Protein AF-A0A8T1VV84-F1 (afdb_monomer)

Sequence (577 aa):
MDGGSPCGLIYALVPAQPLPAVDLSKSFRGRLLPARVHTYIRRKYYKHYRAVLVCAAVSYCLNVSVPLVEARVGQIVAVLAALFWMPLGLGSVTTLRYDIVRLVARTFDFWFFSAITTIITVTMSTYFGDLRSVRMLIDWIGYHHVVFVDAHVLGLRSLTYILIATIFSVSVVLVWIVLGQVDGGSTFTILKFDNQHRHFELSGLDVIGNGLVSLGFLVAKIVFRRRKNLRVKRRRSSAIVECAIYRCRLKLEPVFGPSVLLAWPSEDSRYHSKETSIRDADEIQNLMFVKFPNTFEATNTLLSWRIANGACFSAWLLTVVYTVGTAGLILSHVPLVLGSEYFLAQEELTLMVPFIALLCTAAFTGLFAVFYQRQLLRLLFTSFDFAFYSFQVTCTDIGVCVLYNWDASRCLMVLSWWLWAQWAFTLDALTPTTRDMLKFRVRFAAPVLCLLLADHLGIIYRIFFTEDEELQDSRIFEGTVWNQHLVVRVIPFYVSRSLTLSLWCSRLISRLASASRDDISILRGSVCYDNIFSRGRRRSSHISQIVDVKALATALSRRNRVSPATSFHQEKTISTQ

Foldseek 3Di:
DDPDDPPFWWKFKDFPDFFDKAQQVAFPCPVVDDPVVVVVLVVVCVVCVVVLLVLQVQLLVLLLCLQVDALVVSLVSLVSSLVSNVSVLVVLSRQFHPRLLVLLCPDPLLVVQLVLLVLLLVLVLLQSVDSNSSNSVSVSSVSNSLSSLLRHLDDLPSSLVVLVSVLVSLVSVLVCLLLVVGHNGDWDFPDWFDDPVDTDTQISSLSNNLSSVVNSLSSVQLSVQSVVVVVVVVVPPVFKRWDSRDFGWIFIDTDDDPCPVPPPPPCCVVVVVVPVPPPDPRSIWGWAFPTDPDIFRQCQFLANPPPVPDDFDDPVVLVVLVVLCVLLLVLLCCDLVVDDVVCVVPVVCLQVSLVSSLVSLCSNLVVVNRSFRPVQQVVLVPRSLLVVLLVLLVQLLVLQCVQLVNDPSSNSSSVSLSSLSNSLSRCLRHALVRCVSSVHALLVSLVSLVVSLVSLVSVVCCVRPNPRVSGDQDFPD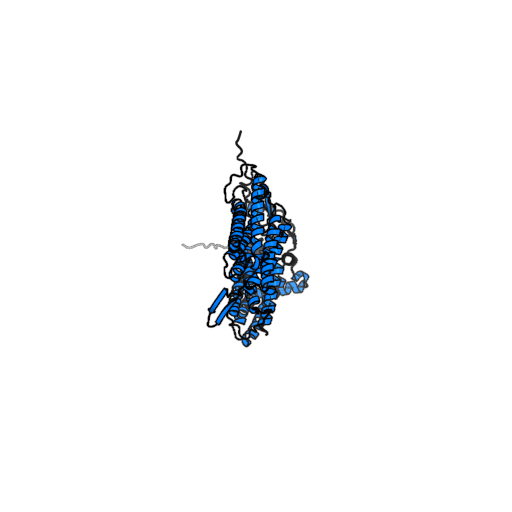FDQDPNGTRTDTSNSSNVSSSVVSNSSSVQLSVQSNPDDSRIRRRDTTIIMDTNPVVVVVVVVVVVVVVVVVVVVVVVVVVVVVPDDDDDDPDDDDDDDD

Secondary structure (DSSP, 8-state):
---------EEEEEESSPPPEEESS-BHHHHHS-HHHHHHHHHHHHHTHHHHHHHHHHHHHHHHHTTTS-HHHHHHHHHHHHHHHHHHHHHHHHTBBHHHHHHHHTSHHHHHHHHHHHHHHHHHHHHH-STTHHHHHHHHHHHHHHHGGGTB-S-HHHHHHHHHHHHHHHHHHHHHHHTT--TTPPP-EEEEEEETTEEEEEEHHHHHHHHHHHHHHHHHHHHHHHHHHHHHHTTS-TTEEEEEEEEEEEEEEEE-SGGGGT-S--GGGGTGGGTGGGS---SEEEPEE---S--EETT-BSS-----TT-PPPHHHHHHHHHHHHHHHHHHHHHHHTHHHHHHT-HHHHHHHHHHHHHHHHHHHHHHHHT-BHHHHHHHHTSHHHHHHHHHHHHHHHHHHHHTTT-HHHHHHHHHHHHHHHHHHHGGGS-HHHHHHTT--GGGHHHHHHHHHHHHHHHHHHHHH---TT----EEEEEEETTEEEEEEHHHHHHHHHHHHHHHHHHHHHHHHH--SSEEEEEEEEEEEE-HHHHHHHHHHHHHHHHHHHHHHHHHHHHHTS---------------

pLDDT: mean 87.37, std 13.43, range [39.81, 98.56]

Mean predicted aligned error: 7.62 Å

Nearest PDB structures (foldseek):
  4ja3-assembly2_B  TM=1.651E-01  e=2.935E+00  Escherichia coli K-12
  5ywb-assembly1_B  TM=2.458E-01  e=8.541E+00  Mesocricetus auratus

Radius of gyration: 31.83 Å; Cα contacts (8 Å, |Δi|>4): 700; chains: 1; bounding box: 84×59×147 Å

Structure (mmCIF, N/CA/C/O backbone):
data_AF-A0A8T1VV84-F1
#
_entry.id   AF-A0A8T1VV84-F1
#
loop_
_atom_site.group_PDB
_atom_site.id
_atom_site.type_symbol
_atom_site.label_atom_id
_atom_site.label_alt_id
_atom_site.label_comp_id
_atom_site.label_asym_id
_atom_site.label_entity_id
_atom_site.label_seq_id
_atom_site.pdbx_PDB_ins_code
_atom_site.Cartn_x
_atom_site.Cartn_y
_atom_site.Cartn_z
_atom_site.occupancy
_atom_site.B_iso_or_equiv
_atom_site.auth_seq_id
_atom_site.auth_comp_id
_atom_site.auth_asym_id
_atom_site.auth_atom_id
_atom_site.pdbx_PDB_model_num
ATOM 1 N N . MET A 1 1 ? 51.500 22.969 -1.537 1.00 39.81 1 MET A N 1
ATOM 2 C CA . MET A 1 1 ? 50.726 22.190 -0.549 1.00 39.81 1 MET A CA 1
ATOM 3 C C . MET A 1 1 ? 49.283 22.611 -0.712 1.00 39.81 1 MET A C 1
ATOM 5 O O . MET A 1 1 ? 48.853 23.575 -0.093 1.00 39.81 1 MET A O 1
ATOM 9 N N . ASP A 1 2 ? 48.586 21.959 -1.637 1.00 41.75 2 ASP A N 1
ATOM 10 C CA . ASP A 1 2 ? 47.198 22.285 -1.942 1.00 41.75 2 ASP A CA 1
ATOM 11 C C . ASP A 1 2 ? 46.313 21.742 -0.827 1.00 41.75 2 ASP A C 1
ATOM 13 O O . ASP A 1 2 ? 46.293 20.539 -0.557 1.00 41.75 2 ASP A O 1
ATOM 17 N N . GLY A 1 3 ? 45.614 22.653 -0.151 1.00 46.44 3 GLY A N 1
ATOM 18 C CA . GLY A 1 3 ? 44.586 22.336 0.827 1.00 46.44 3 GLY A CA 1
ATOM 19 C C . GLY A 1 3 ? 43.445 21.593 0.145 1.00 46.44 3 GLY A C 1
ATOM 20 O O . GLY A 1 3 ? 42.476 22.202 -0.305 1.00 46.44 3 GLY A O 1
ATOM 21 N N . GLY A 1 4 ? 43.579 20.270 0.046 1.00 51.34 4 GLY A N 1
ATOM 22 C CA . GLY A 1 4 ? 42.524 19.379 -0.406 1.00 51.34 4 GLY A CA 1
ATOM 23 C C . GLY A 1 4 ? 41.324 19.556 0.510 1.00 51.34 4 GLY A C 1
ATOM 24 O O . GLY A 1 4 ? 41.334 19.092 1.649 1.00 51.34 4 GLY A O 1
ATOM 25 N N . SER A 1 5 ? 40.304 20.264 0.021 1.00 58.78 5 SER A N 1
ATOM 26 C CA . SER A 1 5 ? 39.015 20.339 0.701 1.00 58.78 5 SER A CA 1
ATOM 27 C C . SER A 1 5 ? 38.585 18.908 1.031 1.00 58.78 5 SER A C 1
ATOM 29 O O . SER A 1 5 ? 38.621 18.064 0.128 1.00 58.78 5 SER A O 1
ATOM 31 N N . PRO A 1 6 ? 38.245 18.596 2.297 1.00 59.84 6 PRO A N 1
ATOM 32 C CA . PRO A 1 6 ? 37.881 17.243 2.684 1.00 59.84 6 PRO A CA 1
ATOM 33 C C . PRO A 1 6 ? 36.734 16.799 1.783 1.00 59.84 6 PRO A C 1
ATOM 35 O O . PRO A 1 6 ? 35.657 17.394 1.804 1.00 59.84 6 PRO A O 1
ATOM 38 N N . CYS A 1 7 ? 36.997 15.805 0.931 1.00 66.56 7 CYS A N 1
ATOM 39 C CA . CYS A 1 7 ? 35.987 15.263 0.037 1.00 66.56 7 CYS A CA 1
ATOM 40 C C . CYS A 1 7 ? 34.850 14.729 0.908 1.00 66.56 7 CYS A C 1
ATOM 42 O O . CYS A 1 7 ? 35.031 13.749 1.631 1.00 66.56 7 CYS A O 1
ATOM 44 N N . GLY A 1 8 ? 33.699 15.406 0.870 1.00 77.06 8 GLY A N 1
ATOM 45 C CA . GLY A 1 8 ? 32.505 14.964 1.578 1.00 77.06 8 GLY A CA 1
ATOM 46 C C . GLY A 1 8 ? 32.176 13.526 1.184 1.00 77.06 8 GLY A C 1
ATOM 47 O O . GLY A 1 8 ? 32.306 13.150 0.019 1.00 77.06 8 GLY A O 1
ATOM 48 N N . LEU A 1 9 ? 31.782 12.699 2.154 1.00 88.62 9 LEU A N 1
ATOM 49 C CA . LEU A 1 9 ? 31.375 11.327 1.872 1.00 88.62 9 LEU A CA 1
ATOM 50 C C . LEU A 1 9 ? 30.049 11.347 1.101 1.00 88.62 9 LEU A C 1
ATOM 52 O O . LEU A 1 9 ? 29.037 11.870 1.580 1.00 88.62 9 LEU A O 1
ATOM 56 N N . ILE A 1 10 ? 30.066 10.781 -0.101 1.00 90.94 10 ILE A N 1
ATOM 57 C CA . ILE A 1 10 ? 28.921 10.751 -1.006 1.00 90.94 10 ILE A CA 1
ATOM 58 C C . ILE A 1 10 ? 28.375 9.328 -1.068 1.00 90.94 10 ILE A C 1
ATOM 60 O O . ILE A 1 10 ? 29.118 8.372 -1.265 1.00 90.94 10 ILE A O 1
ATOM 64 N N . TYR A 1 11 ? 27.061 9.191 -0.937 1.00 93.44 11 TYR A N 1
ATOM 65 C CA . TYR A 1 11 ? 26.347 7.925 -1.024 1.00 93.44 11 TYR A CA 1
ATOM 66 C C . TYR A 1 11 ? 25.549 7.812 -2.321 1.00 93.44 11 TYR A C 1
ATOM 68 O O . TYR A 1 11 ? 24.988 8.790 -2.823 1.00 93.44 11 TYR A O 1
ATOM 76 N N . ALA A 1 12 ? 25.431 6.592 -2.838 1.00 93.75 12 ALA A N 1
ATOM 77 C CA . ALA A 1 12 ? 24.522 6.251 -3.923 1.00 93.75 12 ALA A CA 1
ATOM 78 C C . ALA A 1 12 ? 23.576 5.118 -3.513 1.00 93.75 12 ALA A C 1
ATOM 80 O O . ALA A 1 12 ? 23.929 4.212 -2.762 1.00 93.75 12 ALA A O 1
ATOM 81 N N . LEU A 1 13 ? 22.352 5.170 -4.039 1.00 94.50 13 LEU A N 1
ATOM 82 C CA . LEU A 1 13 ? 21.379 4.092 -3.895 1.00 94.50 13 LEU A CA 1
ATOM 83 C C . LEU A 1 13 ? 21.674 2.998 -4.915 1.00 94.50 13 LEU A C 1
ATOM 85 O O . LEU A 1 13 ? 21.583 3.248 -6.120 1.00 94.50 13 LEU A O 1
ATOM 89 N N . VAL A 1 14 ? 21.950 1.789 -4.435 1.00 94.50 14 VAL A N 1
ATOM 90 C CA . VAL A 1 14 ? 22.219 0.620 -5.281 1.00 94.50 14 VAL A CA 1
ATOM 91 C C . VAL A 1 14 ? 21.307 -0.550 -4.896 1.00 94.50 14 VAL A C 1
ATOM 93 O O . VAL A 1 14 ? 20.805 -0.594 -3.768 1.00 94.50 14 VAL A O 1
ATOM 96 N N . PRO A 1 15 ? 21.056 -1.518 -5.795 1.00 95.62 15 PRO A N 1
ATOM 97 C CA . PRO A 1 15 ? 20.345 -2.740 -5.438 1.00 95.62 15 PRO A CA 1
ATOM 98 C C . PRO A 1 15 ? 21.077 -3.513 -4.333 1.00 95.62 15 PRO A C 1
ATOM 100 O O . PRO A 1 15 ? 22.274 -3.766 -4.432 1.00 95.62 15 PRO A O 1
ATOM 103 N N . ALA A 1 16 ? 20.354 -3.926 -3.291 1.00 94.25 16 ALA A N 1
ATOM 104 C CA . ALA A 1 16 ? 20.943 -4.710 -2.200 1.00 94.25 16 ALA A CA 1
ATOM 105 C C . ALA A 1 16 ? 21.248 -6.164 -2.606 1.00 94.25 16 ALA A C 1
ATOM 107 O O . ALA A 1 16 ? 22.084 -6.822 -1.997 1.00 94.25 16 ALA A O 1
ATOM 108 N N . GLN A 1 17 ? 20.554 -6.671 -3.626 1.00 94.06 17 GLN A N 1
ATOM 109 C CA . GLN A 1 17 ? 20.702 -8.025 -4.156 1.00 94.06 17 GLN A CA 1
ATOM 110 C C . GLN A 1 17 ? 20.812 -7.966 -5.683 1.00 94.06 17 GLN A C 1
ATOM 112 O O . GLN A 1 17 ? 20.236 -7.048 -6.286 1.00 94.06 17 GLN A O 1
ATOM 117 N N . PRO A 1 18 ? 21.505 -8.934 -6.313 1.00 93.38 18 PRO A N 1
ATOM 118 C CA . PRO A 1 18 ? 21.547 -9.029 -7.764 1.00 93.38 18 PRO A CA 1
ATOM 119 C C . PRO A 1 18 ? 20.126 -9.149 -8.318 1.00 93.38 18 PRO A C 1
ATOM 121 O O . PRO A 1 18 ? 19.264 -9.835 -7.761 1.00 93.38 18 PRO A O 1
ATOM 124 N N . LEU A 1 19 ? 19.866 -8.429 -9.406 1.00 94.69 19 LEU A N 1
ATOM 125 C CA . LEU A 1 19 ? 18.557 -8.438 -10.040 1.00 94.69 19 LEU A CA 1
ATOM 126 C C . LEU A 1 19 ? 18.351 -9.760 -10.794 1.00 94.69 19 LEU A C 1
ATOM 128 O O . LEU A 1 19 ? 19.292 -10.258 -11.409 1.00 94.69 19 LEU A O 1
ATOM 132 N N . PRO A 1 20 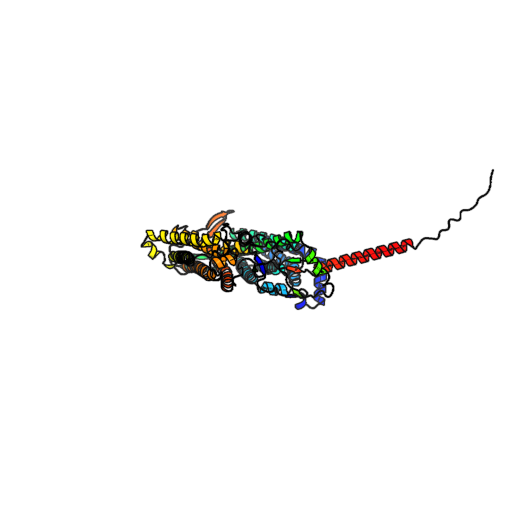? 17.140 -10.343 -10.760 1.00 95.00 20 PRO A N 1
ATOM 133 C CA . PRO A 1 20 ? 16.895 -11.625 -11.402 1.00 95.00 20 PRO A CA 1
ATOM 134 C C . PRO A 1 20 ? 16.945 -11.505 -12.930 1.00 95.00 20 PRO A C 1
ATOM 136 O O . PRO A 1 20 ? 16.494 -10.509 -13.506 1.00 95.00 20 PRO A O 1
ATOM 139 N N . ALA A 1 21 ? 17.438 -12.563 -13.573 1.00 93.88 21 ALA A N 1
ATOM 140 C CA . ALA A 1 21 ? 17.270 -12.790 -15.000 1.00 93.88 21 ALA A CA 1
ATOM 141 C C . ALA A 1 21 ? 15.823 -13.210 -15.290 1.00 93.88 21 ALA A C 1
ATOM 143 O O . ALA A 1 21 ? 15.223 -13.979 -14.534 1.00 93.88 21 ALA A O 1
ATOM 144 N N . VAL A 1 22 ? 15.254 -12.691 -16.372 1.00 93.12 22 VAL A N 1
ATOM 145 C CA . VAL A 1 22 ? 13.876 -12.955 -16.788 1.00 93.12 22 VAL A CA 1
ATOM 146 C C . VAL A 1 22 ? 13.887 -13.340 -18.256 1.00 93.12 22 VAL A C 1
ATOM 148 O O . VAL A 1 22 ? 14.384 -12.592 -19.098 1.00 93.12 22 VAL A O 1
ATOM 151 N N . ASP A 1 23 ? 13.287 -14.482 -18.569 1.00 91.88 23 ASP A N 1
ATOM 152 C CA . ASP A 1 23 ? 13.053 -14.892 -19.942 1.00 91.88 23 ASP A CA 1
ATOM 153 C C . ASP A 1 23 ? 11.753 -14.259 -20.459 1.00 91.88 23 ASP A C 1
ATOM 155 O O . ASP A 1 23 ? 10.646 -14.506 -19.962 1.00 91.88 23 ASP A O 1
ATOM 159 N N . LEU A 1 24 ? 11.895 -13.381 -21.451 1.00 88.94 24 LEU A N 1
ATOM 160 C CA . LEU A 1 24 ? 10.785 -12.609 -22.000 1.00 88.94 24 LEU A CA 1
ATOM 161 C C . LEU A 1 24 ? 10.081 -13.313 -23.166 1.00 88.94 24 LEU A C 1
ATOM 163 O O . LEU A 1 24 ? 9.017 -12.832 -23.581 1.00 88.94 24 LEU A O 1
ATOM 167 N N . SER A 1 25 ? 10.628 -14.417 -23.691 1.00 85.50 25 SER A N 1
ATOM 168 C CA . SER A 1 25 ? 9.980 -15.206 -24.750 1.00 85.50 25 SER A CA 1
ATOM 169 C C . SER A 1 25 ? 8.884 -16.112 -24.193 1.00 85.50 25 SER A C 1
ATOM 171 O O . SER A 1 25 ? 7.864 -16.357 -24.852 1.00 85.50 25 SER A O 1
ATOM 173 N N . LYS A 1 26 ? 9.020 -16.518 -22.925 1.00 88.00 26 LYS A N 1
ATOM 174 C CA . LYS A 1 26 ? 8.029 -17.312 -22.190 1.00 88.00 26 LYS A CA 1
ATOM 175 C C . LYS A 1 26 ? 6.775 -16.497 -21.869 1.00 88.00 26 LYS A C 1
ATOM 177 O O . LYS A 1 26 ? 6.624 -15.880 -20.811 1.00 88.00 26 LYS A O 1
ATOM 182 N N . SER A 1 27 ? 5.810 -16.536 -22.781 1.00 87.31 27 SER A N 1
ATOM 183 C CA . SER A 1 27 ? 4.437 -16.102 -22.499 1.00 87.31 27 SER A CA 1
ATOM 184 C C . SER A 1 27 ? 3.661 -17.190 -21.750 1.00 87.31 27 SER A C 1
ATOM 186 O O . SER A 1 27 ? 3.865 -18.381 -21.986 1.00 87.31 27 SER A O 1
ATOM 188 N N . PHE A 1 28 ? 2.728 -16.785 -20.882 1.00 84.69 28 PHE A N 1
ATOM 189 C CA . PHE A 1 28 ? 1.811 -17.703 -20.188 1.00 84.69 28 PHE A CA 1
ATOM 190 C C . PHE A 1 28 ? 1.087 -18.616 -21.191 1.00 84.69 28 PHE A C 1
ATOM 192 O O . PHE A 1 28 ? 0.974 -19.827 -21.016 1.00 84.69 28 PHE A O 1
ATOM 199 N N . ARG A 1 29 ? 0.712 -18.033 -22.333 1.00 82.94 29 ARG A N 1
ATOM 200 C CA . ARG A 1 29 ? 0.109 -18.737 -23.459 1.00 82.94 29 ARG A CA 1
ATOM 201 C C . ARG A 1 29 ? 1.027 -19.740 -24.147 1.00 82.94 29 ARG A C 1
ATOM 203 O O . ARG A 1 29 ? 0.541 -20.796 -24.522 1.00 82.94 29 ARG A O 1
ATOM 210 N N . GLY A 1 30 ? 2.306 -19.424 -24.337 1.00 83.38 30 GLY A N 1
ATOM 211 C CA . GLY A 1 30 ? 3.259 -20.335 -24.978 1.00 83.38 30 GLY A CA 1
ATOM 212 C C . GLY A 1 30 ? 3.473 -21.628 -24.189 1.00 83.38 30 GLY A C 1
ATOM 213 O O . GLY A 1 30 ? 3.815 -22.643 -24.781 1.00 83.38 30 GLY A O 1
ATOM 214 N N . ARG A 1 31 ? 3.227 -21.600 -22.871 1.00 86.94 31 ARG A N 1
ATOM 215 C CA . ARG A 1 31 ? 3.234 -22.800 -22.025 1.00 86.94 31 ARG A CA 1
ATOM 216 C C . ARG A 1 31 ? 1.906 -23.548 -21.994 1.00 86.94 31 ARG A C 1
ATOM 218 O O . ARG A 1 31 ? 1.922 -24.766 -21.903 1.00 86.94 31 ARG A O 1
ATOM 225 N N . LEU A 1 32 ? 0.779 -22.836 -22.031 1.00 88.44 32 LEU A N 1
ATOM 226 C CA . LEU A 1 32 ? -0.547 -23.449 -21.878 1.00 88.44 32 LEU A CA 1
ATOM 227 C C . LEU A 1 32 ? -1.178 -23.922 -23.187 1.00 88.44 32 LEU A C 1
ATOM 229 O O . LEU A 1 32 ? -1.984 -24.844 -23.166 1.00 88.44 32 LEU A O 1
ATOM 233 N N . LEU A 1 33 ? -0.878 -23.270 -24.314 1.00 88.81 33 LEU A N 1
ATOM 234 C CA . LEU A 1 33 ? -1.554 -23.517 -25.587 1.00 88.81 33 LEU A CA 1
ATOM 235 C C . LEU A 1 33 ? -0.567 -23.950 -26.682 1.00 88.81 33 LEU A C 1
ATOM 237 O O . LEU A 1 33 ? 0.502 -23.350 -26.813 1.00 88.81 33 LEU A O 1
ATOM 241 N N . PRO A 1 34 ? -0.957 -24.897 -27.558 1.00 90.88 34 PRO A N 1
ATOM 242 C CA . PRO A 1 34 ? -0.166 -25.267 -28.729 1.00 90.88 34 PRO A CA 1
ATOM 243 C C . PRO A 1 34 ? 0.145 -24.073 -29.649 1.00 90.88 34 PRO A C 1
ATOM 245 O O . PRO A 1 34 ? -0.687 -23.181 -29.851 1.00 90.88 34 PRO A O 1
ATOM 248 N N . ALA A 1 35 ? 1.314 -24.087 -30.302 1.00 86.31 35 ALA A N 1
ATOM 249 C CA . ALA A 1 35 ? 1.810 -22.979 -31.133 1.00 86.31 35 ALA A CA 1
ATOM 250 C C . ALA A 1 35 ? 0.857 -22.556 -32.278 1.00 86.31 35 ALA A C 1
ATOM 252 O O . ALA A 1 35 ? 0.762 -21.372 -32.625 1.00 86.31 35 ALA A O 1
ATOM 253 N N . ARG A 1 36 ? 0.099 -23.503 -32.848 1.00 89.38 36 ARG A N 1
ATOM 254 C CA . ARG A 1 36 ? -0.901 -23.232 -33.901 1.00 89.38 36 ARG A CA 1
ATOM 255 C C . ARG A 1 36 ? -2.088 -22.427 -33.366 1.00 89.38 36 ARG A C 1
ATOM 257 O O . ARG A 1 36 ? -2.446 -21.392 -33.925 1.00 89.38 36 ARG A O 1
ATOM 264 N N . VAL A 1 37 ? -2.637 -22.838 -32.222 1.00 87.50 37 VAL A N 1
ATOM 265 C CA . VAL A 1 37 ? -3.690 -22.086 -31.522 1.00 87.50 37 VAL A CA 1
ATOM 266 C C . VAL A 1 37 ? -3.147 -20.721 -31.098 1.00 87.50 37 VAL A C 1
ATOM 268 O O . VAL A 1 37 ? -3.848 -19.711 -31.195 1.00 87.50 37 VAL A O 1
ATOM 271 N N . HIS A 1 38 ? -1.869 -20.653 -30.697 1.00 81.12 38 HIS A N 1
ATOM 272 C CA . HIS A 1 38 ? -1.189 -19.409 -30.340 1.00 81.12 38 HIS A CA 1
ATOM 273 C C . HIS A 1 38 ? -1.177 -18.362 -31.478 1.00 81.12 38 HIS A C 1
ATOM 275 O O . HIS A 1 38 ? -1.586 -17.204 -31.320 1.00 81.12 38 HIS A O 1
ATOM 281 N N . THR A 1 39 ? -0.743 -18.754 -32.664 1.00 84.19 39 THR A N 1
ATOM 282 C CA . THR A 1 39 ? -0.687 -17.825 -33.799 1.00 84.19 39 THR A CA 1
ATOM 283 C C . THR A 1 39 ? -2.086 -17.402 -34.254 1.00 84.19 39 THR A C 1
ATOM 285 O O . THR A 1 39 ? -2.310 -16.215 -34.517 1.00 84.19 39 THR A O 1
ATOM 288 N N . TYR A 1 40 ? -3.056 -18.321 -34.222 1.00 89.12 40 TYR A N 1
ATOM 289 C CA . TYR A 1 40 ? -4.439 -18.052 -34.612 1.00 89.12 40 TYR A CA 1
ATOM 290 C C . TYR A 1 40 ? -5.133 -16.993 -33.736 1.00 89.12 40 TYR A C 1
ATOM 292 O O . TYR A 1 40 ? -5.516 -15.938 -34.257 1.00 89.12 40 TYR A O 1
ATOM 300 N N . ILE A 1 41 ? -5.248 -17.196 -32.409 1.00 86.25 41 ILE A N 1
ATOM 301 C CA . ILE A 1 41 ? -5.962 -16.213 -31.556 1.00 86.25 41 ILE A CA 1
ATOM 302 C C . ILE A 1 41 ? -5.202 -14.885 -31.540 1.00 86.25 41 ILE A C 1
ATOM 304 O O . ILE A 1 41 ? -5.823 -13.832 -31.514 1.00 86.25 41 ILE A O 1
ATOM 308 N N . ARG A 1 42 ? -3.861 -14.894 -31.648 1.00 83.94 42 ARG A N 1
ATOM 309 C CA . ARG A 1 42 ? -3.078 -13.653 -31.734 1.00 83.94 42 ARG A CA 1
ATOM 310 C C . ARG A 1 42 ? -3.484 -12.850 -32.971 1.00 83.94 42 ARG A C 1
ATOM 312 O O . ARG A 1 42 ? -3.796 -11.668 -32.853 1.00 83.94 42 ARG A O 1
ATOM 319 N N . ARG A 1 43 ? -3.526 -13.484 -34.147 1.00 87.94 43 ARG A N 1
ATOM 320 C CA . ARG A 1 43 ? -3.911 -12.820 -35.402 1.00 87.94 43 ARG A CA 1
ATOM 321 C C . ARG A 1 43 ? -5.342 -12.285 -35.338 1.00 87.94 43 ARG A C 1
ATOM 323 O O . ARG A 1 43 ? -5.579 -11.145 -35.733 1.00 87.94 43 ARG A O 1
ATOM 330 N N . LYS A 1 44 ? -6.280 -13.070 -34.800 1.00 89.12 44 LYS A N 1
ATOM 331 C CA . LYS A 1 44 ? -7.684 -12.658 -34.642 1.00 89.12 44 LYS A CA 1
ATOM 332 C C . LYS A 1 44 ? -7.847 -11.515 -33.638 1.00 89.12 44 LYS A C 1
ATOM 334 O O . LYS A 1 44 ? -8.526 -10.545 -33.969 1.00 89.12 44 LYS A O 1
ATOM 339 N N . TYR A 1 45 ? -7.176 -11.583 -32.489 1.00 87.12 45 TYR A N 1
ATOM 340 C CA . TYR A 1 45 ? -7.196 -10.544 -31.460 1.00 87.12 45 TYR A CA 1
ATOM 341 C C . TYR A 1 45 ? -6.646 -9.216 -31.988 1.00 87.12 45 TYR A C 1
ATOM 343 O O . TYR A 1 45 ? -7.284 -8.186 -31.823 1.00 87.12 45 TYR A O 1
ATOM 351 N N . TYR A 1 46 ? -5.513 -9.223 -32.703 1.00 85.44 46 TYR A N 1
ATOM 352 C CA . TYR A 1 46 ? -4.985 -7.993 -33.308 1.00 85.44 46 TYR A CA 1
ATOM 353 C C . TYR A 1 46 ? -5.884 -7.440 -34.415 1.00 85.44 46 TYR A C 1
ATOM 355 O O . TYR A 1 46 ? -6.044 -6.223 -34.493 1.00 85.44 46 TYR A O 1
ATOM 363 N N . LYS A 1 47 ? -6.490 -8.308 -35.239 1.00 92.44 47 LYS A N 1
ATOM 364 C CA . LYS A 1 47 ? -7.428 -7.882 -36.289 1.00 92.44 47 LYS A CA 1
ATOM 365 C C . LYS A 1 47 ? -8.647 -7.160 -35.701 1.00 92.44 47 LYS A C 1
ATOM 367 O O . LYS A 1 47 ? -9.079 -6.163 -36.263 1.00 92.44 47 LYS A O 1
ATOM 372 N N . HIS A 1 48 ? -9.154 -7.619 -34.556 1.00 93.00 48 HIS A N 1
ATOM 373 C CA . HIS A 1 48 ? -10.359 -7.074 -33.919 1.00 93.00 48 HIS A CA 1
ATOM 374 C C . HIS A 1 48 ? -10.055 -6.269 -32.648 1.00 93.00 48 HIS A C 1
ATOM 376 O O . HIS A 1 48 ? -10.949 -6.025 -31.846 1.00 93.00 48 HIS A O 1
ATOM 382 N N . TYR A 1 49 ? -8.810 -5.821 -32.455 1.00 89.12 49 TYR A N 1
ATOM 383 C CA . TYR A 1 49 ? -8.377 -5.195 -31.201 1.00 89.12 49 TYR A CA 1
ATOM 384 C C . TYR A 1 49 ? -9.214 -3.965 -30.828 1.00 89.12 49 TYR A C 1
ATOM 386 O O . TYR A 1 49 ? -9.542 -3.774 -29.662 1.00 89.12 49 TYR A O 1
ATOM 394 N N . ARG A 1 50 ? -9.593 -3.140 -31.817 1.00 90.94 50 ARG A N 1
ATOM 395 C CA . ARG A 1 50 ? -10.457 -1.971 -31.587 1.00 90.94 50 ARG A CA 1
ATOM 396 C C . ARG A 1 50 ? -11.848 -2.378 -31.105 1.00 90.94 50 ARG A C 1
ATOM 398 O O . ARG A 1 50 ? -12.321 -1.807 -30.135 1.00 90.94 50 ARG A O 1
ATOM 405 N N . ALA A 1 51 ? -12.460 -3.381 -31.735 1.00 94.31 51 ALA A N 1
ATOM 406 C CA . ALA A 1 51 ? -13.767 -3.891 -31.325 1.00 94.31 51 ALA A CA 1
ATOM 407 C C . ALA A 1 51 ? -13.713 -4.496 -29.915 1.00 94.31 51 ALA A C 1
ATOM 409 O O . ALA A 1 51 ? -14.568 -4.189 -29.095 1.00 94.31 51 ALA A O 1
ATOM 410 N N . VAL A 1 52 ? -12.664 -5.266 -29.598 1.00 92.38 52 VAL A N 1
ATOM 411 C CA . VAL A 1 52 ? -12.443 -5.813 -28.248 1.00 92.38 52 VAL A CA 1
ATOM 412 C C . VAL A 1 52 ? -12.283 -4.697 -27.212 1.00 92.38 52 VAL A C 1
ATOM 414 O O . VAL A 1 52 ? -12.844 -4.787 -26.125 1.00 92.38 52 VAL A O 1
ATOM 417 N N . LEU A 1 53 ? -11.556 -3.625 -27.543 1.00 90.50 53 LEU A N 1
ATOM 418 C CA . LEU A 1 53 ? -11.398 -2.475 -26.651 1.00 90.50 53 LEU A CA 1
ATOM 419 C C . LEU A 1 53 ? -12.722 -1.728 -26.433 1.00 90.50 53 LEU A C 1
ATOM 421 O O . LEU A 1 53 ? -12.995 -1.318 -25.310 1.00 90.50 53 LEU A O 1
ATOM 425 N N . VAL A 1 54 ? -13.540 -1.569 -27.479 1.00 93.38 54 VAL A N 1
ATOM 426 C CA . VAL A 1 54 ? -14.882 -0.974 -27.368 1.00 93.38 54 VAL A CA 1
ATOM 427 C C . VAL A 1 54 ? -15.790 -1.856 -26.511 1.00 93.38 54 VAL A C 1
ATOM 429 O O . VAL A 1 54 ? -16.408 -1.339 -25.590 1.00 93.38 54 VAL A O 1
ATOM 432 N N . CYS A 1 55 ? -15.807 -3.175 -26.733 1.00 94.81 55 CYS A N 1
ATOM 433 C CA . CYS A 1 55 ? -16.563 -4.118 -25.899 1.00 94.81 55 CYS A CA 1
ATOM 434 C C . CYS A 1 55 ? -16.147 -4.009 -24.429 1.00 94.81 55 CYS A C 1
ATOM 436 O O . CYS A 1 55 ? -16.995 -3.917 -23.552 1.00 94.81 55 CYS A O 1
ATOM 438 N N . ALA A 1 56 ? -14.845 -3.933 -24.154 1.00 92.06 56 ALA A N 1
ATOM 439 C CA . ALA A 1 56 ? -14.358 -3.748 -22.796 1.00 92.06 56 ALA A CA 1
ATOM 440 C C . ALA A 1 56 ? -14.772 -2.402 -22.190 1.00 92.06 56 ALA A C 1
ATOM 442 O O . ALA A 1 56 ? -15.145 -2.356 -21.025 1.00 92.06 56 ALA A O 1
ATOM 443 N N . ALA A 1 57 ? -14.720 -1.310 -22.957 1.00 92.38 57 ALA A N 1
ATOM 444 C CA . ALA A 1 57 ? -15.179 -0.006 -22.485 1.00 92.38 57 ALA A CA 1
ATOM 445 C C . ALA A 1 57 ? -16.679 -0.029 -22.148 1.00 92.38 57 ALA A C 1
ATOM 447 O O . ALA A 1 57 ? -17.062 0.429 -21.076 1.00 92.38 57 ALA A O 1
ATOM 448 N N . VAL A 1 58 ? -17.499 -0.634 -23.016 1.00 95.44 58 VAL A N 1
ATOM 449 C CA . VAL A 1 58 ? -18.933 -0.851 -22.773 1.00 95.44 58 VAL A CA 1
ATOM 450 C C . VAL A 1 58 ? -19.141 -1.701 -21.520 1.00 95.44 58 VAL A C 1
ATOM 452 O O . VAL A 1 58 ? -19.903 -1.306 -20.649 1.00 95.44 58 VAL A O 1
ATOM 455 N N . SER A 1 59 ? -18.414 -2.810 -21.376 1.00 95.19 59 SER A N 1
ATOM 456 C CA . SER A 1 59 ? -18.446 -3.653 -20.177 1.00 95.19 59 SER A CA 1
ATOM 457 C C . SER A 1 59 ? -18.132 -2.868 -18.899 1.00 95.19 59 SER A C 1
ATOM 459 O O . SER A 1 59 ? -18.872 -2.975 -17.927 1.00 95.19 59 SER A O 1
ATOM 461 N N . TYR A 1 60 ? -17.098 -2.020 -18.903 1.00 92.94 60 TYR A N 1
ATOM 462 C CA . TYR A 1 60 ? -16.777 -1.167 -17.756 1.00 92.94 60 TYR A CA 1
ATOM 463 C C . TYR A 1 60 ? -17.912 -0.194 -17.416 1.00 92.94 60 TYR A C 1
ATOM 465 O O . TYR A 1 60 ? -18.236 -0.038 -16.241 1.00 92.94 60 TYR A O 1
ATOM 473 N N . CYS A 1 61 ? -18.527 0.443 -18.418 1.00 94.88 61 CYS A N 1
ATOM 474 C CA . CYS A 1 61 ? -19.686 1.311 -18.202 1.00 94.88 61 CYS A CA 1
ATOM 475 C C . CYS A 1 61 ? -20.860 0.531 -17.600 1.00 94.88 61 CYS A C 1
ATOM 477 O O . CYS A 1 61 ? -21.420 0.964 -16.598 1.00 94.88 61 CYS A O 1
ATOM 479 N N . LEU A 1 62 ? -21.174 -0.643 -18.154 1.00 96.00 62 LEU A N 1
ATOM 480 C CA . LEU A 1 62 ? -22.229 -1.513 -17.639 1.00 96.00 62 LEU A CA 1
ATOM 481 C C . LEU A 1 62 ? -21.938 -1.953 -16.198 1.00 96.00 62 LEU A C 1
ATOM 483 O O . LEU A 1 62 ? -22.830 -1.867 -15.362 1.00 96.00 62 LEU A O 1
ATOM 487 N N . ASN A 1 63 ? -20.695 -2.333 -15.876 1.00 94.00 63 ASN A N 1
ATOM 488 C CA . ASN A 1 63 ? -20.289 -2.670 -14.509 1.00 94.00 63 ASN A CA 1
ATOM 489 C C . ASN A 1 63 ? -20.552 -1.506 -13.552 1.00 94.00 63 ASN A C 1
ATOM 491 O O . ASN A 1 63 ? -21.139 -1.720 -12.499 1.00 94.00 63 ASN A O 1
ATOM 495 N N . VAL A 1 64 ? -20.186 -0.270 -13.908 1.00 94.50 64 VAL A N 1
ATOM 496 C CA . VAL A 1 64 ? -20.491 0.905 -13.070 1.00 94.50 64 VAL A CA 1
ATOM 497 C C . VAL A 1 64 ? -21.996 1.069 -12.858 1.00 94.50 64 VAL A C 1
ATOM 499 O O . VAL A 1 64 ? -22.390 1.451 -11.763 1.00 94.50 64 VAL A O 1
ATOM 502 N N . SER A 1 65 ? -22.821 0.751 -13.858 1.00 96.00 65 SER A N 1
ATOM 503 C CA . SER A 1 65 ? -24.282 0.867 -13.791 1.00 96.00 65 SER A CA 1
ATOM 504 C C . SER A 1 65 ? -24.976 -0.231 -12.979 1.00 96.00 65 SER A C 1
ATOM 506 O O . SER A 1 65 ? -26.033 0.044 -12.429 1.00 96.00 65 SER A O 1
ATOM 508 N N . VAL A 1 66 ? -24.405 -1.438 -12.844 1.00 95.75 66 VAL A N 1
ATOM 509 C CA . VAL A 1 66 ? -25.033 -2.575 -12.125 1.00 95.75 66 VAL A CA 1
ATOM 510 C C . VAL A 1 66 ? -25.593 -2.242 -10.728 1.00 95.75 66 VAL A C 1
ATOM 512 O O . VAL A 1 66 ? -26.697 -2.692 -10.440 1.00 95.75 66 VAL A O 1
ATOM 515 N N . PRO A 1 67 ? -24.896 -1.506 -9.837 1.00 93.88 67 PRO A N 1
ATOM 516 C CA . PRO A 1 67 ? -25.418 -1.190 -8.513 1.00 93.88 67 PRO A CA 1
ATOM 517 C C . PRO A 1 67 ? -26.353 0.028 -8.516 1.00 93.88 67 PRO A C 1
ATOM 519 O O . PRO A 1 67 ? -26.989 0.279 -7.503 1.00 93.88 67 PRO A O 1
ATOM 522 N N . LEU A 1 68 ? -26.410 0.786 -9.620 1.00 95.31 68 LEU A N 1
ATOM 523 C CA . LEU A 1 68 ? -27.183 2.026 -9.757 1.00 95.31 68 LEU A CA 1
ATOM 524 C C . LEU A 1 68 ? -28.609 1.785 -10.270 1.00 95.31 68 LEU A C 1
ATOM 526 O O . LEU A 1 68 ? -29.412 2.712 -10.296 1.00 95.31 68 LEU A O 1
ATOM 530 N N . VAL A 1 69 ? -28.898 0.575 -10.749 1.00 96.44 69 VAL A N 1
ATOM 531 C CA . VAL A 1 69 ? -30.186 0.189 -11.339 1.00 96.44 69 VAL A CA 1
ATOM 532 C C . VAL A 1 69 ? -30.912 -0.816 -10.447 1.00 96.44 69 VAL A C 1
ATOM 534 O O . VAL A 1 69 ? -30.294 -1.462 -9.601 1.00 96.44 69 VAL A O 1
ATOM 537 N N . GLU A 1 70 ? -32.217 -0.976 -10.677 1.00 96.75 70 GLU A N 1
ATOM 538 C CA . GLU A 1 70 ? -33.060 -1.981 -10.015 1.00 96.75 70 GLU A CA 1
ATOM 539 C C . GLU A 1 70 ? -32.459 -3.391 -10.139 1.00 96.75 70 GLU A C 1
ATOM 541 O O . GLU A 1 70 ? -31.880 -3.739 -11.176 1.00 96.75 70 GLU A O 1
ATOM 546 N N . ALA A 1 71 ? -32.629 -4.227 -9.111 1.00 95.88 71 ALA A N 1
ATOM 547 C CA . ALA A 1 71 ? -31.995 -5.541 -9.013 1.00 95.88 71 ALA A CA 1
ATOM 548 C C . ALA A 1 71 ? -32.231 -6.414 -10.260 1.00 95.88 71 ALA A C 1
ATOM 550 O O . ALA A 1 71 ? -31.283 -6.981 -10.806 1.00 95.88 71 ALA A O 1
ATOM 551 N N . ARG A 1 72 ? -33.466 -6.457 -10.784 1.00 97.00 72 ARG A N 1
ATOM 552 C CA . ARG A 1 72 ? -33.820 -7.241 -11.986 1.00 97.00 72 ARG A CA 1
ATOM 553 C C . ARG A 1 72 ? -33.031 -6.809 -13.223 1.00 97.00 72 ARG A C 1
ATOM 555 O O . ARG A 1 72 ? -32.484 -7.646 -13.940 1.00 97.00 72 ARG A O 1
ATOM 562 N N . VAL A 1 73 ? -32.945 -5.501 -13.462 1.00 97.75 73 VAL A N 1
ATOM 563 C CA . VAL A 1 73 ? -32.181 -4.940 -14.585 1.00 97.75 73 VAL A CA 1
ATOM 564 C C . VAL A 1 73 ? -30.685 -5.151 -14.350 1.00 97.75 73 VAL A C 1
ATOM 566 O O . VAL A 1 73 ? -29.968 -5.566 -15.261 1.00 97.75 73 VAL A O 1
ATOM 569 N N . GLY A 1 74 ? -30.221 -4.945 -13.117 1.00 96.81 74 GLY A N 1
ATOM 570 C CA . GLY A 1 74 ? -28.832 -5.127 -12.708 1.00 96.81 74 GLY A CA 1
ATOM 571 C C . GLY A 1 74 ? -28.314 -6.544 -12.950 1.00 96.81 74 GLY A C 1
ATOM 572 O O . GLY A 1 74 ? -27.181 -6.700 -13.400 1.00 96.81 74 GLY A O 1
ATOM 573 N N . GLN A 1 75 ? -29.141 -7.571 -12.732 1.00 97.31 75 GLN A N 1
ATOM 574 C CA . GLN A 1 75 ? -28.798 -8.969 -13.019 1.00 97.31 75 GLN A CA 1
ATOM 575 C C . GLN A 1 75 ? -28.517 -9.198 -14.512 1.00 97.31 75 GLN A C 1
ATOM 577 O O . GLN A 1 75 ? -27.487 -9.774 -14.869 1.00 97.31 75 GLN A O 1
ATOM 582 N N . ILE A 1 76 ? -29.384 -8.694 -15.397 1.00 98.00 76 ILE A N 1
ATOM 583 C CA . ILE A 1 76 ? -29.203 -8.804 -16.854 1.00 98.00 76 ILE A CA 1
ATOM 584 C C . ILE A 1 76 ? -27.959 -8.018 -17.290 1.00 98.00 76 ILE A C 1
ATOM 586 O O . ILE A 1 76 ? -27.115 -8.530 -18.030 1.00 98.00 76 ILE A O 1
ATOM 590 N N . VAL A 1 77 ? -27.813 -6.786 -16.793 1.00 97.62 77 VAL A N 1
ATOM 591 C CA . VAL A 1 77 ? -26.672 -5.911 -17.094 1.00 97.62 77 VAL A CA 1
ATOM 592 C C . VAL A 1 77 ? -25.355 -6.542 -16.641 1.00 97.62 77 VAL A C 1
ATOM 594 O O . VAL A 1 77 ? -24.379 -6.473 -17.385 1.00 97.62 77 VAL A O 1
ATOM 597 N N . ALA A 1 78 ? -25.315 -7.208 -15.483 1.00 97.19 78 ALA A N 1
ATOM 598 C CA . ALA A 1 78 ? -24.123 -7.892 -14.985 1.00 97.19 78 ALA A CA 1
ATOM 599 C C . ALA A 1 78 ? -23.677 -9.033 -15.914 1.00 97.19 78 ALA A C 1
ATOM 601 O O . ALA A 1 78 ? -22.489 -9.149 -16.226 1.00 97.19 78 ALA A O 1
ATOM 602 N N . VAL A 1 79 ? -24.618 -9.838 -16.420 1.00 97.75 79 VAL A N 1
ATOM 603 C CA . VAL A 1 79 ? -24.322 -10.915 -17.382 1.00 97.75 79 VAL A CA 1
ATOM 604 C C . VAL A 1 79 ? -23.864 -10.345 -18.728 1.00 97.75 79 VAL A C 1
ATOM 606 O O . VAL A 1 79 ? -22.900 -10.835 -19.316 1.00 97.75 79 VAL A O 1
ATOM 609 N N . LEU A 1 80 ? -24.486 -9.273 -19.219 1.00 97.69 80 LEU A N 1
ATOM 610 C CA . LEU A 1 80 ? -24.035 -8.615 -20.450 1.00 97.69 80 LEU A CA 1
ATOM 611 C C . LEU A 1 80 ? -22.636 -8.008 -20.288 1.00 97.69 80 LEU A C 1
ATOM 613 O O . LEU A 1 80 ? -21.778 -8.181 -21.156 1.00 97.69 80 LEU A O 1
ATOM 617 N N . ALA A 1 81 ? -22.375 -7.349 -19.158 1.00 96.62 81 ALA A N 1
ATOM 618 C CA . ALA A 1 81 ? -21.066 -6.793 -18.848 1.00 96.62 81 ALA A CA 1
ATOM 619 C C . ALA A 1 81 ? -19.990 -7.886 -18.799 1.00 96.62 81 ALA A C 1
ATOM 621 O O . ALA A 1 81 ? -18.900 -7.688 -19.343 1.00 96.62 81 ALA A O 1
ATOM 622 N N . ALA A 1 82 ? -20.318 -9.060 -18.247 1.00 96.25 82 ALA A N 1
ATOM 623 C CA . ALA A 1 82 ? -19.475 -10.250 -18.273 1.00 96.25 82 ALA A CA 1
ATOM 624 C C . ALA A 1 82 ? -19.097 -10.685 -19.681 1.00 96.25 82 ALA A C 1
ATOM 626 O O . ALA A 1 82 ? -17.911 -10.811 -20.002 1.00 96.25 82 ALA A O 1
ATOM 627 N N . LEU A 1 83 ? -20.102 -10.880 -20.532 1.00 96.75 83 LEU A N 1
ATOM 628 C CA . LEU A 1 83 ? -19.915 -11.334 -21.905 1.00 96.75 83 LEU A CA 1
ATOM 629 C C . LEU A 1 83 ? -19.056 -10.351 -22.707 1.00 96.75 83 LEU A C 1
ATOM 631 O O . LEU A 1 83 ? -18.150 -10.771 -23.427 1.00 96.75 83 LEU A O 1
ATOM 635 N N . PHE A 1 84 ? -19.274 -9.044 -22.535 1.00 96.69 84 PHE A N 1
ATOM 636 C CA . PHE A 1 84 ? -18.467 -8.017 -23.194 1.00 96.69 84 PHE A CA 1
ATOM 637 C C . PHE A 1 84 ? -17.037 -7.910 -22.647 1.00 96.69 84 PHE A C 1
ATOM 639 O O . PHE A 1 84 ? -16.129 -7.514 -23.387 1.00 96.69 84 PHE A O 1
ATOM 646 N N . TRP A 1 85 ? -16.806 -8.280 -21.385 1.00 95.06 85 TRP A N 1
ATOM 647 C CA . TRP A 1 85 ? -15.474 -8.275 -20.782 1.00 95.06 85 TRP A CA 1
ATOM 648 C C . TRP A 1 85 ? -14.608 -9.457 -21.233 1.00 95.06 85 TRP A C 1
ATOM 650 O O . TRP A 1 85 ? -13.408 -9.287 -21.476 1.00 95.06 85 TRP A O 1
ATOM 660 N N . MET A 1 86 ? -15.202 -10.653 -21.363 1.00 93.94 86 MET A N 1
ATOM 661 C CA . MET A 1 86 ? -14.478 -11.912 -21.600 1.00 93.94 86 MET A CA 1
ATOM 662 C C . MET A 1 86 ? -13.438 -11.852 -22.735 1.00 93.94 86 MET A C 1
ATOM 664 O O . MET A 1 86 ? -12.316 -12.317 -22.513 1.00 93.94 86 MET A O 1
ATOM 668 N N . PRO A 1 87 ? -13.715 -11.271 -23.925 1.00 92.81 87 PRO A N 1
ATOM 669 C CA . PRO A 1 87 ? -12.728 -11.210 -25.002 1.00 92.81 87 PRO A CA 1
ATOM 670 C C . PRO A 1 87 ? -11.457 -10.452 -24.610 1.00 92.81 87 PRO A C 1
ATOM 672 O O . PRO A 1 87 ? -10.352 -10.862 -24.984 1.00 92.81 87 PRO A O 1
ATOM 675 N N . LEU A 1 88 ? -11.598 -9.362 -23.844 1.00 90.88 88 LEU A N 1
ATOM 676 C CA . LEU A 1 88 ? -10.452 -8.622 -23.328 1.00 90.88 88 LEU A CA 1
ATOM 677 C C . LEU A 1 88 ? -9.783 -9.396 -22.198 1.00 90.88 88 LEU A C 1
ATOM 679 O O . LEU A 1 88 ? -8.567 -9.531 -22.244 1.00 90.88 88 LEU A O 1
ATOM 683 N N . GLY A 1 89 ? -10.535 -9.914 -21.224 1.00 89.50 89 GLY A N 1
ATOM 684 C CA . GLY A 1 89 ? -9.986 -10.669 -20.093 1.00 89.50 89 GLY A CA 1
ATOM 685 C C . GLY A 1 89 ? -9.136 -11.855 -20.549 1.00 89.50 89 GLY A C 1
ATOM 686 O O . GLY A 1 89 ? -7.932 -11.915 -20.290 1.00 89.50 89 GLY A O 1
ATOM 687 N N . LEU A 1 90 ? -9.720 -12.745 -21.354 1.00 89.25 90 LEU A N 1
ATOM 688 C CA . LEU A 1 90 ? -9.026 -13.912 -21.903 1.00 89.25 90 LEU A CA 1
ATOM 689 C C . LEU A 1 90 ? -7.854 -13.500 -22.800 1.00 89.25 90 LEU A C 1
ATOM 691 O O . LEU A 1 90 ? -6.742 -14.011 -22.654 1.00 89.25 90 LEU A O 1
ATOM 695 N N . GLY A 1 91 ? -8.062 -12.531 -23.698 1.00 88.62 91 GLY A N 1
ATOM 696 C CA . GLY A 1 91 ? -6.996 -12.006 -24.551 1.00 88.62 91 GLY A CA 1
ATOM 697 C C . GLY A 1 91 ? -5.837 -11.426 -23.737 1.00 88.62 91 GLY A C 1
ATOM 698 O O . GLY A 1 91 ? -4.672 -11.679 -24.037 1.00 88.62 91 GLY A O 1
ATOM 699 N N . SER A 1 92 ? -6.144 -10.720 -22.656 1.00 87.75 92 SER A N 1
ATOM 700 C CA . SER A 1 92 ? -5.193 -10.099 -21.743 1.00 87.75 92 SER A CA 1
ATOM 701 C C . SER A 1 92 ? -4.338 -11.150 -21.032 1.00 87.75 92 SER A C 1
ATOM 703 O O . SER A 1 92 ? -3.108 -11.067 -21.125 1.00 87.75 92 SER A O 1
ATOM 705 N N . VAL A 1 93 ? -4.943 -12.195 -20.441 1.00 88.88 93 VAL A N 1
ATOM 706 C CA . VAL A 1 93 ? -4.214 -13.287 -19.747 1.00 88.88 93 VAL A CA 1
ATOM 707 C C . VAL A 1 93 ? -3.179 -13.902 -20.680 1.00 88.88 93 VAL A C 1
ATOM 709 O O . VAL A 1 93 ? -2.029 -14.131 -20.304 1.00 88.88 93 VAL A O 1
ATOM 712 N N . THR A 1 94 ? -3.551 -14.089 -21.946 1.00 86.50 94 THR A N 1
ATOM 713 C CA . THR A 1 94 ? -2.652 -14.695 -22.925 1.00 86.50 94 THR A CA 1
ATOM 714 C C . THR A 1 94 ? -1.419 -13.862 -23.272 1.00 86.50 94 THR A C 1
ATOM 716 O O . THR A 1 94 ? -0.455 -14.402 -23.817 1.00 86.50 94 THR A O 1
ATOM 719 N N . THR A 1 95 ? -1.429 -12.560 -22.975 1.00 88.00 95 THR A N 1
ATOM 720 C CA . THR A 1 95 ? -0.313 -11.641 -23.261 1.00 88.00 95 THR A CA 1
ATOM 721 C C . THR A 1 95 ? 0.657 -11.476 -22.095 1.00 88.00 95 THR A C 1
ATOM 723 O O . THR A 1 95 ? 1.675 -10.798 -22.250 1.00 88.00 95 THR A O 1
ATOM 726 N N . LEU A 1 96 ? 0.357 -12.080 -20.943 1.00 91.81 96 LEU A N 1
ATOM 727 C CA . LEU A 1 96 ? 1.196 -12.006 -19.756 1.00 91.81 96 LEU A CA 1
ATOM 728 C C . LEU A 1 96 ? 2.498 -12.793 -19.948 1.00 91.81 96 LEU A C 1
ATOM 730 O O . LEU A 1 96 ? 2.508 -13.925 -20.443 1.00 91.81 96 LEU A O 1
ATOM 734 N N . ARG A 1 97 ? 3.613 -12.193 -19.525 1.00 92.06 97 ARG A N 1
ATOM 735 C CA . ARG A 1 97 ? 4.922 -12.857 -19.469 1.00 92.06 97 ARG A CA 1
ATOM 736 C C . ARG A 1 97 ? 5.035 -13.700 -18.207 1.00 92.06 97 ARG A C 1
ATOM 738 O O . ARG A 1 97 ? 4.898 -13.167 -17.107 1.00 92.06 97 ARG A O 1
ATOM 745 N N . TYR A 1 98 ? 5.310 -14.992 -18.373 1.00 93.44 98 TYR A N 1
ATOM 746 C CA . TYR A 1 98 ? 5.274 -15.970 -17.286 1.00 93.44 98 TYR A CA 1
ATOM 747 C C . TYR A 1 98 ? 6.276 -15.638 -16.174 1.00 93.44 98 TYR A C 1
ATOM 749 O O . TYR A 1 98 ? 5.896 -15.600 -15.006 1.00 93.44 98 TYR A O 1
ATOM 757 N N . ASP A 1 99 ? 7.527 -15.321 -16.520 1.00 94.75 99 ASP A N 1
ATOM 758 C CA . ASP A 1 99 ? 8.563 -15.058 -15.514 1.00 94.75 99 ASP A CA 1
ATOM 759 C C . ASP A 1 99 ? 8.292 -13.774 -14.713 1.00 94.75 99 ASP A C 1
ATOM 761 O O . ASP A 1 99 ? 8.498 -13.752 -13.500 1.00 94.75 99 ASP A O 1
ATOM 765 N N . ILE A 1 100 ? 7.743 -12.728 -15.347 1.00 94.31 100 ILE A N 1
ATOM 766 C CA . ILE A 1 100 ? 7.326 -11.506 -14.637 1.00 94.31 100 ILE A CA 1
ATOM 767 C C . ILE A 1 100 ? 6.129 -11.794 -13.724 1.00 94.31 100 ILE A C 1
ATOM 769 O O . ILE A 1 100 ? 6.126 -11.349 -12.580 1.00 94.31 100 ILE A O 1
ATOM 773 N N . VAL A 1 101 ? 5.136 -12.564 -14.187 1.00 95.19 101 VAL A N 1
ATOM 774 C CA . VAL A 1 101 ? 4.000 -12.994 -13.351 1.00 95.19 101 VAL A CA 1
ATOM 775 C C . VAL A 1 101 ? 4.496 -13.778 -12.140 1.00 95.19 101 VAL A C 1
ATOM 777 O O . VAL A 1 101 ? 4.115 -13.458 -11.020 1.00 95.19 101 VAL A O 1
ATOM 780 N N . ARG A 1 102 ? 5.403 -14.742 -12.337 1.00 95.62 102 ARG A N 1
ATOM 781 C CA . ARG A 1 102 ? 6.019 -15.525 -11.256 1.00 95.62 102 ARG A CA 1
ATOM 782 C C . ARG A 1 102 ? 6.755 -14.630 -10.261 1.00 95.62 102 ARG A C 1
ATOM 784 O O . ARG A 1 102 ? 6.679 -14.859 -9.056 1.00 95.62 102 ARG A O 1
ATOM 791 N N . LEU A 1 103 ? 7.468 -13.621 -10.754 1.00 95.00 103 LEU A N 1
ATOM 792 C CA . LEU A 1 103 ? 8.202 -12.679 -9.919 1.00 95.00 103 LEU A CA 1
ATOM 793 C C . LEU A 1 103 ? 7.258 -11.793 -9.094 1.00 95.00 103 LEU A C 1
ATOM 795 O O . LEU A 1 103 ? 7.468 -11.640 -7.894 1.00 95.00 103 LEU A O 1
ATOM 799 N N . VAL A 1 104 ? 6.193 -11.266 -9.708 1.00 94.81 104 VAL A N 1
ATOM 800 C CA . VAL A 1 104 ? 5.154 -10.474 -9.028 1.00 94.81 104 VAL A CA 1
ATOM 801 C C . VAL A 1 104 ? 4.388 -11.328 -8.016 1.00 94.81 104 VAL A C 1
ATOM 803 O O . VAL A 1 104 ? 4.199 -10.890 -6.885 1.00 94.81 104 VAL A O 1
ATOM 806 N N . ALA A 1 105 ? 4.036 -12.567 -8.362 1.00 95.88 105 ALA A N 1
ATOM 807 C CA . ALA A 1 105 ? 3.324 -13.496 -7.482 1.00 95.88 105 ALA A CA 1
ATOM 808 C C . ALA A 1 105 ? 4.135 -13.912 -6.241 1.00 95.88 105 ALA A C 1
ATOM 810 O O . ALA A 1 105 ? 3.569 -14.343 -5.245 1.00 95.88 105 ALA A O 1
ATOM 811 N N . ARG A 1 106 ? 5.464 -13.757 -6.255 1.00 95.62 106 ARG A N 1
ATOM 812 C CA . ARG A 1 106 ? 6.319 -13.958 -5.070 1.00 95.62 106 ARG A CA 1
ATOM 813 C C . ARG A 1 106 ? 6.365 -12.749 -4.138 1.00 95.62 106 ARG A C 1
ATOM 815 O O . ARG A 1 106 ? 6.966 -12.820 -3.069 1.00 95.62 106 ARG A O 1
ATOM 822 N N . THR A 1 107 ? 5.785 -11.620 -4.536 1.00 94.00 107 THR A N 1
ATOM 823 C CA . THR A 1 107 ? 5.776 -10.415 -3.707 1.00 94.00 107 THR A CA 1
ATOM 824 C C . THR A 1 107 ? 4.602 -10.429 -2.736 1.00 94.00 107 THR A C 1
ATOM 826 O O . THR A 1 107 ? 3.498 -10.840 -3.078 1.00 94.00 107 THR A O 1
ATOM 829 N N . PHE A 1 108 ? 4.818 -9.899 -1.533 1.00 93.50 108 PHE A N 1
ATOM 830 C CA . PHE A 1 108 ? 3.735 -9.667 -0.574 1.00 93.50 108 PHE A CA 1
ATOM 831 C C . PHE A 1 108 ? 2.636 -8.761 -1.145 1.00 93.50 108 PHE A C 1
ATOM 833 O O . PHE A 1 108 ? 1.466 -8.974 -0.859 1.00 93.50 108 PHE A O 1
ATOM 840 N N . ASP A 1 109 ? 3.000 -7.751 -1.951 1.00 92.25 109 ASP A N 1
ATOM 841 C CA . ASP A 1 109 ? 2.031 -6.796 -2.508 1.00 92.25 109 ASP A CA 1
ATOM 842 C C . ASP A 1 109 ? 0.960 -7.508 -3.351 1.00 92.25 109 ASP A C 1
ATOM 844 O O . ASP A 1 109 ? -0.204 -7.122 -3.295 1.00 92.25 109 ASP A O 1
ATOM 848 N N . PHE A 1 110 ? 1.342 -8.564 -4.082 1.00 95.06 110 PHE A N 1
ATOM 849 C CA . PHE A 1 110 ? 0.412 -9.401 -4.839 1.00 95.06 110 PHE A CA 1
ATOM 850 C C . PHE A 1 110 ? -0.570 -10.140 -3.924 1.00 95.06 110 PHE A C 1
ATOM 852 O O . PHE A 1 110 ? -1.776 -10.020 -4.111 1.00 95.06 110 PHE A O 1
ATOM 859 N N . TRP A 1 111 ? -0.068 -10.862 -2.918 1.00 95.81 111 TRP A N 1
ATOM 860 C CA . TRP A 1 111 ? -0.913 -11.654 -2.018 1.00 95.81 111 TRP A CA 1
ATOM 861 C C . TRP A 1 111 ? -1.837 -10.792 -1.171 1.00 95.81 111 TRP A C 1
ATOM 863 O O . TRP A 1 111 ? -3.011 -11.111 -1.036 1.00 95.81 111 TRP A O 1
ATOM 873 N N . PHE A 1 112 ? -1.340 -9.666 -0.661 1.00 93.69 112 PHE A N 1
ATOM 874 C CA . PHE A 1 112 ? -2.163 -8.718 0.080 1.00 93.69 112 PHE A CA 1
ATOM 875 C C . PHE A 1 112 ? -3.293 -8.152 -0.789 1.00 93.69 112 PHE A C 1
ATOM 877 O O . PHE A 1 112 ? -4.451 -8.127 -0.376 1.00 93.69 112 PHE A O 1
ATOM 884 N N . PHE A 1 113 ? -2.975 -7.741 -2.020 1.00 95.00 113 PHE A N 1
ATOM 885 C CA . PHE A 1 113 ? -3.981 -7.259 -2.963 1.00 95.00 113 PHE A CA 1
ATOM 886 C C . PHE A 1 113 ? -4.998 -8.358 -3.319 1.00 95.00 113 PHE A C 1
ATOM 888 O O . PHE A 1 113 ? -6.199 -8.096 -3.367 1.00 95.00 113 PHE A O 1
ATOM 895 N N . SER A 1 114 ? -4.533 -9.591 -3.533 1.00 96.38 114 SER A N 1
ATOM 896 C CA . SER A 1 114 ? -5.379 -10.751 -3.829 1.00 96.38 114 SER A CA 1
ATOM 897 C C . SER A 1 114 ? -6.307 -11.096 -2.661 1.00 96.38 114 SER A C 1
ATOM 899 O O . SER A 1 114 ? -7.500 -11.297 -2.871 1.00 96.38 114 SER A O 1
ATOM 901 N N . ALA A 1 115 ? -5.808 -11.059 -1.423 1.00 95.94 115 ALA A N 1
ATOM 902 C CA . ALA A 1 115 ? -6.608 -11.293 -0.225 1.00 95.94 115 ALA A CA 1
ATOM 903 C C . ALA A 1 115 ? -7.706 -10.231 -0.070 1.00 95.94 115 ALA A C 1
ATOM 905 O O . ALA A 1 115 ? -8.875 -10.582 0.059 1.00 95.94 115 ALA A O 1
ATOM 906 N N . ILE A 1 116 ? -7.364 -8.940 -0.176 1.00 95.19 116 ILE A N 1
ATOM 907 C CA . ILE A 1 116 ? -8.354 -7.853 -0.082 1.00 95.19 116 ILE A CA 1
ATOM 908 C C . ILE A 1 116 ? -9.407 -7.954 -1.181 1.00 95.19 116 ILE A C 1
ATOM 910 O O . ILE A 1 116 ? -10.598 -7.865 -0.899 1.00 95.19 116 ILE A O 1
ATOM 914 N N . THR A 1 117 ? -8.990 -8.142 -2.433 1.00 96.75 117 THR A N 1
ATOM 915 C CA . THR A 1 117 ? -9.946 -8.246 -3.543 1.00 96.75 117 THR A CA 1
ATOM 916 C C . THR A 1 117 ? -10.826 -9.480 -3.416 1.00 96.75 117 THR A C 1
ATOM 918 O O . THR A 1 117 ? -12.010 -9.391 -3.722 1.00 96.75 117 THR A O 1
ATOM 921 N N . THR A 1 118 ? -10.300 -10.595 -2.908 1.00 97.38 118 THR A N 1
ATOM 922 C CA . THR A 1 118 ? -11.091 -11.795 -2.598 1.00 97.38 118 THR A CA 1
ATOM 923 C C . THR A 1 118 ? -12.105 -11.524 -1.494 1.00 97.38 118 THR A C 1
ATOM 925 O O . THR A 1 118 ? -13.275 -11.828 -1.692 1.00 97.38 118 THR A O 1
ATOM 928 N N . ILE A 1 119 ? -11.702 -10.890 -0.385 1.00 96.06 119 ILE A N 1
ATOM 929 C CA . ILE A 1 119 ? -12.619 -10.520 0.705 1.00 96.06 119 ILE A CA 1
ATOM 930 C C . ILE A 1 119 ? -13.747 -9.637 0.169 1.00 96.06 119 ILE A C 1
ATOM 932 O O . ILE A 1 119 ? -14.904 -9.981 0.365 1.00 96.06 119 ILE A O 1
ATOM 936 N N . ILE A 1 120 ? -13.425 -8.570 -0.575 1.00 96.44 120 ILE A N 1
ATOM 937 C CA . ILE A 1 120 ? -14.426 -7.680 -1.191 1.00 96.44 120 ILE A CA 1
ATOM 938 C C . ILE A 1 120 ? -15.345 -8.461 -2.129 1.00 96.44 120 ILE A C 1
ATOM 940 O O . ILE A 1 120 ? -16.550 -8.254 -2.120 1.00 96.44 120 ILE A O 1
ATOM 944 N N . THR A 1 121 ? -14.787 -9.346 -2.955 1.00 97.00 121 THR A N 1
ATOM 945 C CA . THR A 1 121 ? -15.554 -10.134 -3.930 1.00 97.00 121 THR A CA 1
ATOM 946 C C . THR A 1 121 ? -16.540 -11.054 -3.230 1.00 97.00 121 THR A C 1
ATOM 948 O O . THR A 1 121 ? -17.705 -11.090 -3.615 1.00 97.00 121 THR A O 1
ATOM 951 N N . VAL A 1 122 ? -16.094 -11.764 -2.191 1.00 97.31 122 VAL A N 1
ATOM 952 C CA . VAL A 1 122 ? -16.935 -12.670 -1.407 1.00 97.31 122 VAL A CA 1
ATOM 953 C C . VAL A 1 122 ? -18.011 -11.882 -0.667 1.00 97.31 122 VAL A C 1
ATOM 955 O O . VAL A 1 122 ? -19.186 -12.175 -0.850 1.00 97.31 122 VAL A O 1
ATOM 958 N N . THR A 1 123 ? -17.648 -10.841 0.089 1.00 96.31 123 THR A N 1
ATOM 959 C CA . THR A 1 123 ? -18.626 -10.071 0.872 1.00 96.31 123 THR A CA 1
ATOM 960 C C . THR A 1 123 ? -19.637 -9.347 -0.010 1.00 96.31 123 THR A C 1
ATOM 962 O O . THR A 1 123 ? -20.821 -9.360 0.304 1.00 96.31 123 THR A O 1
ATOM 965 N N . MET A 1 124 ? -19.216 -8.787 -1.147 1.00 96.12 124 MET A N 1
ATOM 966 C CA . MET A 1 124 ? -20.126 -8.191 -2.131 1.00 96.12 124 MET A CA 1
ATOM 967 C C . MET A 1 124 ? -21.032 -9.213 -2.807 1.00 96.12 124 MET A C 1
ATOM 969 O O . MET A 1 124 ? -22.195 -8.923 -3.066 1.00 96.12 124 MET A O 1
ATOM 973 N N . SER A 1 125 ? -20.517 -10.404 -3.118 1.00 96.69 125 SER A N 1
ATOM 974 C CA . SER A 1 125 ? -21.337 -11.461 -3.719 1.00 96.69 125 SER A CA 1
ATOM 975 C C . SER A 1 125 ? -22.417 -11.920 -2.744 1.00 96.69 125 SER A C 1
ATOM 977 O O . SER A 1 125 ? -23.570 -12.052 -3.145 1.00 96.69 125 SER A O 1
ATOM 979 N N . THR A 1 126 ? -22.064 -12.073 -1.464 1.00 96.38 126 THR A N 1
ATOM 980 C CA . THR A 1 126 ? -23.026 -12.340 -0.388 1.00 96.38 126 THR A CA 1
ATOM 981 C C . THR A 1 126 ? -24.017 -11.187 -0.224 1.00 96.38 126 THR A C 1
ATOM 983 O O . THR A 1 126 ? -25.203 -11.440 -0.076 1.00 96.38 126 THR A O 1
ATOM 986 N N . TYR A 1 127 ? -23.558 -9.933 -0.306 1.00 96.06 127 TYR A N 1
ATOM 987 C CA . TYR A 1 127 ? -24.412 -8.746 -0.198 1.00 96.06 127 TYR A CA 1
ATOM 988 C C . TYR A 1 127 ? -25.458 -8.658 -1.317 1.00 96.06 127 TYR A C 1
ATOM 990 O O . TYR A 1 127 ? -26.601 -8.298 -1.056 1.00 96.06 127 TYR A O 1
ATOM 998 N N . PHE A 1 128 ? -25.086 -8.988 -2.557 1.00 95.75 128 PHE A N 1
ATOM 999 C CA . PHE A 1 128 ? -26.031 -8.984 -3.675 1.00 95.75 128 PHE A CA 1
ATOM 1000 C C . PHE A 1 128 ? -26.996 -10.172 -3.653 1.00 95.75 128 PHE A C 1
ATOM 1002 O O . PHE A 1 128 ? -28.128 -10.023 -4.104 1.00 95.75 128 PHE A O 1
ATOM 1009 N N . GLY A 1 129 ? -26.547 -11.350 -3.202 1.00 95.06 129 GLY A N 1
ATOM 1010 C CA . GLY A 1 129 ? -27.378 -12.556 -3.091 1.00 95.06 129 GLY A CA 1
ATOM 1011 C C . GLY A 1 129 ? -27.958 -13.093 -4.410 1.00 95.06 129 GLY A C 1
ATOM 1012 O O . GLY A 1 129 ? -28.757 -14.024 -4.388 1.00 95.06 129 GLY A O 1
ATOM 1013 N N . ASP A 1 130 ? -27.581 -12.527 -5.562 1.00 96.44 130 ASP A N 1
ATOM 1014 C CA . ASP A 1 130 ? -28.191 -12.803 -6.865 1.00 96.44 130 ASP A CA 1
ATOM 1015 C C . ASP A 1 130 ? -27.162 -12.852 -8.018 1.00 96.44 130 ASP A C 1
ATOM 1017 O O . ASP A 1 130 ? -25.944 -12.898 -7.806 1.00 96.44 130 ASP A O 1
ATOM 1021 N N . LEU A 1 131 ? -27.636 -12.848 -9.274 1.00 96.62 131 LEU A N 1
ATOM 1022 C CA . LEU A 1 131 ? -26.782 -12.895 -10.472 1.00 96.62 131 LEU A CA 1
ATOM 1023 C C . LEU A 1 131 ? -25.844 -11.682 -10.628 1.00 96.62 131 LEU A C 1
ATOM 1025 O O . LEU A 1 131 ? -24.891 -11.763 -11.407 1.00 96.62 131 LEU A O 1
ATOM 1029 N N . ARG A 1 132 ? -26.025 -10.582 -9.879 1.00 96.38 132 ARG A N 1
ATOM 1030 C CA . ARG A 1 132 ? -25.062 -9.464 -9.870 1.00 96.38 132 ARG A CA 1
ATOM 1031 C C . ARG A 1 132 ? -23.706 -9.892 -9.306 1.00 96.38 132 ARG A C 1
ATOM 1033 O O . ARG A 1 132 ? -22.694 -9.296 -9.667 1.00 96.38 132 ARG A O 1
ATOM 1040 N N . SER A 1 133 ? -23.647 -10.971 -8.521 1.00 96.12 133 SER A N 1
ATOM 1041 C CA . SER A 1 133 ? -22.391 -11.597 -8.073 1.00 96.12 133 SER A CA 1
ATOM 1042 C C . SER A 1 133 ? -21.469 -12.019 -9.228 1.00 96.12 133 SER A C 1
ATOM 1044 O O . SER A 1 133 ? -20.247 -11.978 -9.079 1.00 96.12 133 SER A O 1
ATOM 1046 N N . VAL A 1 134 ? -22.010 -12.327 -10.419 1.00 95.69 134 VAL A N 1
ATOM 1047 C CA . VAL A 1 134 ? -21.205 -12.646 -11.614 1.00 95.69 134 VAL A CA 1
ATOM 1048 C C . VAL A 1 134 ? -20.241 -11.505 -11.932 1.00 95.69 134 VAL A C 1
ATOM 1050 O O . VAL A 1 134 ? -19.065 -11.755 -12.201 1.00 95.69 134 VAL A O 1
ATOM 1053 N N . ARG A 1 135 ? -20.697 -10.249 -11.821 1.00 94.38 135 ARG A N 1
ATOM 1054 C CA . ARG A 1 135 ? -19.843 -9.066 -11.989 1.00 94.38 135 ARG A CA 1
ATOM 1055 C C . ARG A 1 135 ? -18.659 -9.089 -11.025 1.00 94.38 135 ARG A C 1
ATOM 1057 O O . ARG A 1 135 ? -17.550 -8.774 -11.445 1.00 94.38 135 ARG A O 1
ATOM 1064 N N . MET A 1 136 ? -18.875 -9.454 -9.762 1.00 95.62 136 MET A N 1
ATOM 1065 C CA . MET A 1 136 ? -17.810 -9.454 -8.757 1.00 95.62 136 MET A CA 1
ATOM 1066 C C . MET A 1 136 ? -16.683 -10.415 -9.136 1.00 95.62 136 MET A C 1
ATOM 1068 O O . MET A 1 136 ? -15.514 -10.075 -8.967 1.00 95.62 136 MET A O 1
ATOM 1072 N N . LEU A 1 137 ? -17.006 -11.564 -9.739 1.00 95.00 137 LEU A N 1
ATOM 1073 C CA . LEU A 1 137 ? -16.002 -12.489 -10.268 1.00 95.00 137 LEU A CA 1
ATOM 1074 C C . LEU A 1 137 ? -15.172 -11.852 -11.396 1.00 95.00 137 LEU A C 1
ATOM 1076 O O . LEU A 1 137 ? -13.955 -12.016 -11.446 1.00 95.00 137 LEU A O 1
ATOM 1080 N N . ILE A 1 138 ? -15.803 -11.098 -12.295 1.00 93.88 138 ILE A N 1
ATOM 1081 C CA . ILE A 1 138 ? -15.097 -10.399 -13.381 1.00 93.88 138 ILE A CA 1
ATOM 1082 C C . ILE A 1 138 ? -14.228 -9.275 -12.851 1.00 93.88 138 ILE A C 1
ATOM 1084 O O . ILE A 1 138 ? -13.074 -9.161 -13.264 1.00 93.88 138 ILE A O 1
ATOM 1088 N N . ASP A 1 139 ? -14.757 -8.476 -11.929 1.00 94.00 139 ASP A N 1
ATOM 1089 C CA . ASP A 1 139 ? -14.004 -7.416 -11.276 1.00 94.00 139 ASP A CA 1
ATOM 1090 C C . ASP A 1 139 ? -12.805 -8.028 -10.528 1.00 94.00 139 ASP A C 1
ATOM 1092 O O . ASP A 1 139 ? -11.692 -7.528 -10.676 1.00 94.00 139 ASP A O 1
ATOM 1096 N N . TRP A 1 140 ? -12.958 -9.183 -9.863 1.00 96.62 140 TRP A N 1
ATOM 1097 C CA . TRP A 1 140 ? -11.853 -9.929 -9.243 1.00 96.62 140 TRP A CA 1
ATOM 1098 C C . TRP A 1 140 ? -10.747 -10.296 -10.243 1.00 96.62 140 TRP A C 1
ATOM 1100 O O . TRP A 1 140 ? -9.572 -9.994 -10.000 1.00 96.62 140 TRP A O 1
ATOM 1110 N N . ILE A 1 141 ? -11.091 -10.884 -11.397 1.00 94.69 141 ILE A N 1
ATOM 1111 C CA . ILE A 1 141 ? -10.099 -11.208 -12.440 1.00 94.69 141 ILE A CA 1
ATOM 1112 C C . ILE A 1 141 ? -9.485 -9.911 -13.004 1.00 94.69 141 ILE A C 1
ATOM 1114 O O . ILE A 1 141 ? -8.269 -9.817 -13.193 1.00 94.69 141 ILE A O 1
ATOM 1118 N N . GLY A 1 142 ? -10.300 -8.878 -13.229 1.00 93.06 142 GLY A N 1
ATOM 1119 C CA . GLY A 1 142 ? -9.880 -7.557 -13.696 1.00 93.06 142 GLY A CA 1
ATOM 1120 C C . GLY A 1 142 ? -8.891 -6.871 -12.752 1.00 93.06 142 GLY A C 1
ATOM 1121 O O . GLY A 1 142 ? -7.874 -6.335 -13.200 1.00 93.06 142 GLY A O 1
ATOM 1122 N N . TYR A 1 143 ? -9.112 -6.945 -11.442 1.00 94.31 143 TYR A N 1
ATOM 1123 C CA . TYR A 1 143 ? -8.184 -6.431 -10.442 1.00 94.31 143 TYR A CA 1
ATOM 1124 C C . TYR A 1 143 ? -6.864 -7.215 -10.444 1.00 94.31 143 TYR A C 1
ATOM 1126 O O . TYR A 1 143 ? -5.793 -6.614 -10.350 1.00 94.31 143 TYR A O 1
ATO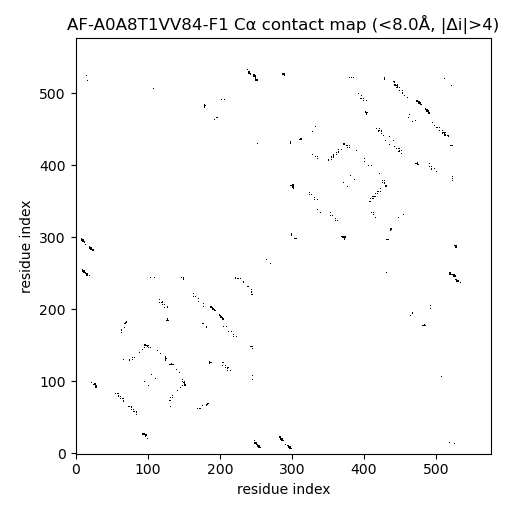M 1134 N N . HIS A 1 144 ? -6.885 -8.533 -10.651 1.00 94.12 144 HIS A N 1
ATOM 1135 C CA . HIS A 1 144 ? -5.648 -9.309 -10.808 1.00 94.12 144 HIS A CA 1
ATOM 1136 C C . HIS A 1 144 ? -4.890 -8.937 -12.092 1.00 94.12 144 HIS A C 1
ATOM 1138 O O . HIS A 1 144 ? -3.661 -8.832 -12.075 1.00 94.12 144 HIS A O 1
ATOM 1144 N N . HIS A 1 145 ? -5.591 -8.616 -13.185 1.00 92.06 145 HIS A N 1
ATOM 1145 C CA . HIS A 1 145 ? -4.962 -8.029 -14.375 1.00 92.06 145 HIS A CA 1
ATOM 1146 C C . HIS A 1 145 ? -4.255 -6.704 -14.081 1.00 92.06 145 HIS A C 1
ATOM 1148 O O . HIS A 1 145 ? -3.162 -6.456 -14.597 1.00 92.06 145 HIS A O 1
ATOM 1154 N N . VAL A 1 146 ? -4.851 -5.867 -13.230 1.00 91.69 146 VAL A N 1
ATOM 1155 C CA . VAL A 1 146 ? -4.248 -4.615 -12.761 1.00 91.69 146 VAL A CA 1
ATOM 1156 C C . VAL A 1 146 ? -2.963 -4.868 -11.967 1.00 91.69 146 VAL A C 1
ATOM 1158 O O . VAL A 1 146 ? -2.005 -4.107 -12.109 1.00 91.69 146 VAL A O 1
ATOM 1161 N N . VAL A 1 147 ? -2.875 -5.946 -11.188 1.00 92.94 147 VAL A N 1
ATOM 1162 C CA . VAL A 1 147 ? -1.621 -6.307 -10.506 1.00 92.94 147 VAL A CA 1
ATOM 1163 C C . VAL A 1 147 ? -0.577 -6.839 -11.492 1.00 92.94 147 VAL A C 1
ATOM 1165 O O . VAL A 1 147 ? 0.610 -6.542 -11.394 1.00 92.94 147 VAL A O 1
ATOM 1168 N N . PHE A 1 148 ? -0.986 -7.546 -12.540 1.00 94.31 148 PHE A N 1
ATOM 1169 C CA . PHE A 1 148 ? -0.055 -8.022 -13.567 1.00 94.31 148 PHE A CA 1
ATOM 1170 C C . PHE A 1 148 ? 0.297 -6.979 -14.639 1.00 94.31 148 PHE A C 1
ATOM 1172 O O . PHE A 1 148 ? 0.825 -7.312 -15.704 1.00 94.31 148 PHE A O 1
ATOM 1179 N N . VAL A 1 149 ? 0.095 -5.691 -14.353 1.00 91.81 149 VAL A N 1
ATOM 1180 C CA . VAL A 1 149 ? 0.342 -4.593 -15.299 1.00 91.81 149 VAL A CA 1
ATOM 1181 C C . VAL A 1 149 ? 1.799 -4.478 -15.775 1.00 91.81 149 VAL A C 1
ATOM 1183 O O . VAL A 1 149 ? 2.048 -3.870 -16.821 1.00 91.81 149 VAL A O 1
ATOM 1186 N N . ASP A 1 150 ? 2.747 -5.054 -15.031 1.00 90.56 150 ASP A N 1
ATOM 1187 C CA . ASP A 1 150 ? 4.181 -5.109 -15.366 1.00 90.56 150 ASP A CA 1
ATOM 1188 C C . ASP A 1 150 ? 4.515 -6.218 -16.370 1.00 90.56 150 ASP A C 1
ATOM 1190 O O . ASP A 1 150 ? 5.467 -6.105 -17.148 1.00 90.56 150 ASP A O 1
ATOM 1194 N N . ALA A 1 151 ? 3.711 -7.284 -16.376 1.00 91.75 151 ALA A N 1
ATOM 1195 C CA . ALA A 1 151 ? 3.820 -8.388 -17.320 1.00 91.75 151 ALA A CA 1
ATOM 1196 C C . ALA A 1 151 ? 3.136 -8.071 -18.662 1.00 91.75 151 ALA A C 1
ATOM 1198 O O . ALA A 1 151 ? 3.376 -8.763 -19.654 1.00 91.75 151 ALA A O 1
ATOM 1199 N N . HIS A 1 152 ? 2.313 -7.017 -18.715 1.00 88.56 152 HIS A N 1
ATOM 1200 C CA . HIS A 1 152 ? 1.645 -6.576 -19.934 1.00 88.56 152 HIS A CA 1
ATOM 1201 C C . HIS A 1 152 ? 2.568 -5.785 -20.868 1.00 88.56 152 HIS A C 1
ATOM 1203 O O . HIS A 1 152 ? 3.039 -4.691 -20.565 1.00 88.56 152 HIS A O 1
ATOM 1209 N N . VAL A 1 153 ? 2.738 -6.310 -22.082 1.00 71.88 153 VAL A N 1
ATOM 1210 C CA . VAL A 1 153 ? 3.579 -5.709 -23.133 1.00 71.88 153 VAL A CA 1
ATOM 1211 C C . VAL A 1 153 ? 2.821 -4.668 -23.972 1.00 71.88 153 VAL A C 1
ATOM 1213 O O . VAL A 1 153 ? 3.433 -3.836 -24.647 1.00 71.88 153 VAL A O 1
ATOM 1216 N N . LEU A 1 154 ? 1.484 -4.704 -23.961 1.00 68.25 154 LEU A N 1
ATOM 1217 C CA . LEU A 1 154 ? 0.636 -3.938 -24.877 1.00 68.25 154 LEU A CA 1
ATOM 1218 C C . LEU A 1 154 ? 0.005 -2.713 -24.205 1.00 68.25 154 LEU A C 1
ATOM 1220 O O . LEU A 1 154 ? -0.430 -2.766 -23.062 1.00 68.25 154 LEU A O 1
ATOM 1224 N N . GLY A 1 155 ? -0.066 -1.607 -24.955 1.00 68.88 155 GLY A N 1
ATOM 1225 C CA . GLY A 1 155 ? -0.977 -0.494 -24.664 1.00 68.88 155 GLY A CA 1
ATOM 1226 C C . GLY A 1 155 ? -0.791 0.183 -23.303 1.00 68.88 155 GLY A C 1
ATOM 1227 O O . GLY A 1 155 ? -1.756 0.346 -22.566 1.00 68.88 155 GLY A O 1
ATOM 1228 N N . LEU A 1 156 ? 0.426 0.636 -22.967 1.00 75.19 156 LEU A N 1
ATOM 1229 C CA . LEU A 1 156 ? 0.691 1.287 -21.669 1.00 75.19 156 LEU A CA 1
ATOM 1230 C C . LEU A 1 156 ? -0.301 2.420 -21.337 1.00 75.19 156 LEU A C 1
ATOM 1232 O O . LEU A 1 156 ? -0.681 2.558 -20.178 1.00 75.19 156 LEU A O 1
ATOM 1236 N N . ARG A 1 157 ? -0.726 3.197 -22.348 1.00 84.62 157 ARG A N 1
ATOM 1237 C CA . ARG A 1 157 ? -1.681 4.308 -22.197 1.00 84.62 157 ARG A CA 1
ATOM 1238 C C . ARG A 1 157 ? -3.108 3.831 -21.925 1.00 84.62 157 ARG A C 1
ATOM 1240 O O . ARG A 1 157 ? -3.718 4.328 -20.987 1.00 84.62 157 ARG A O 1
ATOM 1247 N N . SER A 1 158 ? -3.621 2.866 -22.697 1.00 84.56 158 SER A N 1
ATOM 1248 C CA . SER A 1 158 ? -4.980 2.335 -22.502 1.00 84.56 158 SER A CA 1
ATOM 1249 C C . SER A 1 158 ? -5.136 1.709 -21.122 1.00 84.56 158 SER A C 1
ATOM 1251 O O . SER A 1 158 ? -6.124 1.972 -20.450 1.00 84.56 158 SER A O 1
ATOM 1253 N N . LEU A 1 159 ? -4.115 0.990 -20.645 1.00 84.69 159 LEU A N 1
ATOM 1254 C CA . LEU A 1 159 ? -4.107 0.445 -19.286 1.00 84.69 159 LEU A CA 1
ATOM 1255 C C . LEU A 1 159 ? -4.188 1.540 -18.215 1.00 84.69 159 LEU A C 1
ATOM 1257 O O . LEU A 1 159 ? -4.895 1.374 -17.232 1.00 84.69 159 LEU A O 1
ATOM 1261 N N . THR A 1 160 ? -3.515 2.681 -18.394 1.00 88.00 160 THR A N 1
ATOM 1262 C CA . THR A 1 160 ? -3.641 3.797 -17.444 1.00 88.00 160 THR A CA 1
ATOM 1263 C C . THR A 1 160 ? -5.052 4.383 -17.423 1.00 88.00 160 THR A C 1
ATOM 1265 O O . THR A 1 160 ? -5.535 4.689 -16.338 1.00 88.00 160 THR A O 1
ATOM 1268 N N . TYR A 1 161 ? -5.724 4.509 -18.572 1.00 89.12 161 TYR A N 1
ATOM 1269 C CA . TYR A 1 161 ? -7.123 4.951 -18.608 1.00 89.12 161 TYR A CA 1
ATOM 1270 C C . TYR A 1 161 ? -8.056 3.954 -17.919 1.00 89.12 161 TYR A C 1
ATOM 1272 O O . TYR A 1 161 ? -8.873 4.370 -17.107 1.00 89.12 161 TYR A O 1
ATOM 1280 N N . ILE A 1 162 ? -7.868 2.653 -18.159 1.00 88.25 162 ILE A N 1
ATOM 1281 C CA . ILE A 1 162 ? -8.628 1.590 -17.487 1.00 88.25 162 ILE A CA 1
ATOM 1282 C C . ILE A 1 162 ? -8.443 1.662 -15.967 1.00 88.25 162 ILE A C 1
ATOM 1284 O O . ILE A 1 162 ? -9.418 1.601 -15.227 1.00 88.25 162 ILE A O 1
ATOM 1288 N N . LEU A 1 163 ? -7.215 1.863 -15.482 1.00 90.88 163 LEU A N 1
ATOM 1289 C CA . LEU A 1 163 ? -6.954 2.000 -14.047 1.00 90.88 163 LEU A CA 1
ATOM 1290 C C . LEU A 1 163 ? -7.636 3.233 -13.435 1.00 90.88 163 LEU A C 1
ATOM 1292 O O . LEU A 1 163 ? -8.155 3.156 -12.328 1.00 90.88 163 LEU A O 1
ATOM 1296 N N . ILE A 1 164 ? -7.646 4.367 -14.143 1.00 92.00 164 ILE A N 1
ATOM 1297 C CA . ILE A 1 164 ? -8.344 5.580 -13.685 1.00 92.00 164 ILE A CA 1
ATOM 1298 C C . ILE A 1 164 ? -9.857 5.332 -13.640 1.00 92.00 164 ILE A C 1
ATOM 1300 O O . ILE A 1 164 ? -10.490 5.655 -12.639 1.00 92.00 164 ILE A O 1
ATOM 1304 N N . ALA A 1 165 ? -10.416 4.714 -14.684 1.00 91.25 165 ALA A N 1
ATOM 1305 C CA . ALA A 1 165 ? -11.823 4.322 -14.725 1.00 91.25 165 ALA A CA 1
ATOM 1306 C C . ALA A 1 165 ? -12.172 3.326 -13.607 1.00 91.25 165 ALA A C 1
ATOM 1308 O O . ALA A 1 165 ? -13.251 3.400 -13.035 1.00 91.25 165 ALA A O 1
ATOM 1309 N N . THR A 1 166 ? -11.236 2.448 -13.238 1.00 91.56 166 THR A N 1
ATOM 1310 C CA . THR A 1 166 ? -11.397 1.508 -12.122 1.00 91.56 166 THR A CA 1
ATOM 1311 C C . THR A 1 166 ? -11.486 2.237 -10.781 1.00 91.56 166 THR A C 1
ATOM 1313 O O . THR A 1 166 ? -12.361 1.916 -9.987 1.00 91.56 166 THR A O 1
ATOM 1316 N N . ILE A 1 167 ? -10.630 3.239 -10.530 1.00 93.56 167 ILE A N 1
ATOM 1317 C CA . ILE A 1 167 ? -10.723 4.070 -9.312 1.00 93.56 167 ILE A CA 1
ATOM 1318 C C . ILE A 1 167 ? -12.081 4.767 -9.263 1.00 93.56 167 ILE A C 1
ATOM 1320 O O . ILE A 1 167 ? -12.763 4.688 -8.249 1.00 93.56 167 ILE A O 1
ATOM 1324 N N . PHE A 1 168 ? -12.492 5.389 -10.372 1.00 93.94 168 PHE A N 1
ATOM 1325 C CA . PHE A 1 168 ? -13.797 6.039 -10.473 1.00 93.94 168 PHE A CA 1
ATOM 1326 C C . PHE A 1 168 ? -14.944 5.060 -10.186 1.00 93.94 168 PHE A C 1
ATOM 1328 O O . PHE A 1 168 ? -15.802 5.351 -9.361 1.00 93.94 168 PHE A O 1
ATOM 1335 N N . SER A 1 169 ? -14.917 3.871 -10.793 1.00 93.00 169 SER A N 1
ATOM 1336 C CA . SER A 1 169 ? -15.911 2.824 -10.552 1.00 93.00 169 SER A CA 1
ATOM 1337 C C . SER A 1 169 ? -15.962 2.400 -9.087 1.00 93.00 169 SER A C 1
ATOM 1339 O O . SER A 1 169 ? -17.053 2.289 -8.542 1.00 93.00 169 SER A O 1
ATOM 1341 N N . VAL A 1 170 ? -14.812 2.162 -8.450 1.00 94.25 170 VAL A N 1
ATOM 1342 C CA . VAL A 1 170 ? -14.743 1.777 -7.031 1.00 94.25 170 VAL A CA 1
ATOM 1343 C C . VAL A 1 170 ? -15.313 2.883 -6.145 1.00 94.25 170 VAL A C 1
ATOM 1345 O O . VAL A 1 170 ? -16.066 2.582 -5.227 1.00 94.25 170 VAL A O 1
ATOM 1348 N N . SER A 1 171 ? -15.018 4.153 -6.439 1.00 94.62 171 SER A N 1
ATOM 1349 C CA . SER A 1 171 ? -15.567 5.295 -5.701 1.00 94.62 171 SER A CA 1
ATOM 1350 C C . SER A 1 171 ? -17.081 5.430 -5.859 1.00 94.62 171 SER A C 1
ATOM 1352 O O . SER A 1 171 ? -17.763 5.633 -4.863 1.00 94.62 171 SER A O 1
ATOM 1354 N N . VAL A 1 172 ? -17.617 5.283 -7.076 1.00 94.25 172 VAL A N 1
ATOM 1355 C CA . VAL A 1 172 ? -19.071 5.330 -7.319 1.00 94.25 172 VAL A CA 1
ATOM 1356 C C . VAL A 1 172 ? -19.776 4.201 -6.571 1.00 94.25 172 VAL A C 1
ATOM 1358 O O . VAL A 1 172 ? -20.742 4.453 -5.862 1.00 94.25 172 VAL A O 1
ATOM 1361 N N . VAL A 1 173 ? -19.260 2.973 -6.677 1.00 93.50 173 VAL A N 1
ATOM 1362 C CA . VAL A 1 173 ? -19.812 1.803 -5.978 1.00 93.50 173 VAL A CA 1
ATOM 1363 C C . VAL A 1 173 ? -19.758 1.996 -4.463 1.00 93.50 173 VAL A C 1
ATOM 1365 O O . VAL A 1 173 ? -20.747 1.733 -3.788 1.00 93.50 173 VAL A O 1
ATOM 1368 N N . LEU A 1 174 ? -18.632 2.486 -3.934 1.00 94.38 174 LEU A N 1
ATOM 1369 C CA . LEU A 1 174 ? -18.475 2.782 -2.511 1.00 94.38 174 LEU A CA 1
ATOM 1370 C C . LEU A 1 174 ? -19.527 3.786 -2.039 1.00 94.38 174 LEU A C 1
ATOM 1372 O O . LEU A 1 174 ? -20.225 3.507 -1.074 1.00 94.38 174 LEU A O 1
ATOM 1376 N N . VAL A 1 175 ? -19.656 4.926 -2.723 1.00 93.00 175 VAL A N 1
ATOM 1377 C CA . VAL A 1 175 ? -20.632 5.966 -2.365 1.00 93.00 175 VAL A CA 1
ATOM 1378 C C . VAL A 1 175 ? -22.051 5.404 -2.415 1.00 93.00 175 VAL A C 1
ATOM 1380 O O . VAL A 1 175 ? -22.808 5.589 -1.472 1.00 93.00 175 VAL A O 1
ATOM 1383 N N . TRP A 1 176 ? -22.400 4.661 -3.465 1.00 94.38 176 TRP A N 1
ATOM 1384 C CA . TRP A 1 176 ? -23.749 4.120 -3.626 1.00 94.38 176 TRP A CA 1
ATOM 1385 C C . TRP A 1 176 ? -24.124 3.090 -2.552 1.00 94.38 176 TRP A C 1
ATOM 1387 O O . TRP A 1 176 ? -25.244 3.100 -2.046 1.00 94.38 176 TRP A O 1
ATOM 1397 N N . ILE A 1 177 ? -23.172 2.233 -2.170 1.00 92.44 177 ILE A N 1
ATOM 1398 C CA . ILE A 1 177 ? -23.350 1.240 -1.101 1.00 92.44 177 ILE A CA 1
ATOM 1399 C C . ILE A 1 177 ? -23.450 1.910 0.262 1.00 92.44 177 ILE A C 1
ATOM 1401 O O . ILE A 1 177 ? -24.343 1.581 1.035 1.00 92.44 177 ILE A O 1
ATOM 1405 N N . VAL A 1 178 ? -22.555 2.857 0.552 1.00 90.06 178 VAL A N 1
ATOM 1406 C CA . VAL A 1 178 ? -22.549 3.593 1.824 1.00 90.06 178 VAL A CA 1
ATOM 1407 C C . VAL A 1 178 ? -23.865 4.347 2.018 1.00 90.06 178 VAL A C 1
ATOM 1409 O O . VAL A 1 178 ? -24.364 4.429 3.131 1.00 90.06 178 VAL A O 1
ATOM 1412 N N . LEU A 1 179 ? -24.474 4.831 0.938 1.00 90.31 179 LEU A N 1
ATOM 1413 C CA . LEU A 1 179 ? -25.767 5.511 0.981 1.00 90.31 179 LEU A CA 1
ATOM 1414 C C . LEU A 1 179 ? -26.975 4.569 1.038 1.00 90.31 179 LEU A C 1
ATOM 1416 O O . LEU A 1 179 ? -28.100 5.053 1.037 1.00 90.31 179 LEU A O 1
ATOM 1420 N N . GLY A 1 180 ? -26.777 3.248 1.040 1.00 89.62 180 GLY A N 1
ATOM 1421 C CA . GLY A 1 180 ? -27.877 2.282 1.096 1.00 89.62 180 GLY A CA 1
ATOM 1422 C C . GLY A 1 180 ? -28.801 2.312 -0.127 1.00 89.62 180 GLY A C 1
ATOM 1423 O O . GLY A 1 180 ? -29.931 1.850 -0.05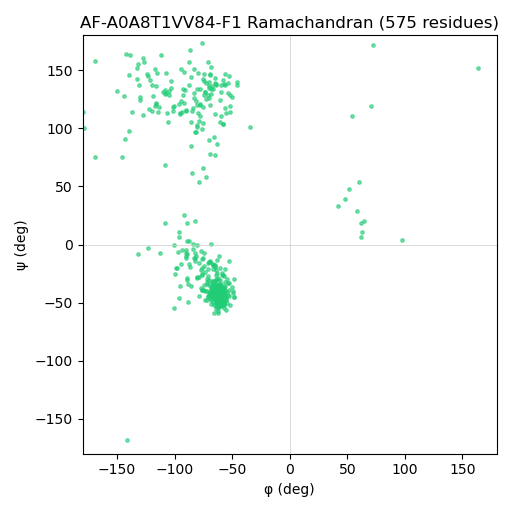0 1.00 89.62 180 GLY A O 1
ATOM 1424 N N . GLN A 1 181 ? -28.339 2.852 -1.259 1.00 91.19 181 GLN A N 1
ATOM 1425 C CA . GLN A 1 181 ? -29.144 3.023 -2.479 1.00 91.19 181 GLN A CA 1
ATOM 1426 C C . GLN A 1 181 ? -29.115 1.789 -3.398 1.00 91.19 181 GLN A C 1
ATOM 1428 O O . GLN A 1 181 ? -29.647 1.815 -4.509 1.00 91.19 181 GLN A O 1
ATOM 1433 N N . VAL A 1 182 ? -28.447 0.709 -2.984 1.00 92.94 182 VAL A N 1
ATOM 1434 C CA . VAL A 1 182 ? -28.420 -0.538 -3.753 1.00 92.94 182 VAL A CA 1
ATOM 1435 C C . VAL A 1 182 ? -29.713 -1.306 -3.514 1.00 92.94 182 VAL A C 1
ATOM 1437 O O . VAL A 1 182 ? -29.940 -1.842 -2.431 1.00 92.94 182 VAL A O 1
ATOM 1440 N N . ASP A 1 183 ? -30.524 -1.418 -4.559 1.00 93.06 183 ASP A N 1
ATOM 1441 C CA . ASP A 1 183 ? -31.752 -2.206 -4.527 1.00 93.06 183 ASP A CA 1
ATOM 1442 C C . ASP A 1 183 ? -31.468 -3.709 -4.326 1.00 93.06 183 ASP A C 1
ATOM 1444 O O . ASP A 1 183 ? -30.536 -4.271 -4.909 1.00 93.06 183 ASP A O 1
ATOM 1448 N N . GLY A 1 184 ? -32.258 -4.375 -3.484 1.00 89.31 184 GLY A N 1
ATOM 1449 C CA . GLY A 1 184 ? -32.127 -5.804 -3.182 1.00 89.31 184 GLY A CA 1
ATOM 1450 C C . GLY A 1 184 ? -30.805 -6.227 -2.525 1.00 89.31 184 GLY A C 1
ATOM 1451 O O . GLY A 1 184 ? -30.448 -7.398 -2.615 1.00 89.31 184 GLY A O 1
ATOM 1452 N N . GLY A 1 185 ? -30.039 -5.304 -1.934 1.00 90.00 185 GLY A N 1
ATOM 1453 C CA . GLY A 1 185 ? -28.844 -5.645 -1.160 1.00 90.00 185 GLY A CA 1
ATOM 1454 C C . GLY A 1 185 ? -29.215 -6.168 0.229 1.00 90.00 185 GLY A C 1
ATOM 1455 O O . GLY A 1 185 ? -29.851 -5.455 1.004 1.00 90.00 185 GLY A O 1
ATOM 1456 N N . SER A 1 186 ? -28.813 -7.392 0.571 1.00 91.25 186 SER A N 1
ATOM 1457 C CA . SER A 1 186 ? -29.057 -7.954 1.902 1.00 91.25 186 SER A CA 1
ATOM 1458 C C . SER A 1 186 ? -27.979 -7.490 2.876 1.00 91.25 186 SER A C 1
ATOM 1460 O O . SER A 1 186 ? -26.802 -7.823 2.711 1.00 91.25 186 SER A O 1
ATOM 1462 N N . THR A 1 187 ? -28.359 -6.751 3.917 1.00 89.12 187 THR A N 1
ATOM 1463 C CA . THR A 1 187 ? -27.468 -6.531 5.057 1.00 89.12 187 THR A CA 1
ATOM 1464 C C . THR A 1 187 ? -27.294 -7.850 5.801 1.00 89.12 187 THR A C 1
ATOM 1466 O O . THR A 1 187 ? -28.257 -8.548 6.107 1.00 89.12 187 THR A O 1
ATOM 1469 N N . PHE A 1 188 ? -26.046 -8.223 6.063 1.00 92.88 188 PHE A N 1
ATOM 1470 C CA . PHE A 1 188 ? -25.724 -9.397 6.863 1.00 92.88 188 PHE A CA 1
ATOM 1471 C C . PHE A 1 188 ? -24.676 -9.019 7.896 1.00 92.88 188 PHE A C 1
ATOM 1473 O O . PHE A 1 188 ? -23.763 -8.238 7.620 1.00 92.88 188 PHE A O 1
ATOM 1480 N N . THR A 1 189 ? -24.809 -9.583 9.087 1.00 92.25 189 THR A N 1
ATOM 1481 C CA . THR A 1 189 ? -23.862 -9.377 10.179 1.00 92.25 189 THR A CA 1
ATOM 1482 C C . THR A 1 189 ? -22.811 -10.476 10.108 1.00 92.25 189 THR A C 1
ATOM 1484 O O . THR A 1 189 ? -23.144 -11.658 10.131 1.00 92.25 189 THR A O 1
ATOM 1487 N N . ILE A 1 190 ? -21.538 -10.097 9.973 1.00 90.81 190 ILE A N 1
ATOM 1488 C CA . ILE A 1 190 ? -20.418 -11.051 9.922 1.00 90.81 190 ILE A CA 1
ATOM 1489 C C . ILE A 1 190 ? -20.075 -11.522 11.329 1.00 90.81 190 ILE A C 1
ATOM 1491 O O . ILE A 1 190 ? -19.831 -12.703 11.555 1.00 90.81 190 ILE A O 1
ATOM 1495 N N . LEU A 1 191 ? -20.030 -10.576 12.262 1.00 89.25 191 LEU A N 1
ATOM 1496 C CA . LEU A 1 191 ? -19.693 -10.835 13.647 1.00 89.25 191 LEU A CA 1
ATOM 1497 C C . LEU A 1 191 ? -20.653 -10.038 14.516 1.00 89.25 191 LEU A C 1
ATOM 1499 O O . LEU A 1 191 ? -20.654 -8.809 14.480 1.00 89.25 191 LEU A O 1
ATOM 1503 N N . LYS A 1 192 ? -21.494 -10.759 15.254 1.00 88.44 192 LYS A N 1
ATOM 1504 C CA . LYS A 1 192 ? -22.319 -10.197 16.314 1.00 88.44 192 LYS A CA 1
ATOM 1505 C C . LYS A 1 192 ? -21.635 -10.532 17.624 1.00 88.44 192 LYS A C 1
ATOM 1507 O O . LYS A 1 192 ? -21.426 -11.706 17.922 1.00 88.44 192 LYS A O 1
ATOM 1512 N N . PHE A 1 193 ? -21.247 -9.501 18.350 1.00 83.12 193 PHE A N 1
ATOM 1513 C CA . PHE A 1 193 ? -20.712 -9.637 19.686 1.00 83.12 193 PHE A CA 1
ATOM 1514 C C . PHE A 1 193 ? -21.674 -8.948 20.640 1.00 83.12 193 PHE A C 1
ATOM 1516 O O . PHE A 1 193 ? -21.992 -7.770 20.480 1.00 83.12 193 PHE A O 1
ATOM 1523 N N . ASP A 1 194 ? -22.181 -9.725 21.581 1.00 82.31 194 ASP A N 1
ATOM 1524 C CA . ASP A 1 194 ? -23.160 -9.291 22.556 1.00 82.31 194 ASP A CA 1
ATOM 1525 C C . ASP A 1 194 ? -22.559 -9.525 23.936 1.00 82.31 194 ASP A C 1
ATOM 1527 O O . ASP A 1 194 ? -22.230 -10.662 24.278 1.00 82.31 194 ASP A O 1
ATOM 1531 N N . ASN A 1 195 ? -22.351 -8.445 24.681 1.00 76.12 195 ASN A N 1
ATOM 1532 C CA . ASN A 1 195 ? -21.946 -8.510 26.071 1.00 76.12 195 ASN A CA 1
ATOM 1533 C C . ASN A 1 195 ? -22.890 -7.659 26.928 1.00 76.12 195 ASN A C 1
ATOM 1535 O O . ASN A 1 195 ? -23.555 -6.767 26.405 1.00 76.12 195 ASN A O 1
ATOM 1539 N N . GLN A 1 196 ? -22.925 -7.897 28.244 1.00 71.19 196 GLN A N 1
ATOM 1540 C CA . GLN A 1 196 ? -23.923 -7.341 29.176 1.00 71.19 196 GLN A CA 1
ATOM 1541 C C . GLN A 1 196 ? -24.148 -5.823 29.049 1.00 71.19 196 GLN A C 1
ATOM 1543 O O . GLN A 1 196 ? -25.254 -5.346 29.282 1.00 71.19 196 GLN A O 1
ATOM 1548 N N . HIS A 1 197 ? -23.120 -5.077 28.639 1.00 68.38 197 HIS A N 1
ATOM 1549 C CA . HIS A 1 197 ? -23.144 -3.619 28.530 1.00 68.38 197 HIS A CA 1
ATOM 1550 C C . HIS A 1 197 ? -23.054 -3.106 27.080 1.00 68.38 197 HIS A C 1
ATOM 1552 O O . HIS A 1 197 ? -23.159 -1.899 26.854 1.00 68.38 197 HIS A O 1
ATOM 1558 N N . ARG A 1 198 ? -22.822 -3.977 26.080 1.00 69.56 198 ARG A N 1
ATOM 1559 C CA . ARG A 1 198 ? -22.548 -3.562 24.691 1.00 69.56 198 ARG A CA 1
ATOM 1560 C C . ARG A 1 198 ? -23.006 -4.573 23.647 1.00 69.56 198 ARG A C 1
ATOM 1562 O O . ARG A 1 198 ? -22.604 -5.731 23.658 1.00 69.56 198 ARG A O 1
ATOM 1569 N N . HIS A 1 199 ? -23.708 -4.060 22.640 1.00 78.75 199 HIS A N 1
ATOM 1570 C CA . HIS A 1 199 ? -24.001 -4.780 21.405 1.00 78.75 199 HIS A CA 1
ATOM 1571 C C . HIS A 1 199 ? -23.153 -4.218 20.263 1.00 78.75 199 HIS A C 1
ATOM 1573 O O . HIS A 1 199 ? -23.343 -3.077 19.834 1.00 78.75 199 HIS A O 1
ATOM 1579 N N . PHE A 1 200 ? -22.231 -5.031 19.754 1.00 78.44 200 PHE A N 1
ATOM 1580 C CA . PHE A 1 200 ? -21.444 -4.723 18.570 1.00 78.44 200 PHE A CA 1
ATOM 1581 C C . PHE A 1 200 ? -21.859 -5.624 17.408 1.00 78.44 200 PHE A C 1
ATOM 1583 O O . PHE A 1 200 ? -21.924 -6.849 17.521 1.00 78.44 200 PHE A O 1
ATOM 1590 N N . GLU A 1 201 ? -22.090 -5.010 16.254 1.00 85.00 201 GLU A N 1
ATOM 1591 C CA . GLU A 1 201 ? -22.400 -5.724 15.024 1.00 85.00 201 GLU A CA 1
ATOM 1592 C C . GLU A 1 201 ? -21.452 -5.249 13.926 1.00 85.00 201 GLU A C 1
ATOM 1594 O O . GLU A 1 201 ? -21.529 -4.110 13.468 1.00 85.00 201 GLU A O 1
ATOM 1599 N N . LEU A 1 202 ? -20.546 -6.130 13.496 1.00 88.69 202 LEU A N 1
ATOM 1600 C CA . LEU A 1 202 ? -19.742 -5.906 12.301 1.00 88.69 202 LEU A CA 1
ATOM 1601 C C . LEU A 1 202 ? -20.587 -6.259 11.081 1.00 88.69 202 LEU A C 1
ATOM 1603 O O . LEU A 1 202 ? -20.768 -7.440 10.755 1.00 88.69 202 LEU A O 1
ATOM 1607 N N . SER A 1 203 ? -21.092 -5.237 10.398 1.00 91.81 203 SER A N 1
ATOM 1608 C CA . SER A 1 203 ? -21.877 -5.430 9.186 1.00 91.81 203 SER A CA 1
ATOM 1609 C C . SER A 1 203 ? -20.979 -5.818 8.010 1.00 91.81 203 SER A C 1
ATOM 1611 O O . SER A 1 203 ? -19.850 -5.339 7.860 1.00 91.81 203 SER A O 1
ATOM 1613 N N . GLY A 1 204 ? -21.503 -6.648 7.108 1.00 92.44 204 GLY A N 1
ATOM 1614 C CA . GLY A 1 204 ? -20.892 -6.897 5.805 1.00 92.44 204 GLY A CA 1
ATOM 1615 C C . GLY A 1 204 ? -20.637 -5.602 5.031 1.00 92.44 204 GLY A C 1
ATOM 1616 O O . GLY A 1 204 ? -19.613 -5.490 4.356 1.00 92.44 204 GLY A O 1
ATOM 1617 N N . LEU A 1 205 ? -21.502 -4.593 5.202 1.00 92.69 205 LEU A N 1
ATOM 1618 C CA . LEU A 1 205 ? -21.333 -3.264 4.612 1.00 92.69 205 LEU A CA 1
ATOM 1619 C C . LEU A 1 205 ? -20.059 -2.564 5.091 1.00 92.69 205 LEU A C 1
ATOM 1621 O O . LEU A 1 205 ? -19.358 -1.967 4.275 1.00 92.69 205 LEU A O 1
ATOM 1625 N N . ASP A 1 206 ? -19.710 -2.687 6.373 1.00 91.88 206 ASP A N 1
ATOM 1626 C CA . ASP A 1 206 ? -18.500 -2.070 6.922 1.00 91.88 206 ASP A CA 1
ATOM 1627 C C . ASP A 1 206 ? -17.245 -2.705 6.329 1.00 91.88 206 ASP A C 1
ATOM 1629 O O . ASP A 1 206 ? -16.287 -2.012 5.973 1.00 91.88 206 ASP A O 1
ATOM 1633 N N . VAL A 1 207 ? -17.247 -4.034 6.181 1.00 94.00 207 VAL A N 1
ATOM 1634 C CA . VAL A 1 207 ? -16.135 -4.772 5.568 1.00 94.00 207 VAL A CA 1
ATOM 1635 C C . VAL A 1 207 ? -16.004 -4.420 4.087 1.00 94.00 207 VAL A C 1
ATOM 1637 O O . VAL A 1 207 ? -14.891 -4.193 3.607 1.00 94.00 207 VAL A O 1
ATOM 1640 N N . ILE A 1 208 ? -17.126 -4.316 3.370 1.00 95.19 208 ILE A N 1
ATOM 1641 C CA . ILE A 1 208 ? -17.160 -3.891 1.967 1.00 95.19 208 ILE A CA 1
ATOM 1642 C C . ILE A 1 208 ? -16.626 -2.465 1.827 1.00 95.19 208 ILE A C 1
ATOM 1644 O O . ILE A 1 208 ? -15.695 -2.240 1.052 1.00 95.19 208 ILE A O 1
ATOM 1648 N N . GLY A 1 209 ? -17.168 -1.510 2.586 1.00 93.25 209 GLY A N 1
ATOM 1649 C CA . GLY A 1 209 ? -16.785 -0.103 2.517 1.00 93.25 209 GLY A CA 1
ATOM 1650 C C . GLY A 1 209 ? -15.300 0.088 2.808 1.00 93.25 209 GLY A C 1
ATOM 1651 O O . GLY A 1 209 ? -14.560 0.665 2.006 1.00 93.25 209 GLY A O 1
ATOM 1652 N N . ASN A 1 210 ? -14.819 -0.503 3.902 1.00 92.38 210 ASN A N 1
ATOM 1653 C CA . ASN A 1 210 ? -13.408 -0.461 4.261 1.00 92.38 210 ASN A CA 1
ATOM 1654 C C . ASN A 1 210 ? -12.501 -1.148 3.231 1.00 92.38 210 ASN A C 1
ATOM 1656 O O . ASN A 1 210 ? -11.410 -0.639 2.940 1.00 92.38 210 ASN A O 1
ATOM 1660 N N . GLY A 1 211 ? -12.936 -2.287 2.686 1.00 94.50 211 GLY A N 1
ATOM 1661 C CA . GLY A 1 211 ? -12.232 -3.018 1.639 1.00 94.50 211 GLY A CA 1
ATOM 1662 C C . GLY A 1 211 ? -12.105 -2.195 0.359 1.00 94.50 211 GLY A C 1
ATOM 1663 O O . GLY A 1 211 ? -11.002 -2.060 -0.172 1.00 94.50 211 GLY A O 1
ATOM 1664 N N . LEU A 1 212 ? -13.195 -1.578 -0.102 1.00 95.38 212 LEU A N 1
ATOM 1665 C CA . LEU A 1 212 ? -13.208 -0.710 -1.282 1.00 95.38 212 LEU A CA 1
ATOM 1666 C C . LEU A 1 212 ? -12.310 0.520 -1.108 1.00 95.38 212 LEU A C 1
ATOM 1668 O O . LEU A 1 212 ? -11.584 0.865 -2.041 1.00 95.38 212 LEU A O 1
ATOM 1672 N N . VAL A 1 213 ? -12.290 1.149 0.074 1.00 92.56 213 VAL A N 1
ATOM 1673 C CA . VAL A 1 213 ? -11.354 2.250 0.374 1.00 92.56 213 VAL A CA 1
ATOM 1674 C C . VAL A 1 213 ? -9.906 1.771 0.243 1.00 92.56 213 VAL A C 1
ATOM 1676 O O . VAL A 1 213 ? -9.108 2.385 -0.471 1.00 92.56 213 VAL A O 1
ATOM 1679 N N . SER A 1 214 ? -9.565 0.640 0.869 1.00 92.88 214 SER A N 1
ATOM 1680 C CA . SER A 1 214 ? -8.223 0.051 0.782 1.00 92.88 214 SER A CA 1
ATOM 1681 C C . SER A 1 214 ? -7.843 -0.301 -0.659 1.00 92.88 214 SER A C 1
ATOM 1683 O O . SER A 1 214 ? -6.740 0.022 -1.107 1.00 92.88 214 SER A O 1
ATOM 1685 N N . LEU A 1 215 ? -8.763 -0.899 -1.419 1.00 94.88 215 LEU A N 1
ATOM 1686 C CA . LEU A 1 215 ? -8.577 -1.195 -2.836 1.00 94.88 215 LEU A CA 1
ATOM 1687 C C . LEU A 1 215 ? -8.357 0.085 -3.653 1.00 94.88 215 LEU A C 1
ATOM 1689 O O . LEU A 1 215 ? -7.439 0.132 -4.472 1.00 94.88 215 LEU A O 1
ATOM 1693 N N . GLY A 1 216 ? -9.129 1.141 -3.392 1.00 94.44 216 GLY A N 1
ATOM 1694 C CA . GLY A 1 216 ? -8.971 2.455 -4.011 1.00 94.44 216 GLY A CA 1
ATOM 1695 C C . GLY A 1 216 ? -7.559 3.014 -3.827 1.00 94.44 216 GLY A C 1
ATOM 1696 O O . GLY A 1 216 ? -6.915 3.392 -4.809 1.00 94.44 216 GLY A O 1
ATOM 1697 N N . PHE A 1 217 ? -7.019 2.969 -2.603 1.00 92.00 217 PHE A N 1
ATOM 1698 C CA . PHE A 1 217 ? -5.634 3.369 -2.326 1.00 92.00 217 PHE A CA 1
ATOM 1699 C C . PHE A 1 217 ? -4.605 2.502 -3.067 1.00 92.00 217 PHE A C 1
ATOM 1701 O O . PHE A 1 217 ? -3.642 3.032 -3.632 1.00 92.00 217 PHE A O 1
ATOM 1708 N N . LEU A 1 218 ? -4.796 1.180 -3.117 1.00 92.81 218 LEU A N 1
ATOM 1709 C CA . LEU A 1 218 ? -3.895 0.272 -3.835 1.00 92.81 218 LEU A CA 1
ATOM 1710 C C . LEU A 1 218 ? -3.925 0.495 -5.353 1.00 92.81 218 LEU A C 1
ATOM 1712 O O . LEU A 1 218 ? -2.880 0.462 -6.002 1.00 92.81 218 LEU A O 1
ATOM 1716 N N . VAL A 1 219 ? -5.086 0.767 -5.947 1.00 93.81 219 VAL A N 1
ATOM 1717 C CA . VAL A 1 219 ? -5.168 1.086 -7.380 1.00 93.81 219 VAL A CA 1
ATOM 1718 C C . VAL A 1 219 ? -4.587 2.480 -7.644 1.00 93.81 219 VAL A C 1
ATOM 1720 O O . VAL A 1 219 ? -3.807 2.650 -8.588 1.00 93.81 219 VAL A O 1
ATOM 1723 N N . ALA A 1 220 ? -4.853 3.462 -6.777 1.00 92.12 220 ALA A N 1
ATOM 1724 C CA . ALA A 1 220 ? -4.258 4.797 -6.850 1.00 92.12 220 ALA A CA 1
ATOM 1725 C C . ALA A 1 220 ? -2.722 4.748 -6.788 1.00 92.12 220 ALA A C 1
ATOM 1727 O O . ALA A 1 220 ? -2.060 5.427 -7.579 1.00 92.12 220 ALA A O 1
ATOM 1728 N N . LYS A 1 221 ? -2.142 3.876 -5.949 1.00 92.56 221 LYS A N 1
ATOM 1729 C CA . LYS A 1 221 ? -0.698 3.565 -5.919 1.00 92.56 221 LYS A CA 1
ATOM 1730 C C . LYS A 1 221 ? -0.175 3.183 -7.295 1.00 92.56 221 LYS A C 1
ATOM 1732 O O . LYS A 1 221 ? 0.825 3.737 -7.762 1.00 92.56 221 LYS A O 1
ATOM 1737 N N . ILE A 1 222 ? -0.836 2.221 -7.936 1.00 92.62 222 ILE A N 1
ATOM 1738 C CA . ILE A 1 222 ? -0.432 1.683 -9.237 1.00 92.62 222 ILE A CA 1
ATOM 1739 C C . ILE A 1 222 ? -0.543 2.783 -10.301 1.00 92.62 222 ILE A C 1
ATOM 1741 O O . ILE A 1 222 ? 0.401 2.989 -11.070 1.00 92.62 222 ILE A O 1
ATOM 1745 N N . VAL A 1 223 ? -1.635 3.556 -10.302 1.00 92.75 223 VAL A N 1
ATOM 1746 C CA . VAL A 1 223 ? -1.839 4.691 -11.219 1.00 92.75 223 VAL A CA 1
ATOM 1747 C C . VAL A 1 223 ? -0.775 5.762 -11.037 1.00 92.75 223 VAL A C 1
ATOM 1749 O O . VAL A 1 223 ? -0.177 6.195 -12.023 1.00 92.75 223 VAL A O 1
ATOM 1752 N N . PHE A 1 224 ? -0.516 6.188 -9.801 1.00 91.31 224 PHE A N 1
ATOM 1753 C CA . PHE A 1 224 ? 0.467 7.221 -9.489 1.00 91.31 224 PHE A CA 1
ATOM 1754 C C . PHE A 1 224 ? 1.859 6.823 -9.982 1.00 91.31 224 PHE A C 1
ATOM 1756 O O . PHE A 1 224 ? 2.503 7.571 -10.726 1.00 91.31 224 PHE A O 1
ATOM 1763 N N . ARG A 1 225 ? 2.295 5.602 -9.646 1.00 90.44 225 ARG A N 1
ATOM 1764 C CA . ARG A 1 225 ? 3.581 5.049 -10.094 1.00 90.44 225 ARG A CA 1
ATOM 1765 C C . ARG A 1 225 ? 3.650 4.988 -11.612 1.00 90.44 225 ARG A C 1
ATOM 1767 O O . ARG A 1 225 ? 4.610 5.461 -12.212 1.00 90.44 225 ARG A O 1
ATOM 1774 N N . ARG A 1 226 ? 2.599 4.493 -12.259 1.00 89.31 226 ARG A N 1
ATOM 1775 C CA . ARG A 1 226 ? 2.575 4.369 -13.715 1.00 89.31 226 ARG A CA 1
ATOM 1776 C C . ARG A 1 226 ? 2.565 5.724 -14.420 1.00 89.31 226 ARG A C 1
ATOM 1778 O O . ARG A 1 226 ? 3.270 5.889 -15.412 1.00 89.31 226 ARG A O 1
ATOM 1785 N N . ARG A 1 227 ? 1.842 6.721 -13.900 1.00 89.19 227 ARG A N 1
ATOM 1786 C CA . ARG A 1 227 ? 1.878 8.106 -14.403 1.00 89.19 227 ARG A CA 1
ATOM 1787 C C . ARG A 1 227 ? 3.278 8.706 -14.280 1.00 89.19 227 ARG A C 1
ATOM 1789 O O . ARG A 1 227 ? 3.738 9.335 -15.233 1.00 89.19 227 ARG A O 1
ATOM 1796 N N . LYS A 1 228 ? 3.974 8.476 -13.160 1.00 86.75 228 LYS A N 1
ATOM 1797 C CA . LYS A 1 228 ? 5.378 8.885 -12.986 1.00 86.75 228 LYS A CA 1
ATOM 1798 C C . LYS A 1 228 ? 6.269 8.249 -14.060 1.00 86.75 228 LYS A C 1
ATOM 1800 O O . LYS A 1 228 ? 6.968 8.977 -14.765 1.00 86.75 228 LYS A O 1
ATOM 1805 N N . ASN A 1 229 ? 6.150 6.938 -14.274 1.00 84.62 229 ASN A N 1
ATOM 1806 C CA . ASN A 1 229 ? 6.924 6.211 -15.287 1.00 84.62 229 ASN A CA 1
ATOM 1807 C C . ASN A 1 229 ? 6.617 6.717 -16.707 1.00 84.62 229 ASN A C 1
ATOM 1809 O O . ASN A 1 229 ? 7.523 6.890 -17.515 1.00 84.62 229 ASN A O 1
ATOM 1813 N N . LEU A 1 230 ? 5.353 7.029 -17.021 1.00 85.25 230 LEU A N 1
ATOM 1814 C CA . LEU A 1 230 ? 4.962 7.597 -18.318 1.00 85.25 230 LEU A CA 1
ATOM 1815 C C . LEU A 1 230 ? 5.532 9.005 -18.546 1.00 85.25 230 LEU A C 1
ATOM 1817 O O . LEU A 1 230 ? 5.959 9.306 -19.662 1.00 85.25 230 LEU A O 1
ATOM 1821 N N . ARG A 1 231 ? 5.575 9.857 -17.512 1.00 85.19 231 ARG A N 1
ATOM 1822 C CA . ARG A 1 231 ? 6.199 11.191 -17.595 1.00 85.19 231 ARG A CA 1
ATOM 1823 C C . ARG A 1 231 ? 7.699 11.086 -17.869 1.00 85.19 231 ARG A C 1
ATOM 1825 O O . ARG A 1 231 ? 8.201 11.789 -18.742 1.00 85.19 231 ARG A O 1
ATOM 1832 N N . VAL A 1 232 ? 8.391 10.170 -17.188 1.00 80.38 232 VAL A N 1
ATOM 1833 C CA . VAL A 1 232 ? 9.821 9.899 -17.424 1.00 80.38 232 VAL A CA 1
ATOM 1834 C C . VAL A 1 232 ? 10.039 9.288 -18.811 1.00 80.38 232 VAL A C 1
ATOM 1836 O O . VAL A 1 232 ? 10.933 9.713 -19.539 1.00 80.38 232 VAL A O 1
ATOM 1839 N N . LYS A 1 233 ? 9.180 8.354 -19.232 1.00 74.94 233 LYS A N 1
ATOM 1840 C CA . LYS A 1 233 ? 9.228 7.724 -20.556 1.00 74.94 233 LYS A CA 1
ATOM 1841 C C . LYS A 1 233 ? 8.984 8.707 -21.696 1.00 74.94 233 LYS A C 1
ATOM 1843 O O . LYS A 1 233 ? 9.543 8.512 -22.761 1.00 74.94 233 LYS A O 1
ATOM 1848 N N . ARG A 1 234 ? 8.215 9.787 -21.514 1.00 78.12 234 ARG A N 1
ATOM 1849 C CA . ARG A 1 234 ? 8.096 10.830 -22.554 1.00 78.12 234 ARG A CA 1
ATOM 1850 C C . ARG A 1 234 ? 9.457 11.447 -22.908 1.00 78.12 234 ARG A C 1
ATOM 1852 O O . ARG A 1 234 ? 9.625 11.899 -24.032 1.00 78.12 234 ARG A O 1
ATOM 1859 N N . ARG A 1 235 ? 10.412 11.426 -21.972 1.00 73.69 235 ARG A N 1
ATOM 1860 C CA . ARG A 1 235 ? 11.782 11.921 -22.159 1.00 73.69 235 ARG A CA 1
ATOM 1861 C C . ARG A 1 235 ? 12.781 10.836 -22.579 1.00 73.69 235 ARG A C 1
ATOM 1863 O O . ARG A 1 235 ? 13.863 11.173 -23.029 1.00 73.69 235 ARG A O 1
ATOM 1870 N N . ARG A 1 236 ? 12.461 9.546 -22.415 1.00 68.94 236 ARG A N 1
ATOM 1871 C CA . ARG A 1 236 ? 13.380 8.418 -22.668 1.00 68.94 236 ARG A CA 1
ATOM 1872 C C . ARG A 1 236 ? 12.883 7.549 -23.827 1.00 68.94 236 ARG A C 1
ATOM 1874 O O . ARG A 1 236 ? 11.685 7.383 -24.019 1.00 68.94 236 ARG A O 1
ATOM 1881 N N . SER A 1 237 ? 13.802 6.952 -24.589 1.00 66.38 237 SER A N 1
ATOM 1882 C CA . SER A 1 237 ? 13.470 6.053 -25.708 1.00 66.38 237 SER A CA 1
ATOM 1883 C C . SER A 1 237 ? 12.386 5.024 -25.340 1.00 66.38 237 SER A C 1
ATOM 1885 O O . SER A 1 237 ? 12.405 4.413 -24.271 1.00 66.38 237 SER A O 1
ATOM 1887 N N . SER A 1 238 ? 11.431 4.805 -26.251 1.00 68.12 238 SER A N 1
ATOM 1888 C CA . SER A 1 238 ? 10.218 4.002 -26.034 1.00 68.12 238 SER A CA 1
ATOM 1889 C C . SER A 1 238 ? 10.453 2.524 -25.690 1.00 68.12 238 SER A C 1
ATOM 1891 O O . SER A 1 238 ? 9.486 1.830 -25.357 1.00 68.12 238 SER A O 1
ATOM 1893 N N . ALA A 1 239 ? 11.694 2.047 -25.811 1.00 79.88 239 ALA A N 1
ATOM 1894 C CA . ALA A 1 239 ? 12.059 0.641 -25.699 1.00 79.88 239 ALA A CA 1
ATOM 1895 C C . ALA A 1 239 ? 12.077 0.115 -24.258 1.00 79.88 239 ALA A C 1
ATOM 1897 O O . ALA A 1 239 ? 11.827 -1.065 -24.071 1.00 79.88 239 ALA A O 1
ATOM 1898 N N . ILE A 1 240 ? 12.285 0.957 -23.244 1.00 85.12 240 ILE A N 1
ATOM 1899 C CA . ILE A 1 240 ? 12.376 0.489 -21.853 1.00 85.12 240 ILE A CA 1
ATOM 1900 C C . ILE A 1 240 ? 10.973 0.424 -21.224 1.00 85.12 240 ILE A C 1
ATOM 1902 O O . ILE A 1 240 ? 10.127 1.314 -21.423 1.00 85.12 240 ILE A O 1
ATOM 1906 N N . VAL A 1 241 ? 10.705 -0.655 -20.486 1.00 88.06 241 VAL A N 1
ATOM 1907 C CA . VAL A 1 241 ? 9.502 -0.841 -19.664 1.00 88.06 241 VAL A CA 1
ATOM 1908 C C . VAL A 1 241 ? 9.926 -0.875 -18.203 1.00 88.06 241 VAL A C 1
ATOM 1910 O O . VAL A 1 241 ? 10.700 -1.731 -17.797 1.00 88.06 241 VAL A O 1
ATOM 1913 N N . GLU A 1 242 ? 9.436 0.085 -17.425 1.00 91.06 242 GLU A N 1
ATOM 1914 C CA . GLU A 1 242 ? 9.668 0.168 -15.982 1.00 91.06 242 GLU A CA 1
ATOM 1915 C C . GLU A 1 242 ? 8.537 -0.540 -15.233 1.00 91.06 242 GLU A C 1
ATOM 1917 O O . GLU A 1 242 ? 7.360 -0.246 -15.469 1.00 91.06 242 GLU A O 1
ATOM 1922 N N . CYS A 1 243 ? 8.904 -1.441 -14.326 1.00 91.75 243 CYS A N 1
ATOM 1923 C CA . CYS A 1 243 ? 7.991 -2.163 -13.454 1.00 91.75 243 CYS A CA 1
ATOM 1924 C C . CYS A 1 243 ? 7.401 -1.211 -12.399 1.00 91.75 243 CYS A C 1
ATOM 1926 O O . CYS A 1 243 ? 8.115 -0.470 -11.720 1.00 91.75 243 CYS A O 1
ATOM 1928 N N . ALA A 1 244 ? 6.078 -1.204 -12.264 1.00 90.69 244 ALA A N 1
ATOM 1929 C CA . ALA A 1 244 ? 5.336 -0.409 -11.295 1.00 90.69 244 ALA A CA 1
ATOM 1930 C C . ALA A 1 244 ? 5.165 -1.132 -9.946 1.00 90.69 244 ALA A C 1
ATOM 1932 O O . ALA A 1 244 ? 5.159 -0.476 -8.893 1.00 90.69 244 ALA A O 1
ATOM 1933 N N . ILE A 1 245 ? 5.024 -2.459 -9.970 1.00 91.94 245 ILE A N 1
ATOM 1934 C CA . ILE A 1 245 ? 4.750 -3.301 -8.801 1.00 91.94 245 ILE A CA 1
ATOM 1935 C C . ILE A 1 245 ? 6.024 -3.976 -8.321 1.00 91.94 245 ILE A C 1
ATOM 1937 O O . ILE A 1 245 ? 6.390 -3.800 -7.157 1.00 91.94 245 ILE A O 1
ATOM 1941 N N . TYR A 1 246 ? 6.725 -4.694 -9.202 1.00 94.38 246 TYR A N 1
ATOM 1942 C CA . TYR A 1 246 ? 7.978 -5.325 -8.804 1.00 94.38 246 TYR A CA 1
ATOM 1943 C C . TYR A 1 246 ? 9.063 -4.270 -8.570 1.00 94.38 246 TYR A C 1
ATOM 1945 O O . TYR A 1 246 ? 9.347 -3.442 -9.438 1.00 94.38 246 TYR A O 1
ATOM 1953 N N . ARG A 1 247 ? 9.685 -4.311 -7.389 1.00 94.25 247 ARG A N 1
ATOM 1954 C CA . ARG A 1 247 ? 10.737 -3.378 -6.977 1.00 94.25 247 ARG A CA 1
ATOM 1955 C C . ARG A 1 247 ? 11.847 -4.089 -6.221 1.00 94.25 247 ARG A C 1
ATOM 1957 O O . ARG A 1 247 ? 11.584 -5.013 -5.451 1.00 94.25 247 ARG A O 1
ATOM 1964 N N . CYS A 1 248 ? 13.078 -3.616 -6.388 1.00 94.81 248 CYS A N 1
ATOM 1965 C CA . CYS A 1 248 ? 14.236 -4.186 -5.708 1.00 94.81 248 CYS A CA 1
ATOM 1966 C C . CYS A 1 248 ? 14.461 -3.558 -4.325 1.00 94.81 248 CYS A C 1
ATOM 1968 O O . CYS A 1 248 ? 14.022 -2.438 -4.036 1.00 94.81 248 CYS A O 1
ATOM 1970 N N . ARG A 1 249 ? 15.148 -4.306 -3.455 1.00 95.56 249 ARG A N 1
ATOM 1971 C CA . ARG A 1 249 ? 15.713 -3.775 -2.206 1.00 95.56 249 ARG A CA 1
ATOM 1972 C C . ARG A 1 249 ? 16.862 -2.827 -2.541 1.00 95.56 249 ARG A C 1
ATOM 1974 O O . ARG A 1 249 ? 17.554 -3.052 -3.534 1.00 95.56 249 ARG A O 1
ATOM 1981 N N . LEU A 1 250 ? 17.042 -1.795 -1.728 1.00 96.19 250 LEU A N 1
ATOM 1982 C CA . LEU A 1 250 ? 18.107 -0.811 -1.885 1.00 96.19 250 LEU A CA 1
ATOM 1983 C C . LEU A 1 250 ? 19.044 -0.851 -0.683 1.00 96.19 250 LEU A C 1
ATOM 1985 O O . LEU A 1 250 ? 18.603 -1.154 0.426 1.00 96.19 250 LEU A O 1
ATOM 1989 N N . LYS A 1 251 ? 20.302 -0.504 -0.930 1.00 95.88 251 LYS A N 1
ATOM 1990 C CA . LYS A 1 251 ? 21.297 -0.173 0.087 1.00 95.88 251 LYS A CA 1
ATOM 1991 C C . LYS A 1 251 ? 22.002 1.136 -0.282 1.00 95.88 251 LYS A C 1
ATOM 1993 O O . LYS A 1 251 ? 22.024 1.509 -1.461 1.00 95.88 251 LYS A O 1
ATOM 1998 N N . LEU A 1 252 ? 22.534 1.837 0.714 1.00 95.62 252 LEU A N 1
ATOM 1999 C CA . LEU A 1 252 ? 23.379 3.018 0.525 1.00 95.62 252 LEU A CA 1
ATOM 2000 C C . LEU A 1 252 ? 24.837 2.576 0.442 1.00 95.62 252 LEU A C 1
ATOM 2002 O O . LEU A 1 252 ? 25.388 2.077 1.413 1.00 95.62 252 LEU A O 1
ATOM 2006 N N . GLU A 1 253 ? 25.460 2.772 -0.714 1.00 94.75 253 GLU A N 1
ATOM 2007 C CA . GLU A 1 253 ? 26.869 2.446 -0.926 1.00 94.75 253 GLU A CA 1
ATOM 2008 C C . GLU A 1 253 ? 27.693 3.740 -1.008 1.00 94.75 253 GLU A C 1
ATOM 2010 O O . GLU A 1 253 ? 27.283 4.668 -1.720 1.00 94.75 253 GLU A O 1
ATOM 2015 N N . PRO A 1 254 ? 28.808 3.856 -0.261 1.00 93.06 254 PRO A N 1
ATOM 2016 C CA . PRO A 1 254 ? 29.690 5.009 -0.367 1.00 93.06 254 PRO A CA 1
ATOM 2017 C C . PRO A 1 254 ? 30.398 5.002 -1.727 1.00 93.06 254 PRO A C 1
ATOM 2019 O O . PRO A 1 254 ? 30.913 3.981 -2.178 1.00 93.06 254 PRO A O 1
ATOM 2022 N N . VAL A 1 255 ? 30.430 6.156 -2.385 1.00 90.06 255 VAL A N 1
ATOM 2023 C CA . VAL A 1 255 ? 31.092 6.355 -3.674 1.00 90.06 255 VAL A CA 1
ATOM 2024 C C . VAL A 1 255 ? 32.375 7.140 -3.430 1.00 90.06 255 VAL A C 1
ATOM 2026 O O . VAL A 1 255 ? 32.333 8.344 -3.182 1.00 90.06 255 VAL A O 1
ATOM 2029 N N . PHE A 1 256 ? 33.518 6.458 -3.498 1.00 81.88 256 PHE A N 1
ATOM 2030 C CA . PHE A 1 256 ? 34.837 7.077 -3.367 1.00 81.88 256 PHE A CA 1
ATOM 2031 C C . PHE A 1 256 ? 35.402 7.395 -4.759 1.00 81.88 256 PHE A C 1
ATOM 2033 O O . PHE A 1 256 ? 35.684 6.482 -5.532 1.00 81.88 256 PHE A O 1
ATOM 2040 N N . GLY A 1 257 ? 35.563 8.679 -5.102 1.00 66.69 257 GLY A N 1
ATOM 2041 C CA . GLY A 1 257 ? 36.326 9.078 -6.291 1.00 66.69 257 GLY A CA 1
ATOM 2042 C C . GLY A 1 257 ? 36.107 10.525 -6.773 1.00 66.69 257 GLY A C 1
ATOM 2043 O O . GLY A 1 257 ? 35.009 11.061 -6.614 1.00 66.69 257 GLY A O 1
ATOM 2044 N N . PRO A 1 258 ? 37.110 11.149 -7.431 1.00 55.62 258 PRO A N 1
ATOM 2045 C CA . PRO A 1 258 ? 37.036 12.512 -7.988 1.00 55.62 258 PRO A CA 1
ATOM 2046 C C . PRO A 1 258 ? 36.072 12.663 -9.188 1.00 55.62 258 PRO A C 1
ATOM 2048 O O . PRO A 1 258 ? 35.897 13.751 -9.729 1.00 55.62 258 PRO A O 1
ATOM 2051 N N . SER A 1 259 ? 35.403 11.586 -9.609 1.00 50.09 259 SER A N 1
ATOM 2052 C CA . SER A 1 259 ? 34.571 11.521 -10.820 1.00 50.09 259 SER A CA 1
ATOM 2053 C C . SER A 1 259 ? 33.099 11.908 -10.615 1.00 50.09 259 SER A C 1
ATOM 2055 O O . SER A 1 259 ? 32.307 11.823 -11.555 1.00 50.09 259 SER A O 1
ATOM 2057 N N . VAL A 1 260 ? 32.691 12.333 -9.413 1.00 50.72 260 VAL A N 1
ATOM 2058 C CA . VAL A 1 260 ? 31.280 12.673 -9.132 1.00 50.72 260 VAL A CA 1
ATOM 2059 C C . VAL A 1 260 ? 30.810 13.917 -9.906 1.00 50.72 260 VAL A C 1
ATOM 2061 O O . VAL A 1 260 ? 29.623 14.033 -10.201 1.00 50.72 260 VAL A O 1
ATOM 2064 N N . LEU A 1 261 ? 31.729 14.777 -10.361 1.00 46.66 261 LEU A N 1
ATOM 2065 C CA . LEU A 1 261 ? 31.415 15.915 -11.238 1.00 46.66 261 LEU A CA 1
ATOM 2066 C C . LEU A 1 261 ? 31.141 15.534 -12.709 1.00 46.66 261 LEU A C 1
ATOM 2068 O O . LEU A 1 261 ? 30.596 16.349 -13.446 1.00 46.66 261 LEU A O 1
ATOM 2072 N N . LEU A 1 262 ? 31.435 14.296 -13.131 1.00 43.88 262 LEU A N 1
ATOM 2073 C CA . LEU A 1 262 ? 31.256 13.823 -14.518 1.00 43.88 262 LEU A CA 1
ATOM 2074 C C . LEU A 1 262 ? 30.350 12.585 -14.652 1.00 43.88 262 LEU A C 1
ATOM 2076 O O . LEU A 1 262 ? 30.062 12.156 -15.763 1.00 43.88 262 LEU A O 1
ATOM 2080 N N . ALA A 1 263 ? 29.856 12.018 -13.546 1.00 42.72 263 ALA A N 1
ATOM 2081 C CA . ALA A 1 263 ? 29.077 10.774 -13.538 1.00 42.72 263 ALA A CA 1
ATOM 2082 C C . ALA A 1 263 ? 27.548 10.961 -13.637 1.00 42.72 263 ALA A C 1
ATOM 2084 O O . ALA A 1 263 ? 26.779 10.070 -13.243 1.00 42.72 263 ALA A O 1
ATOM 2085 N N . TRP A 1 264 ? 27.078 12.067 -14.226 1.00 43.44 264 TRP A N 1
ATOM 2086 C CA . TRP A 1 264 ? 25.883 11.924 -15.055 1.00 43.44 264 TRP A CA 1
ATOM 2087 C C . TRP A 1 264 ? 26.289 10.955 -16.158 1.00 43.44 264 TRP A C 1
ATOM 2089 O O . TRP A 1 264 ? 27.294 11.206 -16.815 1.00 43.44 264 TRP A O 1
ATOM 2099 N N . PRO A 1 265 ? 25.586 9.832 -16.369 1.00 47.28 265 PRO A N 1
ATOM 2100 C CA . PRO A 1 265 ? 25.811 9.104 -17.596 1.00 47.28 265 PRO A CA 1
ATOM 2101 C C . PRO A 1 265 ? 25.446 10.095 -18.696 1.00 47.28 265 PRO A C 1
ATOM 2103 O O . PRO A 1 265 ? 24.255 10.373 -18.889 1.00 47.28 265 PRO A O 1
ATOM 2106 N N . SER A 1 266 ? 26.457 10.648 -19.376 1.00 44.78 266 SER A N 1
ATOM 2107 C CA . SER A 1 266 ? 26.250 11.191 -20.705 1.00 44.78 266 SER A CA 1
ATOM 2108 C C . SER A 1 266 ? 25.442 10.131 -21.443 1.00 44.78 266 SER A C 1
ATOM 2110 O O . SER A 1 266 ? 25.607 8.919 -21.229 1.00 44.78 266 SER A O 1
ATOM 2112 N N . GLU A 1 267 ? 24.471 10.561 -22.238 1.00 51.47 267 GLU A N 1
ATOM 2113 C CA . GLU A 1 267 ? 23.634 9.631 -22.993 1.00 51.47 267 GLU A CA 1
ATOM 2114 C C . GLU A 1 267 ? 24.459 8.632 -23.833 1.00 51.47 267 GLU A C 1
ATOM 2116 O O . GLU A 1 267 ? 23.930 7.581 -24.199 1.00 51.47 267 GLU A O 1
ATOM 2121 N N . ASP A 1 268 ? 25.758 8.889 -24.012 1.00 43.44 268 ASP A N 1
ATOM 2122 C CA . ASP A 1 268 ? 26.738 8.102 -24.754 1.00 43.44 268 ASP A CA 1
ATOM 2123 C C . ASP A 1 268 ? 27.165 6.780 -24.101 1.00 43.44 268 ASP A C 1
ATOM 2125 O O . ASP A 1 268 ? 27.383 5.809 -24.825 1.00 43.44 268 ASP A O 1
ATOM 2129 N N . SER A 1 269 ? 27.180 6.624 -22.766 1.00 47.34 269 SER A N 1
ATOM 2130 C CA . SER A 1 269 ? 27.489 5.292 -22.189 1.00 47.34 269 SER A CA 1
ATOM 2131 C C . SER A 1 269 ? 26.372 4.264 -22.433 1.00 47.34 269 SER A C 1
ATOM 2133 O O . SER A 1 269 ? 26.584 3.054 -22.352 1.00 47.34 269 SER A O 1
ATOM 2135 N N . ARG A 1 270 ? 25.179 4.735 -22.828 1.00 49.53 270 ARG A N 1
ATOM 2136 C CA . ARG A 1 270 ? 24.076 3.900 -23.327 1.00 49.53 270 ARG A CA 1
ATOM 2137 C C . ARG A 1 270 ? 24.208 3.538 -24.812 1.00 49.53 270 ARG A C 1
ATOM 2139 O O . ARG A 1 270 ? 23.469 2.663 -25.267 1.00 49.53 270 ARG A O 1
ATOM 2146 N N . TYR A 1 271 ? 25.124 4.163 -25.554 1.00 46.69 271 TYR A N 1
ATOM 2147 C CA . TYR A 1 271 ? 25.406 3.829 -26.951 1.00 46.69 271 TYR A CA 1
ATOM 2148 C C . TYR A 1 271 ? 26.481 2.745 -27.105 1.00 46.69 271 TYR A C 1
ATOM 2150 O O . TYR A 1 271 ? 26.354 1.932 -28.016 1.00 46.69 271 TYR A O 1
ATOM 2158 N N . HIS A 1 272 ? 27.437 2.606 -26.181 1.00 44.69 272 HIS A N 1
ATOM 2159 C CA . HIS A 1 272 ? 28.461 1.554 -26.307 1.00 44.69 272 HIS A CA 1
ATOM 2160 C C . HIS A 1 272 ? 27.976 0.124 -26.005 1.00 44.69 272 HIS A C 1
ATOM 2162 O O . HIS A 1 272 ? 28.556 -0.832 -26.506 1.00 44.69 272 HIS A O 1
ATOM 2168 N N . SER A 1 273 ? 26.846 -0.060 -25.311 1.00 49.19 273 SER A N 1
ATOM 2169 C CA . SER A 1 273 ? 26.185 -1.380 -25.222 1.00 49.19 273 SER A CA 1
ATOM 2170 C C . SER A 1 273 ? 25.409 -1.756 -26.497 1.00 49.19 273 SER A C 1
ATOM 2172 O O . SER A 1 273 ? 24.847 -2.849 -26.587 1.00 49.19 273 SER A O 1
ATOM 2174 N N . LYS A 1 274 ? 25.307 -0.847 -27.471 1.00 49.34 274 LYS A N 1
ATOM 2175 C CA . LYS A 1 274 ? 24.484 -1.028 -28.672 1.00 49.34 274 LYS A CA 1
ATOM 2176 C C . LYS A 1 274 ? 25.236 -1.735 -29.802 1.00 49.34 274 LYS A C 1
ATOM 2178 O O . LYS A 1 274 ? 24.586 -2.248 -30.708 1.00 49.34 274 LYS A O 1
ATOM 2183 N N . GLU A 1 275 ? 26.564 -1.786 -29.731 1.00 48.09 275 GLU A N 1
ATOM 2184 C CA . GLU A 1 275 ? 27.414 -2.258 -30.830 1.00 48.09 275 GLU A CA 1
ATOM 2185 C C . GLU A 1 275 ? 27.884 -3.711 -30.648 1.00 48.09 275 GLU A C 1
ATOM 2187 O O . GLU A 1 275 ? 28.032 -4.435 -31.626 1.00 48.09 275 GLU A O 1
ATOM 2192 N N . THR A 1 276 ? 27.967 -4.211 -29.410 1.00 47.91 276 THR A N 1
ATOM 2193 C CA . THR A 1 276 ? 28.303 -5.621 -29.120 1.00 47.91 276 THR A CA 1
ATOM 2194 C C . THR A 1 276 ? 27.096 -6.570 -29.050 1.00 47.91 276 THR A C 1
ATOM 2196 O O . THR A 1 276 ? 27.280 -7.781 -29.042 1.00 47.91 276 THR A O 1
ATOM 2199 N N . SER A 1 277 ? 25.856 -6.063 -29.082 1.00 47.31 277 SER A N 1
ATOM 2200 C CA . SER A 1 277 ? 24.607 -6.858 -28.998 1.00 47.31 277 SER A CA 1
ATOM 2201 C C . SER A 1 277 ? 23.972 -7.185 -30.368 1.00 47.31 277 SER A C 1
ATOM 2203 O O . SER A 1 277 ? 22.837 -7.660 -30.439 1.00 47.31 277 SER A O 1
ATOM 2205 N N . ILE A 1 278 ? 24.665 -6.935 -31.485 1.00 52.25 278 ILE A N 1
ATOM 2206 C CA . ILE A 1 278 ? 24.156 -7.289 -32.828 1.00 52.25 278 ILE A CA 1
ATOM 2207 C C . ILE A 1 278 ? 24.139 -8.818 -33.051 1.00 52.25 278 ILE A C 1
ATOM 2209 O O . ILE A 1 278 ? 23.437 -9.294 -33.945 1.00 52.25 278 ILE A O 1
ATOM 2213 N N . ARG A 1 279 ? 24.832 -9.598 -32.213 1.00 48.09 279 ARG A N 1
ATOM 2214 C CA . ARG A 1 279 ? 24.783 -11.063 -32.219 1.00 48.09 279 ARG A CA 1
ATOM 2215 C C . ARG A 1 279 ? 23.872 -11.573 -31.106 1.00 48.09 279 ARG A C 1
ATOM 2217 O O . ARG A 1 279 ? 24.113 -11.278 -29.946 1.00 48.09 279 ARG A O 1
ATOM 2224 N N . ASP A 1 280 ? 22.834 -12.278 -31.547 1.00 55.09 280 ASP A N 1
ATOM 2225 C CA . ASP A 1 280 ? 21.780 -12.970 -30.810 1.00 55.09 280 ASP A CA 1
ATOM 2226 C C . ASP A 1 280 ? 21.004 -12.130 -29.788 1.00 55.09 280 ASP A C 1
ATOM 2228 O O . ASP A 1 280 ? 21.481 -11.688 -28.749 1.00 55.09 280 ASP A O 1
ATOM 2232 N N . ALA A 1 281 ? 19.734 -11.879 -30.118 1.00 57.66 281 ALA A N 1
ATOM 2233 C CA . ALA A 1 281 ? 18.773 -11.347 -29.169 1.00 57.66 281 ALA A CA 1
ATOM 2234 C C . ALA A 1 281 ? 18.475 -12.440 -28.140 1.00 57.66 281 ALA A C 1
ATOM 2236 O O . ALA A 1 281 ? 17.445 -13.104 -28.243 1.00 57.66 281 ALA A O 1
ATOM 2237 N N . ASP A 1 282 ? 19.384 -12.631 -27.186 1.00 62.31 282 ASP A N 1
ATOM 2238 C CA . ASP A 1 282 ? 19.181 -13.553 -26.082 1.00 62.31 282 ASP A CA 1
ATOM 2239 C C . ASP A 1 282 ? 17.837 -13.225 -25.424 1.00 62.31 282 ASP A C 1
ATOM 2241 O O . ASP A 1 282 ? 17.560 -12.105 -24.978 1.00 62.31 282 ASP A O 1
ATOM 2245 N N . GLU A 1 283 ? 16.944 -14.215 -25.445 1.00 77.06 283 GLU A N 1
ATOM 2246 C CA . GLU A 1 283 ? 15.577 -14.101 -24.933 1.00 77.06 283 GLU A CA 1
ATOM 2247 C C . GLU A 1 283 ? 15.553 -13.881 -23.409 1.00 77.06 283 GLU A C 1
ATOM 2249 O O . GLU A 1 283 ? 14.566 -13.386 -22.849 1.00 77.06 283 GLU A O 1
ATOM 2254 N N . ILE A 1 284 ? 16.678 -14.188 -22.757 1.00 87.44 284 ILE A N 1
ATOM 2255 C CA . ILE A 1 284 ? 16.944 -14.002 -21.337 1.00 87.44 284 ILE A CA 1
ATOM 2256 C C . ILE A 1 284 ? 17.551 -12.615 -21.125 1.00 87.44 284 ILE A C 1
ATOM 2258 O O . ILE A 1 284 ? 18.657 -12.321 -21.569 1.00 87.44 284 ILE A O 1
ATOM 2262 N N . GLN A 1 285 ? 16.837 -11.759 -20.396 1.00 88.44 285 GLN A N 1
ATOM 2263 C CA . GLN A 1 285 ? 17.309 -10.425 -20.039 1.00 88.44 285 GLN A CA 1
ATOM 2264 C C . GLN A 1 285 ? 17.467 -10.285 -18.534 1.00 88.44 285 GLN A C 1
ATOM 2266 O O . GLN A 1 285 ? 16.571 -10.629 -17.763 1.00 88.44 285 GLN A O 1
ATOM 2271 N N . ASN A 1 286 ? 18.573 -9.684 -18.110 1.00 89.75 286 ASN A N 1
ATOM 2272 C CA . ASN A 1 286 ? 18.706 -9.227 -16.736 1.00 89.75 286 ASN A CA 1
ATOM 2273 C C . ASN A 1 286 ? 17.856 -7.976 -16.529 1.00 89.75 286 ASN A C 1
ATOM 2275 O O . ASN A 1 286 ? 17.906 -7.024 -17.314 1.00 89.75 286 ASN A O 1
ATOM 2279 N N . LEU A 1 287 ? 17.070 -7.974 -15.455 1.00 91.56 287 LEU A N 1
ATOM 2280 C CA . LEU A 1 287 ? 16.387 -6.766 -15.028 1.00 91.56 287 LEU A CA 1
ATOM 2281 C C . LEU A 1 287 ? 17.417 -5.667 -14.726 1.00 91.56 287 LEU A C 1
ATOM 2283 O O . LEU A 1 287 ? 18.436 -5.905 -14.084 1.00 91.56 287 LEU A O 1
ATOM 2287 N N . MET A 1 288 ? 17.129 -4.448 -15.168 1.00 91.44 288 MET A N 1
ATOM 2288 C CA . MET A 1 288 ? 17.990 -3.282 -15.007 1.00 91.44 288 MET A CA 1
ATOM 2289 C C . MET A 1 288 ? 17.471 -2.378 -13.895 1.00 91.44 288 MET A C 1
ATOM 2291 O O . MET A 1 288 ? 16.287 -2.036 -13.839 1.00 91.44 288 MET A O 1
ATOM 2295 N N . PHE A 1 289 ? 18.370 -1.928 -13.029 1.00 92.56 289 PHE A N 1
ATO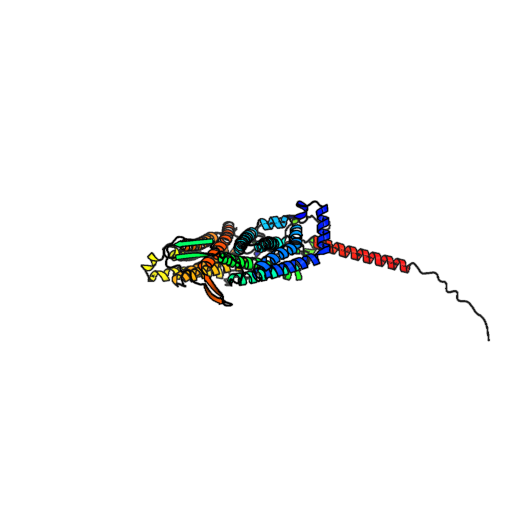M 2296 C CA . PHE A 1 289 ? 18.043 -0.940 -12.013 1.00 92.56 289 PHE A CA 1
ATOM 2297 C C . PHE A 1 289 ? 17.866 0.449 -12.636 1.00 92.56 289 PHE A C 1
ATOM 2299 O O . PHE A 1 289 ? 18.719 0.923 -13.389 1.00 92.56 289 PHE A O 1
ATOM 2306 N N . VAL A 1 290 ? 16.777 1.143 -12.296 1.00 87.50 290 VAL A N 1
ATOM 2307 C CA . VAL A 1 290 ? 16.604 2.547 -12.681 1.00 87.50 290 VAL A CA 1
ATOM 2308 C C . VAL A 1 290 ? 17.370 3.411 -11.684 1.00 87.50 290 VAL A C 1
ATOM 2310 O O . VAL A 1 290 ? 16.859 3.726 -10.610 1.00 87.50 290 VAL A O 1
ATOM 2313 N N . LYS A 1 291 ? 18.599 3.795 -12.052 1.00 83.31 291 LYS A N 1
ATOM 2314 C CA . LYS A 1 291 ? 19.470 4.634 -11.216 1.00 83.31 291 LYS A CA 1
ATOM 2315 C C . LYS A 1 291 ? 18.747 5.917 -10.793 1.00 83.31 291 LYS A C 1
ATOM 2317 O O . LYS A 1 291 ? 18.170 6.623 -11.630 1.00 83.31 291 LYS A O 1
ATOM 2322 N N . PHE A 1 292 ? 18.795 6.220 -9.496 1.00 81.31 292 PHE A N 1
ATOM 2323 C CA . PHE A 1 292 ? 18.344 7.508 -8.982 1.00 81.31 292 PHE A CA 1
ATOM 2324 C C . PHE A 1 292 ? 19.291 8.605 -9.489 1.00 81.31 292 PHE A C 1
ATOM 2326 O O . PHE A 1 292 ? 20.503 8.402 -9.489 1.00 81.31 292 PHE A O 1
ATOM 2333 N N . PRO A 1 293 ? 18.767 9.756 -9.940 1.00 67.19 293 PRO A N 1
ATOM 2334 C CA . PRO A 1 293 ? 19.602 10.827 -10.482 1.00 67.19 293 PRO A CA 1
ATOM 2335 C C . PRO A 1 293 ? 20.506 11.476 -9.426 1.00 67.19 293 PRO A C 1
ATOM 2337 O O . PRO A 1 293 ? 21.464 12.145 -9.788 1.00 67.19 293 PRO A O 1
ATOM 2340 N N . ASN A 1 294 ? 20.212 11.271 -8.141 1.00 78.44 294 ASN A N 1
ATOM 2341 C CA . ASN A 1 294 ? 20.873 11.975 -7.057 1.00 78.44 294 ASN A CA 1
ATOM 2342 C C . ASN A 1 294 ? 21.873 11.055 -6.362 1.00 78.44 294 ASN A C 1
ATOM 2344 O O . ASN A 1 294 ? 21.531 9.946 -5.946 1.00 78.44 294 ASN A O 1
ATOM 2348 N N . THR A 1 295 ? 23.093 11.552 -6.220 1.00 87.44 295 THR A N 1
ATOM 2349 C CA . THR A 1 295 ? 23.999 11.157 -5.151 1.00 87.44 295 THR A CA 1
ATOM 2350 C C . THR A 1 295 ? 23.664 11.971 -3.901 1.00 87.44 295 THR A C 1
ATOM 2352 O O . THR A 1 295 ? 23.142 13.084 -3.988 1.00 87.44 295 THR A O 1
ATOM 2355 N N . PHE A 1 296 ? 23.910 11.400 -2.728 1.00 89.12 296 PHE A N 1
ATOM 2356 C CA . PHE A 1 296 ? 23.533 11.987 -1.448 1.00 89.12 296 PHE A CA 1
ATOM 2357 C C . PHE A 1 296 ? 24.792 12.335 -0.676 1.00 89.12 296 PHE A C 1
ATOM 2359 O O . PHE A 1 296 ? 25.539 11.449 -0.274 1.00 89.12 296 PHE A O 1
ATOM 2366 N N . GLU A 1 297 ? 25.029 13.620 -0.460 1.00 88.88 297 GLU A N 1
ATOM 2367 C CA . GLU A 1 297 ? 26.096 14.056 0.433 1.00 88.88 297 GLU A CA 1
ATOM 2368 C C . GLU A 1 297 ? 25.668 13.833 1.889 1.00 88.88 297 GLU A C 1
ATOM 2370 O O . GLU A 1 297 ? 24.567 14.240 2.285 1.00 88.88 297 GLU A O 1
ATOM 2375 N N . ALA A 1 298 ? 26.523 13.169 2.672 1.00 88.88 298 ALA A N 1
ATOM 2376 C CA . ALA A 1 298 ? 26.227 12.796 4.056 1.00 88.88 298 ALA A CA 1
ATOM 2377 C C . ALA A 1 298 ? 26.034 14.005 4.989 1.00 88.88 298 ALA A C 1
ATOM 2379 O O . ALA A 1 298 ? 25.309 13.917 5.975 1.00 88.88 298 ALA A O 1
ATOM 2380 N N . THR A 1 299 ? 26.650 15.139 4.655 1.00 87.50 299 THR A N 1
ATOM 2381 C CA . THR A 1 299 ? 26.633 16.396 5.422 1.00 87.50 299 THR A CA 1
ATOM 2382 C C . THR A 1 299 ? 25.342 17.200 5.245 1.00 87.50 299 THR A C 1
ATOM 2384 O O . THR A 1 299 ? 25.060 18.095 6.039 1.00 87.50 299 THR A O 1
ATOM 2387 N N . ASN A 1 300 ? 24.528 16.896 4.227 1.00 91.31 300 ASN A N 1
ATOM 2388 C CA . ASN A 1 300 ? 23.308 17.643 3.912 1.00 91.31 300 ASN A CA 1
ATOM 2389 C C . ASN A 1 300 ? 22.103 17.156 4.744 1.00 91.31 300 ASN A C 1
ATOM 2391 O O . ASN A 1 300 ? 21.106 16.639 4.216 1.00 91.31 300 ASN A O 1
ATOM 2395 N N . THR A 1 301 ? 22.230 17.284 6.065 1.00 93.44 301 THR A N 1
ATOM 2396 C CA . THR A 1 301 ? 21.210 16.953 7.070 1.00 93.44 301 THR A CA 1
ATOM 2397 C C . THR A 1 301 ? 20.254 18.124 7.333 1.00 93.44 301 THR A C 1
ATOM 2399 O O . THR A 1 301 ? 20.462 19.246 6.861 1.00 93.44 301 THR A O 1
ATOM 2402 N N . LEU A 1 302 ? 19.136 17.884 8.032 1.00 92.94 302 LEU A N 1
ATOM 2403 C CA . LEU A 1 302 ? 18.157 18.933 8.353 1.00 92.94 302 LEU A CA 1
ATOM 2404 C C . LEU A 1 302 ? 18.786 20.063 9.169 1.00 92.94 302 LEU A C 1
ATOM 2406 O O . LEU A 1 302 ? 18.679 21.224 8.768 1.00 92.94 302 LEU A O 1
ATOM 2410 N N . LEU A 1 303 ? 19.523 19.727 10.223 1.00 90.81 303 LEU A N 1
ATOM 2411 C CA . LEU A 1 303 ? 20.439 20.659 10.866 1.00 90.81 303 LEU A CA 1
ATOM 2412 C C . LEU A 1 303 ? 21.824 20.448 10.269 1.00 90.81 303 LEU A C 1
ATOM 2414 O O . LEU A 1 303 ? 22.349 19.337 10.323 1.00 90.81 303 LEU A O 1
ATOM 2418 N N . SER A 1 304 ? 22.417 21.506 9.718 1.00 79.44 304 SER A N 1
ATOM 2419 C CA . SER A 1 304 ? 23.802 21.506 9.234 1.00 79.44 304 SER A CA 1
ATOM 2420 C C . SER A 1 304 ? 24.765 21.496 10.425 1.00 79.44 304 SER A C 1
ATOM 2422 O O . SER A 1 304 ? 25.574 22.407 10.604 1.00 79.44 304 SER A O 1
ATOM 2424 N N . TRP A 1 305 ? 24.659 20.486 11.285 1.00 72.75 305 TRP A N 1
ATOM 2425 C CA . TRP A 1 305 ? 25.691 20.205 12.258 1.00 72.75 305 TRP A CA 1
ATOM 2426 C C . TRP A 1 305 ? 26.913 19.811 11.445 1.00 72.75 305 TRP A C 1
ATOM 2428 O O . TRP A 1 305 ? 26.881 18.799 10.741 1.00 72.75 305 TRP A O 1
ATOM 2438 N N . ARG A 1 306 ? 27.967 20.637 11.467 1.00 66.44 306 ARG A N 1
ATOM 2439 C CA . ARG A 1 306 ? 29.247 20.227 10.894 1.00 66.44 306 ARG A CA 1
ATOM 2440 C C . ARG A 1 306 ? 29.624 18.964 11.646 1.00 66.44 306 ARG A C 1
ATOM 2442 O O . ARG A 1 306 ? 30.024 19.033 12.804 1.00 66.44 306 ARG A O 1
ATOM 2449 N N . ILE A 1 307 ? 29.450 17.819 10.990 1.00 62.53 307 ILE A N 1
ATOM 2450 C CA . ILE A 1 307 ? 30.049 16.552 11.381 1.00 62.53 307 ILE A CA 1
ATOM 2451 C C . ILE A 1 307 ? 31.546 16.803 11.211 1.00 62.53 307 ILE A C 1
ATOM 2453 O O . ILE A 1 307 ? 32.129 16.504 10.174 1.00 62.53 307 ILE A O 1
ATOM 2457 N N . ALA A 1 308 ? 32.137 17.521 12.167 1.00 54.38 308 ALA A N 1
ATOM 2458 C CA . ALA A 1 308 ? 33.556 17.782 12.212 1.00 54.38 308 ALA A CA 1
ATOM 2459 C C . ALA A 1 308 ? 34.199 16.401 12.187 1.00 54.38 308 ALA A C 1
ATOM 2461 O O . ALA A 1 308 ? 33.869 15.568 13.032 1.00 54.38 308 ALA A O 1
ATOM 2462 N N . ASN A 1 309 ? 34.969 16.140 11.131 1.00 57.59 309 ASN A N 1
ATOM 2463 C CA . ASN A 1 309 ? 35.475 14.829 10.738 1.00 57.59 309 ASN A CA 1
ATOM 2464 C C . ASN A 1 309 ? 35.801 13.945 11.958 1.00 57.59 309 ASN A C 1
ATOM 2466 O O . ASN A 1 309 ? 36.835 14.122 12.592 1.00 57.59 309 ASN A O 1
ATOM 2470 N N . GLY A 1 310 ? 34.900 13.012 12.292 1.00 63.84 310 GLY A N 1
ATOM 2471 C CA . GLY A 1 310 ? 35.107 12.017 13.350 1.00 63.84 310 GLY A CA 1
ATOM 2472 C C . GLY A 1 310 ? 34.515 12.310 14.736 1.00 63.84 310 GLY A C 1
ATOM 2473 O O . GLY A 1 310 ? 34.719 11.493 15.632 1.00 63.84 310 GLY A O 1
ATOM 2474 N N . ALA A 1 311 ? 33.762 13.396 14.943 1.00 70.31 311 ALA A N 1
ATOM 2475 C CA . ALA A 1 311 ? 33.078 13.638 16.216 1.00 70.31 311 ALA A CA 1
ATOM 2476 C C . ALA A 1 311 ? 31.981 12.582 16.464 1.00 70.31 311 ALA A C 1
ATOM 2478 O O . ALA A 1 311 ? 30.842 12.712 16.018 1.00 70.31 311 ALA A O 1
ATOM 2479 N N . CYS A 1 312 ? 32.336 11.505 17.164 1.00 82.75 312 CYS A N 1
ATOM 2480 C CA . CYS A 1 312 ? 31.371 10.564 17.716 1.00 82.75 312 CYS A CA 1
ATOM 2481 C C . CYS A 1 312 ? 30.711 11.189 18.944 1.00 82.75 312 CYS A C 1
ATOM 2483 O O . CYS A 1 312 ? 31.380 11.835 19.754 1.00 82.75 312 CYS A O 1
ATOM 2485 N N . PHE A 1 313 ? 29.411 10.950 19.121 1.00 88.19 313 PHE A N 1
ATOM 2486 C CA . PHE A 1 313 ? 28.769 11.257 20.391 1.00 88.19 313 PHE A CA 1
ATOM 2487 C C . PHE A 1 313 ? 29.490 10.525 21.524 1.00 88.19 313 PHE A C 1
ATOM 2489 O O . PHE A 1 313 ? 29.854 9.350 21.388 1.00 88.19 313 PHE A O 1
ATOM 2496 N N . SER A 1 314 ? 29.703 11.221 22.646 1.00 93.81 314 SER A N 1
ATOM 2497 C CA . SER A 1 314 ? 30.253 10.580 23.835 1.00 93.81 314 SER A CA 1
ATOM 2498 C C . SER A 1 314 ? 29.339 9.421 24.236 1.00 93.81 314 SER A C 1
ATOM 2500 O O . SER A 1 314 ? 28.113 9.507 24.126 1.00 93.81 314 SER A O 1
ATOM 2502 N N . ALA A 1 315 ? 29.932 8.312 24.686 1.00 95.62 315 ALA A N 1
ATOM 2503 C CA . ALA A 1 315 ? 29.155 7.138 25.080 1.00 95.62 315 ALA A CA 1
ATOM 2504 C C . ALA A 1 315 ? 28.118 7.492 26.156 1.00 95.62 315 ALA A C 1
ATOM 2506 O O . ALA A 1 315 ? 27.000 6.999 26.102 1.00 95.62 315 ALA A O 1
ATOM 2507 N N . TRP A 1 316 ? 28.466 8.407 27.066 1.00 96.69 316 TRP A N 1
ATOM 2508 C CA . TRP A 1 316 ? 27.570 8.907 28.103 1.00 96.69 316 TRP A CA 1
ATOM 2509 C C . TRP A 1 316 ? 26.342 9.628 27.536 1.00 96.69 316 TRP A C 1
ATOM 2511 O O . TRP A 1 316 ? 25.222 9.272 27.890 1.00 96.69 316 TRP A O 1
ATOM 2521 N N . LEU A 1 317 ? 26.527 10.579 26.611 1.00 95.38 317 LEU A N 1
ATOM 2522 C CA . LEU A 1 317 ? 25.403 11.291 25.994 1.00 95.38 317 LEU A CA 1
ATOM 2523 C C . LEU A 1 317 ? 24.491 10.317 25.247 1.00 95.38 317 LEU A C 1
ATOM 2525 O O . LEU A 1 317 ? 23.270 10.410 25.332 1.00 95.38 317 LEU A O 1
ATOM 2529 N N . LEU A 1 318 ? 25.082 9.346 24.554 1.00 96.00 318 LEU A N 1
ATOM 2530 C CA . LEU A 1 318 ? 24.317 8.337 23.845 1.00 96.00 318 LEU A CA 1
ATOM 2531 C C . LEU A 1 318 ? 23.518 7.437 24.802 1.00 96.00 318 LEU A C 1
ATOM 2533 O O . LEU A 1 318 ? 22.356 7.148 24.528 1.00 96.00 318 LEU A O 1
ATOM 2537 N N . THR A 1 319 ? 24.106 7.041 25.935 1.00 96.94 319 THR A N 1
ATOM 2538 C CA . THR A 1 319 ? 23.395 6.319 26.998 1.00 96.94 319 THR A CA 1
ATOM 2539 C C . THR A 1 319 ? 22.213 7.136 27.506 1.00 96.94 319 THR A C 1
ATOM 2541 O O . THR A 1 319 ? 21.117 6.596 27.558 1.00 96.94 319 THR A O 1
ATOM 2544 N N . VAL A 1 320 ? 22.393 8.431 27.795 1.00 97.75 320 VAL A N 1
ATOM 2545 C CA . VAL A 1 320 ? 21.301 9.323 28.231 1.00 97.75 320 VAL A CA 1
ATOM 2546 C C . VAL A 1 320 ? 20.191 9.407 27.179 1.00 97.75 320 VAL A C 1
ATOM 2548 O O . VAL A 1 320 ? 19.014 9.297 27.503 1.00 97.75 320 VAL A O 1
ATOM 2551 N N . VAL A 1 321 ? 20.540 9.552 25.900 1.00 97.38 321 VAL A N 1
ATOM 2552 C CA . VAL A 1 321 ? 19.551 9.589 24.814 1.00 97.38 321 VAL A CA 1
ATOM 2553 C C . VAL A 1 321 ? 18.756 8.284 24.752 1.00 97.38 321 VAL A C 1
ATOM 2555 O O . VAL A 1 321 ? 17.531 8.320 24.667 1.00 97.38 321 VAL A O 1
ATOM 2558 N N . TYR A 1 322 ? 19.420 7.127 24.812 1.00 97.75 322 TYR A N 1
ATOM 2559 C CA . TYR A 1 322 ? 18.726 5.840 24.758 1.00 97.75 322 TYR A CA 1
ATOM 2560 C C . TYR A 1 322 ? 17.942 5.523 26.031 1.00 97.75 322 TYR A C 1
ATOM 2562 O O . TYR A 1 322 ? 16.893 4.891 25.921 1.00 97.75 322 TYR A O 1
ATOM 2570 N N . THR A 1 323 ? 18.379 5.961 27.215 1.00 97.81 323 THR A N 1
ATOM 2571 C CA . THR A 1 323 ? 17.579 5.814 28.440 1.00 97.81 323 THR A CA 1
ATOM 2572 C C . THR A 1 323 ? 16.331 6.684 28.376 1.00 97.81 323 THR A C 1
ATOM 2574 O O . THR A 1 323 ? 15.253 6.181 28.670 1.00 97.81 323 THR A O 1
ATOM 2577 N N . VAL A 1 324 ? 16.436 7.928 27.894 1.00 98.12 324 VAL A N 1
ATOM 2578 C CA . VAL A 1 324 ? 15.278 8.807 27.646 1.00 98.12 324 VAL A CA 1
ATOM 2579 C C . VAL A 1 324 ? 14.333 8.191 26.613 1.00 98.12 324 VAL A C 1
ATOM 2581 O O . VAL A 1 324 ? 13.131 8.129 26.851 1.00 98.12 324 VAL A O 1
ATOM 2584 N N . GLY A 1 325 ? 14.856 7.676 25.497 1.00 97.94 325 GLY A N 1
ATOM 2585 C CA . GLY A 1 325 ? 14.045 6.991 24.486 1.00 97.94 325 GLY A CA 1
ATOM 2586 C C . GLY A 1 325 ? 13.355 5.738 25.031 1.00 97.94 325 GLY A C 1
ATOM 2587 O O . GLY A 1 325 ? 12.171 5.534 24.794 1.00 97.94 325 GLY A O 1
ATOM 2588 N N . THR A 1 326 ? 14.064 4.924 25.815 1.00 97.81 326 THR A N 1
ATOM 2589 C CA . THR A 1 326 ? 13.506 3.710 26.434 1.00 97.81 326 THR A CA 1
ATOM 2590 C C . THR A 1 326 ? 12.441 4.056 27.471 1.00 97.81 326 THR A C 1
ATOM 2592 O O . THR A 1 326 ? 11.385 3.432 27.479 1.00 97.81 326 THR A O 1
ATOM 2595 N N . ALA A 1 327 ? 12.677 5.074 28.302 1.00 98.00 327 ALA A N 1
ATOM 2596 C CA . ALA A 1 327 ? 11.694 5.575 29.256 1.00 98.00 327 ALA A CA 1
ATOM 2597 C C . ALA A 1 327 ? 10.446 6.105 28.537 1.00 98.00 327 ALA A C 1
ATOM 2599 O O . ALA A 1 327 ? 9.341 5.714 28.891 1.00 98.00 327 ALA A O 1
ATOM 2600 N N . GLY A 1 328 ? 10.613 6.918 27.486 1.00 98.00 328 GLY A N 1
ATOM 2601 C CA . GLY A 1 328 ? 9.502 7.418 26.673 1.00 98.00 328 GLY A CA 1
ATOM 2602 C C . GLY A 1 328 ? 8.681 6.296 26.039 1.00 98.00 328 GLY A C 1
ATOM 2603 O O . GLY A 1 328 ? 7.455 6.332 26.096 1.00 98.00 328 GLY A O 1
ATOM 2604 N N . LEU A 1 329 ? 9.349 5.266 25.507 1.00 97.69 329 LEU A N 1
ATOM 2605 C CA . LEU A 1 329 ? 8.686 4.083 24.964 1.00 97.69 329 LEU A CA 1
ATOM 2606 C C . LEU A 1 329 ? 7.897 3.346 26.052 1.00 97.69 329 LEU A C 1
ATOM 2608 O O . LEU A 1 329 ? 6.685 3.228 25.930 1.00 97.69 329 LEU A O 1
ATOM 2612 N N . ILE A 1 330 ? 8.544 2.920 27.143 1.00 97.19 330 ILE A N 1
ATOM 2613 C CA . ILE A 1 330 ? 7.893 2.166 28.228 1.00 97.19 330 ILE A CA 1
ATOM 2614 C C . ILE A 1 330 ? 6.709 2.950 28.800 1.00 97.19 330 ILE A C 1
ATOM 2616 O O . ILE A 1 330 ? 5.603 2.418 28.851 1.00 97.19 330 ILE A O 1
ATOM 2620 N N . LEU A 1 331 ? 6.914 4.220 29.168 1.00 96.50 331 LEU A N 1
ATOM 2621 C CA . LEU A 1 331 ? 5.868 5.068 29.743 1.00 96.50 331 LEU A CA 1
ATOM 2622 C C . LEU A 1 331 ? 4.696 5.288 28.778 1.00 96.50 331 LEU A C 1
ATOM 2624 O O . LEU A 1 331 ? 3.570 5.433 29.240 1.00 96.50 331 LEU A O 1
ATOM 2628 N N . SER A 1 332 ? 4.917 5.252 27.458 1.00 96.62 332 SER A N 1
ATOM 2629 C CA . SER A 1 332 ? 3.827 5.347 26.477 1.00 96.62 332 SER A CA 1
ATOM 2630 C C . SER A 1 332 ? 2.930 4.104 26.424 1.00 96.62 332 SER A C 1
ATOM 2632 O O . SER A 1 332 ? 1.832 4.182 25.892 1.00 96.62 332 SER A O 1
ATOM 2634 N N . HIS A 1 333 ? 3.349 2.966 26.983 1.00 95.25 333 HIS A N 1
ATOM 2635 C CA . HIS A 1 333 ? 2.527 1.748 27.051 1.00 95.25 333 HIS A CA 1
ATOM 2636 C C . HIS A 1 333 ? 1.842 1.569 28.412 1.00 95.25 333 HIS A C 1
ATOM 2638 O O . HIS A 1 333 ? 0.849 0.849 28.519 1.00 95.25 333 HIS A O 1
ATOM 2644 N N . VAL A 1 334 ? 2.351 2.228 29.460 1.00 93.38 334 VAL A N 1
ATOM 2645 C CA . VAL A 1 334 ? 1.858 2.094 30.841 1.00 93.38 334 VAL A CA 1
ATOM 2646 C C . VAL A 1 334 ? 0.354 2.382 30.975 1.00 93.38 334 VAL A C 1
ATOM 2648 O O . VAL A 1 334 ? -0.319 1.554 31.593 1.00 93.38 334 VAL A O 1
ATOM 2651 N N . PRO A 1 335 ? -0.211 3.467 30.396 1.00 90.75 335 PRO A N 1
ATOM 2652 C CA . PRO A 1 335 ? -1.637 3.751 30.540 1.00 90.75 335 PRO A CA 1
ATOM 2653 C C . PRO A 1 335 ? -2.506 2.646 29.947 1.00 90.75 335 PRO A C 1
ATOM 2655 O O . PRO A 1 335 ? -3.562 2.334 30.496 1.00 90.75 335 PRO A O 1
ATOM 2658 N N . LEU A 1 336 ? -2.068 2.035 28.840 1.00 90.69 336 LEU A N 1
ATOM 2659 C CA . LEU A 1 336 ? -2.762 0.885 28.287 1.00 90.69 336 LEU A CA 1
ATOM 2660 C C . LEU A 1 336 ? -2.655 -0.280 29.276 1.00 90.69 336 LEU A C 1
ATOM 2662 O O . LEU A 1 336 ? -3.679 -0.727 29.768 1.00 90.69 336 LEU A O 1
ATOM 2666 N N . VAL A 1 337 ? -1.450 -0.729 29.639 1.00 89.88 337 VAL A N 1
ATOM 2667 C CA . VAL A 1 337 ? -1.238 -1.969 30.414 1.00 89.88 337 VAL A CA 1
ATOM 2668 C C . VAL A 1 337 ? -1.851 -1.947 31.819 1.00 89.88 337 VAL A C 1
ATOM 2670 O O . VAL A 1 337 ? -2.504 -2.921 32.182 1.00 89.88 337 VAL A O 1
ATOM 2673 N N . LEU A 1 338 ? -1.673 -0.873 32.597 1.00 86.88 338 LEU A N 1
ATOM 2674 C CA . LEU A 1 338 ? -2.121 -0.823 34.001 1.00 86.88 338 LEU A CA 1
ATOM 2675 C C . LEU A 1 338 ? -3.641 -0.657 34.172 1.00 86.88 338 LEU A C 1
ATOM 2677 O O . LEU A 1 338 ? -4.140 -0.782 35.286 1.00 86.88 338 LEU A O 1
ATOM 2681 N N . GLY A 1 339 ? -4.377 -0.426 33.081 1.00 79.19 339 GLY A N 1
ATOM 2682 C CA . GLY A 1 339 ? -5.831 -0.263 33.117 1.00 79.19 339 GLY A CA 1
ATOM 2683 C C . GLY A 1 339 ? -6.274 1.071 33.723 1.00 79.19 339 GLY A C 1
ATOM 2684 O O . GLY A 1 339 ? -5.467 1.851 34.223 1.00 79.19 339 GLY A O 1
ATOM 2685 N N . SER A 1 340 ? -7.572 1.356 33.624 1.00 75.00 340 SER A N 1
ATOM 2686 C CA . SER A 1 340 ? -8.171 2.582 34.170 1.00 75.00 340 SER A CA 1
ATOM 2687 C C . SER A 1 340 ? -8.185 2.597 35.701 1.00 75.00 340 SER A C 1
ATOM 2689 O O . SER A 1 340 ? -7.813 3.593 36.316 1.00 75.00 340 SER A O 1
ATOM 2691 N N . GLU A 1 341 ? -8.511 1.461 36.325 1.00 80.25 341 GLU A N 1
ATOM 2692 C CA . GLU A 1 341 ? -8.739 1.353 37.774 1.00 80.25 341 GLU A CA 1
ATOM 2693 C C . GLU A 1 341 ? -7.552 1.828 38.620 1.00 80.25 341 GLU A C 1
ATOM 2695 O O . GLU A 1 341 ? -7.736 2.514 39.624 1.00 80.25 341 GLU A O 1
ATOM 2700 N N . TYR A 1 342 ? -6.322 1.524 38.194 1.00 80.00 342 TYR A N 1
ATOM 2701 C CA . TYR A 1 342 ? -5.119 1.956 38.907 1.00 80.00 342 TYR A CA 1
ATOM 2702 C C . TYR A 1 342 ? -4.908 3.475 38.825 1.00 80.00 342 TYR A C 1
ATOM 2704 O O . TYR A 1 342 ? -4.463 4.103 39.782 1.00 80.00 342 TYR A O 1
ATOM 2712 N N . PHE A 1 343 ? -5.236 4.077 37.681 1.00 76.81 343 PHE A N 1
ATOM 2713 C CA . PHE A 1 343 ? -5.068 5.509 37.451 1.00 76.81 343 PHE A CA 1
ATOM 2714 C C . PHE A 1 343 ? -6.201 6.342 38.065 1.00 76.81 343 PHE A C 1
ATOM 2716 O O . PHE A 1 343 ? -5.944 7.461 38.501 1.00 76.81 343 PHE A O 1
ATOM 2723 N N . LEU A 1 344 ? -7.412 5.788 38.191 1.00 76.75 344 LEU A N 1
ATOM 2724 C CA . LEU A 1 344 ? -8.523 6.428 38.908 1.00 76.75 344 LEU A CA 1
ATOM 2725 C C . LEU A 1 344 ? -8.204 6.671 40.388 1.00 76.75 344 LEU A C 1
ATOM 2727 O O . LEU A 1 344 ? -8.656 7.657 40.961 1.00 76.75 344 LEU A O 1
ATOM 2731 N N . ALA A 1 345 ? -7.378 5.822 41.003 1.00 83.38 345 ALA A N 1
ATOM 2732 C CA . ALA A 1 345 ? -6.923 6.030 42.376 1.00 83.38 345 ALA A CA 1
ATOM 2733 C C . ALA A 1 345 ? -5.954 7.223 42.526 1.00 83.38 345 ALA A C 1
ATOM 2735 O O . ALA A 1 345 ? -5.681 7.651 43.648 1.00 83.38 345 ALA A O 1
ATOM 2736 N N . GLN A 1 346 ? -5.409 7.753 41.423 1.00 86.31 346 GLN A N 1
ATOM 2737 C CA . GLN A 1 346 ? -4.356 8.764 41.453 1.00 86.31 346 GLN A CA 1
ATOM 2738 C C . GLN A 1 346 ? -4.486 9.760 40.287 1.00 86.31 346 GLN A C 1
ATOM 2740 O O . GLN A 1 346 ? -3.714 9.736 39.324 1.00 86.31 346 GLN A O 1
ATOM 2745 N N . GLU A 1 347 ? -5.456 10.675 40.407 1.00 84.69 347 GLU A N 1
ATOM 2746 C CA . GLU A 1 347 ? -5.807 11.666 39.376 1.00 84.69 347 GLU A CA 1
ATOM 2747 C C . GLU A 1 347 ? -4.594 12.429 38.818 1.00 84.69 347 GLU A C 1
ATOM 2749 O O . GLU A 1 347 ? -4.471 12.579 37.604 1.00 84.69 347 GLU A O 1
ATOM 2754 N N . GLU A 1 348 ? -3.642 12.846 39.659 1.00 86.94 348 GLU A N 1
ATOM 2755 C CA . GLU A 1 348 ? -2.466 13.609 39.211 1.00 86.94 348 GLU A CA 1
ATOM 2756 C C . GLU A 1 348 ? -1.547 12.816 38.262 1.00 86.94 348 GLU A C 1
ATOM 2758 O O . GLU A 1 348 ? -0.979 13.374 37.319 1.00 86.94 348 GLU A O 1
ATOM 2763 N N . LEU A 1 349 ? -1.417 11.497 38.449 1.00 88.19 349 LEU A N 1
ATOM 2764 C CA . LEU A 1 349 ? -0.544 10.666 37.610 1.00 88.19 349 LEU A CA 1
ATOM 2765 C C . LEU A 1 349 ? -1.143 10.359 36.238 1.00 88.19 349 LEU A C 1
ATOM 2767 O O . LEU A 1 349 ? -0.383 10.075 35.306 1.00 88.19 349 LEU A O 1
ATOM 2771 N N . THR A 1 350 ? -2.469 10.452 36.094 1.00 89.69 350 THR A N 1
ATOM 2772 C CA . THR A 1 350 ? -3.177 10.122 34.845 1.00 89.69 350 THR A CA 1
ATOM 2773 C C . THR A 1 350 ? -2.673 10.942 33.661 1.00 89.69 350 THR A C 1
ATOM 2775 O O . THR A 1 350 ? -2.467 10.391 32.580 1.00 89.69 350 THR A O 1
ATOM 2778 N N . LEU A 1 351 ? -2.419 12.239 33.855 1.00 93.12 351 LEU A N 1
ATOM 2779 C CA . LEU A 1 351 ? -1.966 13.147 32.801 1.00 93.12 351 LEU A CA 1
ATOM 2780 C C . LEU A 1 351 ? -0.440 13.296 32.771 1.00 93.12 351 LEU A C 1
ATOM 2782 O O . LEU A 1 351 ? 0.151 13.403 31.692 1.00 93.12 351 LEU A O 1
ATOM 2786 N N . MET A 1 352 ? 0.216 13.275 33.938 1.00 95.19 352 MET A N 1
ATOM 2787 C CA . MET A 1 352 ? 1.666 13.471 34.019 1.00 95.19 352 MET A CA 1
ATOM 2788 C C . MET A 1 352 ? 2.445 12.357 33.313 1.00 95.19 352 MET A C 1
ATOM 2790 O O . MET A 1 352 ? 3.409 12.651 32.606 1.00 95.19 352 MET A O 1
ATOM 2794 N N . VAL A 1 353 ? 2.029 11.092 33.451 1.00 95.00 353 VAL A N 1
ATOM 2795 C CA . VAL A 1 353 ? 2.747 9.952 32.853 1.00 95.00 353 VAL A CA 1
ATOM 2796 C C . VAL A 1 353 ? 2.766 10.017 31.314 1.00 95.00 353 VAL A C 1
ATOM 2798 O O . VAL A 1 353 ? 3.868 10.021 30.755 1.00 95.00 353 VAL A O 1
ATOM 2801 N N . PRO A 1 354 ? 1.626 10.137 30.599 1.00 96.00 354 PRO A N 1
ATOM 2802 C CA . PRO A 1 354 ? 1.626 10.304 29.143 1.00 96.00 354 PRO A CA 1
ATOM 2803 C C . PRO A 1 354 ? 2.339 11.571 28.670 1.00 96.00 354 PRO A C 1
ATOM 2805 O O . PRO A 1 354 ? 2.981 11.554 27.622 1.00 96.00 354 PRO A O 1
ATOM 2808 N N . PHE A 1 355 ? 2.256 12.670 29.426 1.00 97.25 355 PHE A N 1
ATOM 2809 C CA . PHE A 1 355 ? 2.947 13.909 29.072 1.00 97.25 355 PHE A CA 1
ATOM 2810 C C . PHE A 1 355 ? 4.473 13.745 29.124 1.00 97.25 355 PHE A C 1
ATOM 2812 O O . PHE A 1 355 ? 5.172 14.116 28.177 1.00 97.25 355 PHE A O 1
ATOM 2819 N N . ILE A 1 356 ? 4.997 13.132 30.192 1.00 97.50 356 ILE A N 1
ATOM 2820 C CA . ILE A 1 356 ? 6.424 12.798 30.311 1.00 97.50 356 ILE A CA 1
ATOM 2821 C C . ILE A 1 356 ? 6.825 11.815 29.204 1.00 97.50 356 ILE A C 1
ATOM 2823 O O . ILE A 1 356 ? 7.853 12.017 28.554 1.00 97.50 356 ILE A O 1
ATOM 2827 N N . ALA A 1 357 ? 6.002 10.795 28.935 1.00 97.62 357 ALA A N 1
ATOM 2828 C CA . ALA A 1 357 ? 6.235 9.841 27.852 1.00 97.62 357 ALA A CA 1
ATOM 2829 C C . ALA A 1 357 ? 6.366 10.542 26.491 1.00 97.62 357 ALA A C 1
ATOM 2831 O O . ALA A 1 357 ? 7.310 10.270 25.740 1.00 97.62 357 ALA A O 1
ATOM 2832 N N . LEU A 1 358 ? 5.466 11.488 26.201 1.00 98.25 358 LEU A N 1
ATOM 2833 C CA . LEU A 1 358 ? 5.476 12.280 24.977 1.00 98.25 358 LEU A CA 1
ATOM 2834 C C . LEU A 1 358 ? 6.721 13.161 24.889 1.00 98.25 358 LEU A C 1
ATOM 2836 O O . LEU A 1 358 ? 7.366 13.184 23.843 1.00 98.25 358 LEU A O 1
ATOM 2840 N N . LEU A 1 359 ? 7.095 13.848 25.971 1.00 98.44 359 LEU A N 1
ATOM 2841 C CA . LEU A 1 359 ? 8.282 14.703 26.004 1.00 98.44 359 LEU A CA 1
ATOM 2842 C C . LEU A 1 359 ? 9.564 13.894 25.754 1.00 98.44 359 LEU A C 1
ATOM 2844 O O . LEU A 1 359 ? 10.382 14.274 24.914 1.00 98.44 359 LEU A O 1
ATOM 2848 N N . CYS A 1 360 ? 9.720 12.752 26.428 1.00 98.50 360 CYS A N 1
ATOM 2849 C CA . CYS A 1 360 ? 10.847 11.842 26.226 1.00 98.50 360 CYS A CA 1
ATOM 2850 C C . CYS A 1 360 ? 10.884 11.289 24.792 1.00 98.50 360 CYS A C 1
ATOM 2852 O O . CYS A 1 360 ? 11.941 11.272 24.155 1.00 98.50 360 CYS A O 1
ATOM 2854 N N . THR A 1 361 ? 9.726 10.893 24.257 1.00 98.50 361 THR A N 1
ATOM 2855 C CA . THR A 1 361 ? 9.588 10.404 22.877 1.00 98.50 361 THR A CA 1
ATOM 2856 C C . THR A 1 361 ? 9.933 11.494 21.862 1.00 98.50 361 THR A C 1
ATOM 2858 O O . THR A 1 361 ? 10.700 11.251 20.928 1.00 98.50 361 THR A O 1
ATOM 2861 N N . ALA A 1 362 ? 9.430 12.715 22.044 1.00 98.50 362 ALA A N 1
ATOM 2862 C CA . ALA A 1 362 ? 9.704 13.856 21.176 1.00 98.50 362 ALA A CA 1
ATOM 2863 C C . ALA A 1 362 ? 11.185 14.259 21.213 1.00 98.50 362 ALA A C 1
ATOM 2865 O O . ALA A 1 362 ? 11.774 14.511 20.163 1.00 98.50 362 ALA A O 1
ATOM 2866 N N . ALA A 1 363 ? 11.816 14.253 22.391 1.00 98.19 363 ALA A N 1
ATOM 2867 C CA . ALA A 1 363 ? 13.245 14.522 22.528 1.00 98.19 363 ALA A CA 1
ATOM 2868 C C . ALA A 1 363 ? 14.094 13.476 21.785 1.00 98.19 363 ALA A C 1
ATOM 2870 O O . ALA A 1 363 ? 14.983 13.831 21.007 1.00 98.19 363 ALA A O 1
ATOM 2871 N N . PHE A 1 364 ? 13.787 12.186 21.969 1.00 98.31 364 PHE A N 1
ATOM 2872 C CA . PHE A 1 364 ? 14.493 11.099 21.293 1.00 98.31 364 PHE A CA 1
ATOM 2873 C C . PHE A 1 364 ? 14.298 11.152 19.772 1.00 98.31 364 PHE A C 1
ATOM 2875 O O . PHE A 1 364 ? 15.267 11.218 19.016 1.00 98.31 364 PHE A O 1
ATOM 2882 N N . THR A 1 365 ? 13.050 11.158 19.302 1.00 98.06 365 THR A N 1
ATOM 2883 C CA . THR A 1 365 ? 12.734 11.150 17.864 1.00 98.06 365 THR A CA 1
ATOM 2884 C C . THR A 1 365 ? 13.184 12.438 17.170 1.00 98.06 365 THR A C 1
ATOM 2886 O O . THR A 1 365 ? 13.707 12.382 16.054 1.00 98.06 365 THR A O 1
ATOM 2889 N N . GLY A 1 366 ? 13.085 13.582 17.852 1.00 98.00 366 GLY A N 1
ATOM 2890 C CA . GLY A 1 366 ? 13.572 14.879 17.391 1.00 98.00 366 GLY A CA 1
ATOM 2891 C C . GLY A 1 366 ? 15.082 14.895 17.159 1.00 98.00 366 GLY A C 1
ATOM 2892 O O . GLY A 1 366 ? 15.528 15.384 16.119 1.00 98.00 366 GLY A O 1
ATOM 2893 N N . LEU A 1 367 ? 15.872 14.283 18.050 1.00 96.56 367 LEU A N 1
ATOM 2894 C CA . LEU A 1 367 ? 17.319 14.149 17.853 1.00 96.56 367 LEU A CA 1
ATOM 2895 C C . LEU A 1 367 ? 17.644 13.389 16.560 1.00 96.56 367 LEU A C 1
ATOM 2897 O O . LEU A 1 367 ? 18.505 13.813 15.796 1.00 96.56 367 LEU A O 1
ATOM 2901 N N . PHE A 1 368 ? 16.943 12.289 16.275 1.00 97.25 368 PHE A N 1
ATOM 2902 C CA . PHE A 1 368 ? 17.123 11.562 15.015 1.00 97.25 368 PHE A CA 1
ATOM 2903 C C . PHE A 1 368 ? 16.688 12.398 13.807 1.00 97.25 368 PHE A C 1
ATOM 2905 O O . PHE A 1 368 ? 17.389 12.408 12.793 1.00 97.25 368 PHE A O 1
ATOM 2912 N N . ALA A 1 369 ? 15.574 13.127 13.924 1.00 97.44 369 ALA A N 1
ATOM 2913 C CA . ALA A 1 369 ? 15.046 13.961 12.852 1.00 97.44 369 ALA A CA 1
ATOM 2914 C C . ALA A 1 369 ? 16.026 15.056 12.421 1.00 97.44 369 ALA A C 1
ATOM 2916 O O . ALA A 1 369 ? 16.235 15.269 11.227 1.00 97.44 369 ALA A O 1
ATOM 2917 N N . VAL A 1 370 ? 16.710 15.682 13.378 1.00 96.44 370 VAL A N 1
ATOM 2918 C CA . VAL A 1 370 ? 17.775 16.670 13.143 1.00 96.44 370 VAL A CA 1
ATOM 2919 C C . VAL A 1 370 ? 18.867 16.135 12.200 1.00 96.44 370 VAL A C 1
ATOM 2921 O O . VAL A 1 370 ? 19.399 16.891 11.380 1.00 96.44 370 VAL A O 1
ATOM 2924 N N . PHE A 1 371 ? 19.144 14.829 12.247 1.00 96.00 371 PHE A N 1
ATOM 2925 C CA . PHE A 1 371 ? 20.150 14.167 11.417 1.00 96.00 371 PHE A CA 1
ATOM 2926 C C . PHE A 1 371 ? 19.614 13.504 10.139 1.00 96.00 371 PHE A C 1
ATOM 2928 O O . PHE A 1 371 ? 20.372 12.838 9.428 1.00 96.00 371 PHE A O 1
ATOM 2935 N N . TYR A 1 372 ? 18.336 13.673 9.795 1.00 97.31 372 TYR A N 1
ATOM 2936 C CA . TYR A 1 372 ? 17.824 13.165 8.523 1.00 97.31 372 TYR A CA 1
ATOM 2937 C C . TYR A 1 372 ? 18.440 13.906 7.342 1.00 97.31 372 TYR A C 1
ATOM 2939 O O . TYR A 1 372 ? 18.489 15.137 7.298 1.00 97.31 372 TYR A O 1
ATOM 2947 N N . GLN A 1 373 ? 18.872 13.143 6.341 1.00 96.31 373 GLN A N 1
ATOM 2948 C CA . GLN A 1 373 ? 19.371 13.688 5.090 1.00 96.31 373 GLN A CA 1
ATOM 2949 C C . GLN A 1 373 ? 18.188 14.238 4.280 1.00 96.31 373 GLN A C 1
ATOM 2951 O O . GLN A 1 373 ? 17.218 13.529 3.996 1.00 96.31 373 GLN A O 1
ATOM 2956 N N . ARG A 1 374 ? 18.261 15.516 3.888 1.00 95.81 374 ARG A N 1
ATOM 2957 C CA . ARG A 1 374 ? 17.114 16.269 3.340 1.00 95.81 374 ARG A CA 1
ATOM 2958 C C . ARG A 1 374 ? 16.526 15.660 2.063 1.00 95.81 374 ARG A C 1
ATOM 2960 O O . ARG A 1 374 ? 15.311 15.637 1.870 1.00 95.81 374 ARG A O 1
ATOM 2967 N N . GLN A 1 375 ? 17.378 15.183 1.162 1.00 95.06 375 GLN A N 1
ATOM 2968 C CA . GLN A 1 375 ? 16.968 14.613 -0.121 1.00 95.06 375 GLN A CA 1
ATOM 2969 C C . GLN A 1 375 ? 16.400 13.193 0.014 1.00 95.06 375 GLN A C 1
ATOM 2971 O O . GLN A 1 375 ? 15.418 12.887 -0.662 1.00 95.06 375 GLN A O 1
ATOM 2976 N N . LEU A 1 376 ? 16.968 12.343 0.876 1.00 95.50 376 LEU A N 1
ATOM 2977 C CA . LEU A 1 376 ? 16.441 11.019 1.207 1.00 95.50 376 LEU A CA 1
ATOM 2978 C C . LEU A 1 376 ? 15.098 11.155 1.914 1.00 95.50 376 LEU A C 1
ATOM 2980 O O . LEU A 1 376 ? 14.149 10.477 1.533 1.00 95.50 376 LEU A O 1
ATOM 2984 N N . LEU A 1 377 ? 14.980 12.096 2.853 1.00 96.75 377 LEU A N 1
ATOM 2985 C CA . LEU A 1 377 ? 13.721 12.407 3.521 1.00 96.75 377 LEU A CA 1
ATOM 2986 C C . LEU A 1 377 ? 12.655 12.874 2.519 1.00 96.75 377 LEU A C 1
ATOM 2988 O O . LEU A 1 377 ? 11.537 12.367 2.513 1.00 96.75 377 LEU A O 1
ATOM 2992 N N . ARG A 1 378 ? 13.006 13.769 1.585 1.00 96.19 378 ARG A N 1
ATOM 2993 C CA . ARG A 1 378 ? 12.101 14.177 0.496 1.00 96.19 378 ARG A CA 1
ATOM 2994 C C . ARG A 1 378 ? 11.726 13.003 -0.412 1.00 96.19 378 ARG A C 1
ATOM 2996 O O . ARG A 1 378 ? 10.574 12.885 -0.835 1.00 96.19 378 ARG A O 1
ATOM 3003 N N . LEU A 1 379 ? 12.679 12.133 -0.740 1.00 94.38 379 LEU A N 1
ATOM 3004 C CA . LEU A 1 379 ? 12.430 10.940 -1.549 1.00 94.38 379 LEU A CA 1
ATOM 3005 C C . LEU A 1 379 ? 11.482 9.968 -0.833 1.00 94.38 379 LEU A C 1
ATOM 3007 O O . LEU A 1 379 ? 10.612 9.380 -1.474 1.00 94.38 379 LEU A O 1
ATOM 3011 N N . LEU A 1 380 ? 11.623 9.847 0.484 1.00 95.81 380 LEU A N 1
ATOM 3012 C CA . LEU A 1 380 ? 10.785 9.034 1.350 1.00 95.81 380 LEU A CA 1
ATOM 3013 C C . LEU A 1 380 ? 9.367 9.601 1.460 1.00 95.81 380 LEU A C 1
ATOM 3015 O O . LEU A 1 380 ? 8.427 8.876 1.148 1.00 95.81 380 LEU A O 1
ATOM 3019 N N . PHE A 1 381 ? 9.199 10.889 1.772 1.00 95.88 381 PHE A N 1
ATOM 3020 C CA . PHE A 1 381 ? 7.881 11.535 1.841 1.00 95.88 381 PHE A CA 1
ATOM 3021 C C . PHE A 1 381 ? 7.140 11.541 0.499 1.00 95.88 381 PHE A C 1
ATOM 3023 O O . PHE A 1 381 ? 5.916 11.469 0.454 1.00 95.88 381 PHE A O 1
ATOM 3030 N N . THR A 1 382 ? 7.868 11.581 -0.619 1.00 92.88 382 THR A N 1
ATOM 3031 C CA . THR A 1 382 ? 7.270 11.448 -1.961 1.00 92.88 382 THR A CA 1
ATOM 3032 C C . THR A 1 382 ? 7.058 9.992 -2.386 1.00 92.88 382 THR A C 1
ATOM 3034 O O . THR A 1 382 ? 6.517 9.723 -3.467 1.00 92.88 382 THR A O 1
ATOM 3037 N N . SER A 1 383 ? 7.485 9.029 -1.565 1.00 92.94 383 SER A N 1
ATOM 3038 C CA . SER A 1 383 ? 7.242 7.614 -1.796 1.00 92.94 383 SER A CA 1
ATOM 3039 C C . SER A 1 383 ? 5.831 7.245 -1.341 1.00 92.94 383 SER A C 1
ATOM 3041 O O . SER A 1 383 ? 5.382 7.583 -0.251 1.00 92.94 383 SER A O 1
ATOM 3043 N N . PHE A 1 384 ? 5.123 6.497 -2.187 1.00 91.44 384 PHE A N 1
ATOM 3044 C CA . PHE A 1 384 ? 3.790 6.017 -1.832 1.00 91.44 384 PHE A CA 1
ATOM 3045 C C . PHE A 1 384 ? 3.820 5.083 -0.618 1.00 91.44 384 PHE A C 1
ATOM 3047 O O . PHE A 1 384 ? 2.874 5.072 0.153 1.00 91.44 384 PHE A O 1
ATOM 3054 N N . ASP A 1 385 ? 4.867 4.261 -0.476 1.00 92.75 385 ASP A N 1
ATOM 3055 C CA . ASP A 1 385 ? 4.921 3.279 0.611 1.00 92.75 385 ASP A CA 1
ATOM 3056 C C . ASP A 1 385 ? 4.946 3.999 1.969 1.00 92.75 385 ASP A C 1
ATOM 3058 O O . ASP A 1 385 ? 4.136 3.664 2.825 1.00 92.75 385 ASP A O 1
ATOM 3062 N N . PHE A 1 386 ? 5.754 5.059 2.117 1.00 95.38 386 PHE A N 1
ATOM 3063 C CA . PHE A 1 386 ? 5.720 5.924 3.300 1.00 95.38 386 PHE A CA 1
ATOM 3064 C C . PHE A 1 386 ? 4.336 6.546 3.525 1.00 95.38 386 PHE A C 1
ATOM 3066 O O . PHE A 1 386 ? 3.773 6.408 4.605 1.00 95.38 386 PHE A O 1
ATOM 3073 N N . ALA A 1 387 ? 3.769 7.194 2.498 1.00 94.06 387 ALA A N 1
ATOM 3074 C CA . ALA A 1 387 ? 2.470 7.856 2.614 1.00 94.06 387 ALA A CA 1
ATOM 3075 C C . ALA A 1 387 ? 1.360 6.877 3.025 1.00 94.06 387 ALA A C 1
ATOM 3077 O O . ALA A 1 387 ? 0.500 7.223 3.825 1.00 94.06 387 ALA A O 1
ATOM 3078 N N . PHE A 1 388 ? 1.406 5.642 2.520 1.00 91.88 388 PHE A N 1
ATOM 3079 C CA . PHE A 1 388 ? 0.471 4.587 2.888 1.00 91.88 388 PHE A CA 1
ATOM 3080 C C . PHE A 1 388 ? 0.633 4.158 4.347 1.00 91.88 388 PHE A C 1
ATOM 3082 O O . PHE A 1 388 ? -0.360 4.126 5.062 1.00 91.88 388 PHE A O 1
ATOM 3089 N N . TYR A 1 389 ? 1.854 3.863 4.804 1.00 95.06 389 TYR A N 1
ATOM 3090 C CA . TYR A 1 389 ? 2.098 3.499 6.206 1.00 95.06 389 TYR A CA 1
ATOM 3091 C C . TYR A 1 389 ? 1.686 4.622 7.165 1.00 95.06 389 TYR A C 1
ATOM 3093 O O . TYR A 1 389 ? 0.950 4.378 8.116 1.00 95.06 389 TYR A O 1
ATOM 3101 N N . SER A 1 390 ? 2.104 5.853 6.869 1.00 96.50 390 SER A N 1
ATOM 3102 C CA . SER A 1 390 ? 1.795 7.035 7.674 1.00 96.50 390 SER A CA 1
ATOM 3103 C C . SER A 1 390 ? 0.286 7.307 7.724 1.00 96.50 390 SER A C 1
ATOM 3105 O O . SER A 1 390 ? -0.247 7.561 8.800 1.00 96.50 390 SER A O 1
ATOM 3107 N N . PHE A 1 391 ? -0.425 7.164 6.597 1.00 94.06 391 PHE A N 1
ATOM 3108 C CA . PHE A 1 391 ? -1.886 7.271 6.547 1.00 94.06 391 PHE A CA 1
ATOM 3109 C C . PHE A 1 391 ? -2.576 6.183 7.377 1.00 94.06 391 PHE A C 1
ATOM 3111 O O . PHE A 1 391 ? -3.455 6.505 8.166 1.00 94.06 391 PHE A O 1
ATOM 3118 N N . GLN A 1 392 ? -2.173 4.914 7.233 1.00 94.81 392 GLN A N 1
ATOM 3119 C CA . GLN A 1 392 ? -2.783 3.808 7.982 1.00 94.81 392 GLN A CA 1
ATOM 3120 C C . GLN A 1 392 ? -2.608 3.995 9.490 1.00 94.81 392 GLN A C 1
ATOM 3122 O O . GLN A 1 392 ? -3.595 3.920 10.209 1.00 94.81 392 GLN A O 1
ATOM 3127 N N . VAL A 1 393 ? -1.390 4.307 9.950 1.00 96.88 393 VAL A N 1
ATOM 3128 C CA . VAL A 1 393 ? -1.122 4.588 11.370 1.00 96.88 393 VAL A CA 1
ATOM 3129 C C . VAL A 1 393 ? -1.943 5.776 11.854 1.00 96.88 393 VAL A C 1
ATOM 3131 O O . VAL A 1 393 ? -2.680 5.644 12.816 1.00 96.88 393 VAL A O 1
ATOM 3134 N N . THR A 1 394 ? -1.914 6.900 11.133 1.00 97.19 394 THR A N 1
ATOM 3135 C CA . THR A 1 394 ? -2.653 8.108 11.537 1.00 97.19 394 THR A CA 1
ATOM 3136 C C . THR A 1 394 ? -4.160 7.852 11.621 1.00 97.19 394 THR A C 1
ATOM 3138 O O . THR A 1 394 ? -4.804 8.294 12.563 1.00 97.19 394 THR A O 1
ATOM 3141 N N . CYS A 1 395 ? -4.746 7.120 10.667 1.00 95.56 395 CYS A N 1
ATOM 3142 C CA . CYS A 1 395 ? -6.163 6.758 10.718 1.00 95.56 395 CYS A CA 1
ATOM 3143 C C . CYS A 1 395 ? -6.490 5.818 11.882 1.00 95.56 395 CYS A C 1
ATOM 3145 O O . CYS A 1 395 ? -7.533 5.987 12.509 1.00 95.56 395 CYS A O 1
ATOM 3147 N N . THR A 1 396 ? -5.628 4.839 12.157 1.00 96.75 396 THR A N 1
ATOM 3148 C CA . THR A 1 396 ? -5.777 3.941 13.305 1.00 96.75 396 THR A CA 1
ATOM 3149 C C . THR A 1 396 ? -5.704 4.723 14.618 1.00 96.75 396 THR A C 1
ATOM 3151 O O . THR A 1 396 ? -6.593 4.572 15.448 1.00 96.75 396 THR A O 1
ATOM 3154 N N . ASP A 1 397 ? -4.720 5.609 14.767 1.00 97.62 397 ASP A N 1
ATOM 3155 C CA . ASP A 1 397 ? -4.504 6.451 15.949 1.00 97.62 397 ASP A CA 1
ATOM 3156 C C . ASP A 1 397 ? -5.662 7.426 16.187 1.00 97.62 397 ASP A C 1
ATOM 3158 O O . ASP A 1 397 ? -6.182 7.505 17.296 1.00 97.62 397 ASP A O 1
ATOM 3162 N N . ILE A 1 398 ? -6.153 8.098 15.138 1.00 97.19 398 ILE A N 1
ATOM 3163 C CA . ILE A 1 398 ? -7.375 8.918 15.223 1.00 97.19 398 ILE A CA 1
ATOM 3164 C C . ILE A 1 398 ? -8.564 8.055 15.663 1.00 97.19 398 ILE A C 1
ATOM 3166 O O . ILE A 1 398 ? -9.375 8.501 16.470 1.00 97.19 398 ILE A O 1
ATOM 3170 N N . GLY A 1 399 ? -8.659 6.816 15.170 1.00 96.56 399 GLY A N 1
ATOM 3171 C CA . GLY A 1 399 ? -9.664 5.855 15.619 1.00 96.56 399 GLY A CA 1
ATOM 3172 C C . GLY A 1 399 ? -9.575 5.575 17.121 1.00 96.56 399 GLY A C 1
ATOM 3173 O O . GLY A 1 399 ? -10.606 5.587 17.785 1.00 96.56 399 GLY A O 1
ATOM 3174 N N . VAL A 1 400 ? -8.366 5.405 17.672 1.00 96.75 400 VAL A N 1
ATOM 3175 C CA . VAL A 1 400 ? -8.155 5.254 19.124 1.00 96.75 400 VAL A CA 1
ATOM 3176 C C . VAL A 1 400 ? -8.597 6.505 19.880 1.00 96.75 400 VAL A C 1
ATOM 3178 O O . VAL A 1 400 ? -9.323 6.389 20.862 1.00 96.75 400 VAL A O 1
ATOM 3181 N N . CYS A 1 401 ? -8.223 7.701 19.417 1.00 97.19 401 CYS A N 1
ATOM 3182 C CA . CYS A 1 401 ? -8.651 8.945 20.062 1.00 97.19 401 CYS A CA 1
ATOM 3183 C C . CYS A 1 401 ? -10.180 9.074 20.090 1.00 97.19 401 CYS A C 1
ATOM 3185 O O . CYS A 1 401 ? -10.741 9.441 21.115 1.00 97.19 401 CYS A O 1
ATOM 3187 N N . VAL A 1 402 ? -10.867 8.726 18.997 1.00 96.56 402 VAL A N 1
ATOM 3188 C CA . VAL A 1 402 ? -12.338 8.753 18.927 1.00 96.56 402 VAL A CA 1
ATOM 3189 C C . VAL A 1 402 ? -12.978 7.687 19.828 1.00 96.56 402 VAL A C 1
ATOM 3191 O O . VAL A 1 402 ? -13.997 7.970 20.455 1.00 96.56 402 VAL A O 1
ATOM 3194 N N . LEU A 1 403 ? -12.384 6.489 19.924 1.00 94.81 403 LEU A N 1
ATOM 3195 C CA . LEU A 1 403 ? -12.829 5.423 20.836 1.00 94.81 403 LEU A CA 1
ATOM 3196 C C . LEU A 1 403 ? -12.775 5.863 22.305 1.00 94.81 403 LEU A C 1
ATOM 3198 O O . LEU A 1 403 ? -13.686 5.556 23.064 1.00 94.81 403 LEU A O 1
ATOM 3202 N N . TYR A 1 404 ? -11.738 6.612 22.684 1.00 94.88 404 TYR A N 1
ATOM 3203 C CA . TYR A 1 404 ? -11.579 7.191 24.022 1.00 94.88 404 TYR A CA 1
ATOM 3204 C C . TYR A 1 404 ? -12.209 8.584 24.162 1.00 94.88 404 TYR A C 1
ATOM 3206 O O . TYR A 1 404 ? -11.842 9.337 25.059 1.00 94.88 404 TYR A O 1
ATOM 3214 N N . ASN A 1 405 ? -13.119 8.962 23.257 1.00 95.38 405 ASN A N 1
ATOM 3215 C CA . ASN A 1 405 ? -13.817 10.250 23.272 1.00 95.38 405 ASN A CA 1
ATOM 3216 C C . ASN A 1 405 ? -12.884 11.470 23.462 1.00 95.38 405 ASN A C 1
ATOM 3218 O O . ASN A 1 405 ? -13.202 12.421 24.171 1.00 95.38 405 ASN A O 1
ATOM 3222 N N . TRP A 1 406 ? -11.711 11.431 22.827 1.00 95.94 406 TRP A N 1
ATOM 3223 C CA . TRP A 1 406 ? -10.675 12.462 22.906 1.00 95.94 406 TRP A CA 1
ATOM 3224 C C . TRP A 1 406 ? -10.147 12.750 24.319 1.00 95.94 406 TRP A C 1
ATOM 3226 O O . TRP A 1 406 ? -9.675 13.859 24.577 1.00 95.94 406 TRP A O 1
ATOM 3236 N N . ASP A 1 407 ? -10.162 11.759 25.216 1.00 94.62 407 ASP A N 1
ATOM 3237 C CA . ASP A 1 407 ? -9.518 11.881 26.523 1.00 94.62 407 ASP A CA 1
ATOM 3238 C C . ASP A 1 407 ? -8.053 12.335 26.379 1.00 94.62 407 ASP A C 1
ATOM 3240 O O . ASP A 1 407 ? -7.276 11.764 25.605 1.00 94.62 407 ASP A O 1
ATOM 3244 N N . ALA A 1 408 ? -7.671 13.383 27.113 1.00 95.25 408 ALA A N 1
ATOM 3245 C CA . ALA A 1 408 ? -6.380 14.040 26.941 1.00 95.25 408 ALA A CA 1
ATOM 3246 C C . ALA A 1 408 ? -5.205 13.106 27.271 1.00 95.25 408 ALA A C 1
ATOM 3248 O O . ALA A 1 408 ? -4.214 13.088 26.536 1.00 95.25 408 ALA A O 1
ATOM 3249 N N . SER A 1 409 ? -5.320 12.302 28.333 1.00 94.44 409 SER A N 1
ATOM 3250 C CA . SER A 1 409 ? -4.284 11.347 28.743 1.00 94.44 409 SER A CA 1
ATOM 3251 C C . SER A 1 409 ? -4.066 10.287 27.659 1.00 94.44 409 SER A C 1
ATOM 3253 O O . SER A 1 409 ? -2.939 10.091 27.181 1.00 94.44 409 SER A O 1
ATOM 3255 N N . ARG A 1 410 ? -5.154 9.671 27.177 1.00 95.00 410 ARG A N 1
ATOM 3256 C CA . ARG A 1 410 ? -5.113 8.673 26.095 1.00 95.00 410 ARG A CA 1
ATOM 3257 C C . ARG A 1 410 ? -4.628 9.273 24.775 1.00 95.00 410 ARG A C 1
ATOM 3259 O O . ARG A 1 410 ? -3.838 8.644 24.074 1.00 95.00 410 ARG A O 1
ATOM 3266 N N . CYS A 1 411 ? -5.021 10.500 24.442 1.00 97.12 411 CYS A N 1
ATOM 3267 C CA . CYS A 1 411 ? -4.564 11.178 23.228 1.00 97.12 411 CYS A CA 1
ATOM 3268 C C . CYS A 1 411 ? -3.055 11.467 23.250 1.00 97.12 411 CYS A C 1
ATOM 3270 O O . CYS A 1 411 ? -2.390 11.299 22.228 1.00 97.12 411 CYS A O 1
ATOM 3272 N N . LEU A 1 412 ? -2.487 11.861 24.397 1.00 97.06 412 LEU A N 1
ATOM 3273 C CA . LEU A 1 412 ? -1.037 12.065 24.544 1.00 97.06 412 LEU A CA 1
ATOM 3274 C C . LEU A 1 412 ? -0.255 10.748 24.411 1.00 97.06 412 LEU A C 1
ATOM 3276 O O . LEU A 1 412 ? 0.813 10.712 23.789 1.00 97.06 412 LEU A O 1
ATOM 3280 N N . MET A 1 413 ? -0.808 9.656 24.946 1.00 96.56 413 MET A N 1
ATOM 3281 C CA . MET A 1 413 ? -0.279 8.302 24.766 1.00 96.56 413 MET A CA 1
ATOM 3282 C C . MET A 1 413 ? -0.246 7.921 23.276 1.00 96.56 413 MET A C 1
ATOM 3284 O O . MET A 1 413 ? 0.813 7.589 22.743 1.00 96.56 413 MET A O 1
ATOM 3288 N N . VAL A 1 414 ? -1.377 8.062 22.580 1.00 97.69 414 VAL A N 1
ATOM 3289 C CA . VAL A 1 414 ? -1.500 7.768 21.143 1.00 97.69 414 VAL A CA 1
ATOM 3290 C C . VAL A 1 414 ? -0.590 8.664 20.298 1.00 97.69 414 VAL A C 1
ATOM 3292 O O . VAL A 1 414 ? 0.047 8.192 19.360 1.00 97.69 414 VAL A O 1
ATOM 3295 N N . LEU A 1 415 ? -0.441 9.946 20.642 1.00 98.19 415 LEU A N 1
ATOM 3296 C CA . LEU A 1 415 ? 0.492 10.842 19.953 1.00 98.19 415 LEU A CA 1
ATOM 3297 C C . LEU A 1 415 ? 1.952 10.378 20.104 1.00 98.19 415 LEU A C 1
ATOM 3299 O O . LEU A 1 415 ? 2.743 10.503 19.167 1.00 98.19 415 LEU A O 1
ATOM 3303 N N . SER A 1 416 ? 2.307 9.802 21.255 1.00 98.25 416 SER A N 1
ATOM 3304 C CA . SER A 1 416 ? 3.626 9.194 21.464 1.00 98.25 416 SER A CA 1
ATOM 3305 C C . SER A 1 416 ? 3.825 7.976 20.555 1.00 98.25 416 SER A C 1
ATOM 3307 O O . SER A 1 416 ? 4.865 7.863 19.903 1.00 98.25 416 SER A O 1
ATOM 3309 N N . TRP A 1 417 ? 2.817 7.103 20.436 1.00 98.31 417 TRP A N 1
ATOM 3310 C CA . TRP A 1 417 ? 2.830 5.968 19.501 1.00 98.31 417 TRP A CA 1
ATOM 3311 C C . TRP A 1 417 ? 2.979 6.420 18.048 1.00 98.31 417 TRP A C 1
ATOM 3313 O O . TRP A 1 417 ? 3.818 5.890 17.311 1.00 98.31 417 TRP A O 1
ATOM 3323 N N . TRP A 1 418 ? 2.236 7.458 17.662 1.00 98.56 418 TRP A N 1
ATOM 3324 C CA . TRP A 1 418 ? 2.321 8.065 16.341 1.00 98.56 418 TRP A CA 1
ATOM 3325 C C . TRP A 1 418 ? 3.745 8.553 16.044 1.00 98.56 418 TRP A C 1
ATOM 3327 O O . TRP A 1 418 ? 4.303 8.225 14.994 1.00 98.56 418 TRP A O 1
ATOM 3337 N N . LEU A 1 419 ? 4.385 9.272 16.977 1.00 98.50 419 LEU A N 1
ATOM 3338 C CA . LEU A 1 419 ? 5.773 9.728 16.824 1.00 98.50 419 LEU A CA 1
ATOM 3339 C C . LEU A 1 419 ? 6.760 8.562 16.677 1.00 98.50 419 LEU A C 1
ATOM 3341 O O . LEU A 1 419 ? 7.631 8.616 15.805 1.00 98.50 419 LEU A O 1
ATOM 3345 N N . TRP A 1 420 ? 6.612 7.494 17.466 1.00 98.50 420 TRP A N 1
ATOM 3346 C CA . TRP A 1 420 ? 7.436 6.286 17.336 1.00 98.50 420 TRP A CA 1
ATOM 3347 C C . TRP A 1 420 ? 7.274 5.614 15.971 1.00 98.50 420 TRP A C 1
ATOM 3349 O O . TRP A 1 420 ? 8.269 5.224 15.348 1.00 98.50 420 TRP A O 1
ATOM 3359 N N . ALA A 1 421 ? 6.044 5.524 15.465 1.00 98.12 421 ALA A N 1
ATOM 3360 C CA . ALA A 1 421 ? 5.777 4.989 14.138 1.00 98.12 421 ALA A CA 1
ATOM 3361 C C . ALA A 1 421 ? 6.399 5.865 13.037 1.00 98.12 421 ALA A C 1
ATOM 3363 O O . ALA A 1 421 ? 7.099 5.344 12.165 1.00 98.12 421 ALA A O 1
ATOM 3364 N N . GLN A 1 422 ? 6.224 7.194 13.090 1.00 98.00 422 GLN A N 1
ATOM 3365 C CA . GLN A 1 422 ? 6.829 8.107 12.109 1.00 98.00 422 GLN A CA 1
ATOM 3366 C C . GLN A 1 422 ? 8.359 8.063 12.159 1.00 98.00 422 GLN A C 1
ATOM 3368 O O . GLN A 1 422 ? 9.004 8.049 11.107 1.00 98.00 422 GLN A O 1
ATOM 3373 N N . TRP A 1 423 ? 8.953 7.988 13.353 1.00 98.31 423 TRP A N 1
ATOM 3374 C CA . TRP A 1 423 ? 10.391 7.790 13.525 1.00 98.31 423 TRP A CA 1
ATOM 3375 C C . TRP A 1 423 ? 10.852 6.506 12.839 1.00 98.31 423 TRP A C 1
ATOM 3377 O O . TRP A 1 423 ? 11.748 6.555 11.996 1.00 98.31 423 TRP A O 1
ATOM 3387 N N . ALA A 1 424 ? 10.193 5.375 13.108 1.00 97.94 424 ALA A N 1
ATOM 3388 C CA . ALA A 1 424 ? 10.529 4.100 12.483 1.00 97.94 424 ALA A CA 1
ATOM 3389 C C . ALA A 1 424 ? 10.402 4.172 10.953 1.00 97.94 424 ALA A C 1
ATOM 3391 O O . ALA A 1 424 ? 11.253 3.645 10.229 1.00 97.94 424 ALA A O 1
ATOM 3392 N N . PHE A 1 425 ? 9.383 4.875 10.447 1.00 97.50 425 PHE A N 1
ATOM 3393 C CA . PHE A 1 425 ? 9.178 5.050 9.012 1.00 97.50 425 PHE A CA 1
ATOM 3394 C C . PHE A 1 425 ? 10.205 5.968 8.343 1.00 97.50 425 PHE A C 1
ATOM 3396 O O . PHE A 1 425 ? 10.405 5.872 7.132 1.00 97.50 425 PHE A O 1
ATOM 3403 N N . THR A 1 426 ? 10.875 6.835 9.103 1.00 97.75 426 THR A N 1
ATOM 3404 C CA . THR A 1 426 ? 11.838 7.823 8.596 1.00 97.75 426 THR A CA 1
ATOM 3405 C C . THR A 1 426 ? 13.305 7.429 8.765 1.00 97.75 426 THR A C 1
ATOM 3407 O O . THR A 1 426 ? 14.182 8.120 8.248 1.00 97.75 426 THR A O 1
ATOM 3410 N N . LEU A 1 427 ? 13.606 6.264 9.351 1.00 97.12 427 LEU A N 1
ATOM 3411 C CA . LEU A 1 427 ? 14.981 5.755 9.528 1.00 97.12 427 LEU A CA 1
ATOM 3412 C C . LEU A 1 427 ? 15.777 5.580 8.228 1.00 97.12 427 LEU A C 1
ATOM 3414 O O . LEU A 1 427 ? 17.011 5.629 8.230 1.00 97.12 427 LEU A O 1
ATOM 3418 N N . ASP A 1 428 ? 15.090 5.404 7.104 1.00 97.00 428 ASP A N 1
ATOM 3419 C CA . ASP A 1 428 ? 15.698 5.353 5.773 1.00 97.00 428 ASP A CA 1
ATOM 3420 C C . ASP A 1 428 ? 16.353 6.684 5.358 1.00 97.00 428 ASP A C 1
ATOM 3422 O O . ASP A 1 428 ? 17.191 6.697 4.457 1.00 97.00 428 ASP A O 1
ATOM 3426 N N . ALA A 1 429 ? 15.998 7.798 6.008 1.00 97.12 429 ALA A N 1
ATOM 3427 C CA . ALA A 1 429 ? 16.610 9.104 5.776 1.00 97.12 429 ALA A CA 1
ATOM 3428 C C . ALA A 1 429 ? 17.950 9.294 6.509 1.00 97.12 429 ALA A C 1
ATOM 3430 O O . ALA A 1 429 ? 18.656 10.265 6.233 1.00 97.12 429 ALA A O 1
ATOM 3431 N N . LEU A 1 430 ? 18.324 8.388 7.419 1.00 96.44 430 LEU A N 1
ATOM 3432 C CA . LEU A 1 430 ? 19.628 8.404 8.084 1.00 96.44 430 LEU A CA 1
ATOM 3433 C C . LEU A 1 430 ? 20.672 7.725 7.205 1.00 96.44 430 LEU A C 1
ATOM 3435 O O . LEU A 1 430 ? 20.516 6.558 6.836 1.00 96.44 430 LEU A O 1
ATOM 3439 N N . THR A 1 431 ? 21.767 8.429 6.927 1.00 95.31 431 THR A N 1
ATOM 3440 C CA . THR A 1 431 ? 22.910 7.837 6.219 1.00 95.31 431 THR A CA 1
ATOM 3441 C C . THR A 1 431 ? 23.653 6.833 7.110 1.00 95.31 431 THR A C 1
ATOM 3443 O O . THR A 1 431 ? 23.573 6.945 8.338 1.00 95.31 431 THR A O 1
ATOM 3446 N N . PRO A 1 432 ? 24.402 5.870 6.538 1.00 95.19 432 PRO A N 1
ATOM 3447 C CA . PRO A 1 432 ? 25.207 4.944 7.328 1.00 95.19 432 PRO A CA 1
ATOM 3448 C C . PRO A 1 432 ? 26.157 5.661 8.297 1.00 95.19 432 PRO A C 1
ATOM 3450 O O . PRO A 1 432 ? 26.160 5.325 9.474 1.00 95.19 432 PRO A O 1
ATOM 3453 N N . THR A 1 433 ? 26.849 6.734 7.882 1.00 93.06 433 THR A N 1
ATOM 3454 C CA . THR A 1 433 ? 27.719 7.519 8.790 1.00 93.06 433 THR A CA 1
ATOM 3455 C C . THR A 1 433 ? 26.968 8.050 10.004 1.00 93.06 433 THR A C 1
ATOM 3457 O O . THR A 1 433 ? 27.453 7.982 11.129 1.00 93.06 433 THR A O 1
ATOM 3460 N N . THR A 1 434 ? 25.763 8.576 9.788 1.00 93.69 434 THR A N 1
ATOM 3461 C CA . THR A 1 434 ? 24.926 9.106 10.864 1.00 93.69 434 THR A CA 1
ATOM 3462 C C . THR A 1 434 ? 24.469 7.998 11.810 1.00 93.69 434 THR A C 1
ATOM 3464 O O . THR A 1 434 ? 24.499 8.174 13.027 1.00 93.69 434 THR A O 1
ATOM 3467 N N . ARG A 1 435 ? 24.067 6.840 11.266 1.00 95.38 435 ARG A N 1
ATOM 3468 C CA . ARG A 1 435 ? 23.704 5.664 12.073 1.00 95.38 435 ARG A CA 1
ATOM 3469 C C . ARG A 1 435 ? 24.890 5.217 12.929 1.00 95.38 435 ARG A C 1
ATOM 3471 O O . ARG A 1 435 ? 24.703 4.873 14.090 1.00 95.38 435 ARG A O 1
ATOM 3478 N N . ASP A 1 436 ? 26.101 5.302 12.390 1.00 93.88 436 ASP A N 1
ATOM 3479 C CA . ASP A 1 436 ? 27.340 4.907 13.062 1.00 93.88 436 ASP A CA 1
ATOM 3480 C C . ASP A 1 436 ? 27.700 5.857 14.195 1.00 93.88 436 ASP A C 1
ATOM 3482 O O . ASP A 1 436 ? 28.005 5.413 15.302 1.00 93.88 436 ASP A O 1
ATOM 3486 N N . MET A 1 437 ? 27.568 7.157 13.940 1.00 93.19 437 MET A N 1
ATOM 3487 C CA . MET A 1 437 ? 27.733 8.212 14.935 1.00 93.19 437 MET A CA 1
ATOM 3488 C C . MET A 1 437 ? 26.752 8.048 16.109 1.00 93.19 437 MET A C 1
ATOM 3490 O O . MET A 1 437 ? 27.136 8.241 17.260 1.00 93.19 437 MET A O 1
ATOM 3494 N N . LEU A 1 438 ? 25.509 7.636 15.833 1.00 94.94 438 LEU A N 1
ATOM 3495 C CA . LEU A 1 438 ? 24.477 7.343 16.839 1.00 94.94 438 LEU A CA 1
ATOM 3496 C C . LEU A 1 438 ? 24.570 5.911 17.411 1.00 94.94 438 LEU A C 1
ATOM 3498 O O . LEU A 1 438 ? 23.720 5.510 18.207 1.00 94.94 438 LEU A O 1
ATOM 3502 N N . LYS A 1 439 ? 25.546 5.101 16.969 1.00 95.69 439 LYS A N 1
ATOM 3503 C CA . LYS A 1 439 ? 25.642 3.641 17.201 1.00 95.69 439 LYS A CA 1
ATOM 3504 C C . LYS A 1 439 ? 24.299 2.909 17.047 1.00 95.69 439 LYS A C 1
ATOM 3506 O O . LYS A 1 439 ? 24.023 1.921 17.729 1.00 95.69 439 LYS A O 1
ATOM 3511 N N . PHE A 1 440 ? 23.458 3.399 16.144 1.00 95.75 440 PHE A N 1
ATOM 3512 C CA . PHE A 1 440 ? 22.100 2.928 15.946 1.00 95.75 440 PHE A CA 1
ATOM 3513 C C . PHE A 1 440 ? 22.069 1.821 14.895 1.00 95.75 440 PHE A C 1
ATOM 3515 O O . PHE A 1 440 ? 22.616 1.956 13.799 1.00 95.75 440 PHE A O 1
ATOM 3522 N N . ARG A 1 441 ? 21.373 0.724 15.199 1.00 95.75 441 ARG A N 1
ATOM 3523 C CA . ARG A 1 441 ? 21.092 -0.343 14.235 1.00 95.75 441 ARG A CA 1
ATOM 3524 C C . ARG A 1 441 ? 19.620 -0.291 13.866 1.00 95.75 441 ARG A C 1
ATOM 3526 O O . ARG A 1 441 ? 18.766 -0.363 14.739 1.00 95.75 441 ARG A O 1
ATOM 3533 N N . VAL A 1 442 ? 19.320 -0.281 12.567 1.00 94.94 442 VAL A N 1
ATOM 3534 C CA . VAL A 1 442 ? 17.940 -0.229 12.041 1.00 94.94 442 VAL A CA 1
ATOM 3535 C C . VAL A 1 442 ? 17.049 -1.346 12.605 1.00 94.94 442 VAL A C 1
ATOM 3537 O O . VAL A 1 442 ? 15.854 -1.146 12.805 1.00 94.94 442 VAL A O 1
ATOM 3540 N N . ARG A 1 443 ? 17.634 -2.503 12.944 1.00 96.50 443 ARG A N 1
ATOM 3541 C CA . ARG A 1 443 ? 16.929 -3.629 13.576 1.00 96.50 443 ARG A CA 1
ATOM 3542 C C . ARG A 1 443 ? 16.256 -3.262 14.901 1.00 96.50 443 ARG A C 1
ATOM 3544 O O . ARG A 1 443 ? 15.260 -3.885 15.243 1.00 96.50 443 ARG A O 1
ATOM 3551 N N . PHE A 1 444 ? 16.754 -2.255 15.623 1.00 95.81 444 PHE A N 1
ATOM 3552 C CA . PHE A 1 444 ? 16.166 -1.799 16.887 1.00 95.81 444 PHE A CA 1
ATOM 3553 C C . PHE A 1 444 ? 14.785 -1.159 16.719 1.00 95.81 444 PHE A C 1
ATOM 3555 O O . PHE A 1 444 ? 14.026 -1.107 17.676 1.00 95.81 444 PHE A O 1
ATOM 3562 N N . ALA A 1 445 ? 14.409 -0.745 15.509 1.00 97.19 445 ALA A N 1
ATOM 3563 C CA . ALA A 1 445 ? 13.056 -0.267 15.241 1.00 97.19 445 ALA A CA 1
ATOM 3564 C C . ALA A 1 445 ? 12.019 -1.396 15.133 1.00 97.19 445 ALA A C 1
ATOM 3566 O O . ALA A 1 445 ? 10.826 -1.148 15.285 1.00 97.19 445 ALA A O 1
ATOM 3567 N N . ALA A 1 446 ? 12.452 -2.637 14.875 1.00 97.44 446 ALA A N 1
ATOM 3568 C CA . ALA A 1 446 ? 11.556 -3.786 14.793 1.00 97.44 446 ALA A CA 1
ATOM 3569 C C . ALA A 1 446 ? 10.786 -4.039 16.106 1.00 97.44 446 ALA A C 1
ATOM 3571 O O . ALA A 1 446 ? 9.561 -4.088 16.031 1.00 97.44 446 ALA A O 1
ATOM 3572 N N . PRO A 1 447 ? 11.426 -4.149 17.294 1.00 97.88 447 PRO A N 1
ATOM 3573 C CA . PRO A 1 447 ? 10.696 -4.330 18.549 1.00 97.88 447 PRO A CA 1
ATOM 3574 C C . PRO A 1 447 ? 9.786 -3.146 18.888 1.00 97.88 447 PRO A C 1
ATOM 3576 O O . PRO A 1 447 ? 8.692 -3.378 19.384 1.00 97.88 447 PRO A O 1
ATOM 3579 N N . VAL A 1 448 ? 10.174 -1.907 18.556 1.00 97.88 448 VAL A N 1
ATOM 3580 C CA . VAL A 1 448 ? 9.305 -0.727 18.730 1.00 97.88 448 VAL A CA 1
ATOM 3581 C C . VAL A 1 448 ? 8.010 -0.901 17.935 1.00 97.88 448 VAL A C 1
ATOM 3583 O O . VAL A 1 448 ? 6.927 -0.820 18.497 1.00 97.88 448 VAL A O 1
ATOM 3586 N N . LEU A 1 449 ? 8.101 -1.236 16.642 1.00 97.81 449 LEU A N 1
ATOM 3587 C CA . LEU A 1 449 ? 6.911 -1.495 15.826 1.00 97.81 449 LEU A CA 1
ATOM 3588 C C . LEU A 1 449 ? 6.121 -2.733 16.280 1.00 97.81 449 LEU A C 1
ATOM 3590 O O . LEU A 1 449 ? 4.906 -2.758 16.102 1.00 97.81 449 LEU A O 1
ATOM 3594 N N . CYS A 1 450 ? 6.779 -3.757 16.837 1.00 98.06 450 CYS A N 1
ATOM 3595 C CA . CYS A 1 450 ? 6.087 -4.901 17.436 1.00 98.06 450 CYS A CA 1
ATOM 3596 C C . CYS A 1 450 ? 5.254 -4.482 18.649 1.00 98.06 450 CYS A C 1
ATOM 3598 O O . CYS A 1 450 ? 4.125 -4.944 18.765 1.00 98.06 450 CYS A O 1
ATOM 3600 N N . LEU A 1 451 ? 5.796 -3.628 19.522 1.00 97.38 451 LEU A N 1
ATOM 3601 C CA . LEU A 1 451 ? 5.088 -3.117 20.696 1.00 97.38 451 LEU A CA 1
ATOM 3602 C C . LEU A 1 451 ? 3.883 -2.272 20.282 1.00 97.38 451 LEU A C 1
ATOM 3604 O O . LEU A 1 451 ? 2.775 -2.606 20.672 1.00 97.38 451 LEU A O 1
ATOM 3608 N N . LEU A 1 452 ? 4.065 -1.302 19.376 1.00 97.50 452 LEU A N 1
ATOM 3609 C CA . LEU A 1 452 ? 2.950 -0.499 18.847 1.00 97.50 452 LEU A CA 1
ATOM 3610 C C . LEU A 1 452 ? 1.856 -1.366 18.208 1.00 97.50 452 LEU A C 1
ATOM 3612 O O . LEU A 1 452 ? 0.660 -1.113 18.340 1.00 97.50 452 LEU A O 1
ATOM 3616 N N . LEU A 1 453 ? 2.261 -2.420 17.494 1.00 96.94 453 LEU A N 1
ATOM 3617 C CA . LEU A 1 453 ? 1.311 -3.364 16.924 1.00 96.94 453 LEU A CA 1
ATOM 3618 C C . LEU A 1 453 ? 0.585 -4.167 18.012 1.00 96.94 453 LEU A C 1
ATOM 3620 O O . LEU A 1 453 ? -0.617 -4.399 17.891 1.00 96.94 453 LEU A O 1
ATOM 3624 N N . ALA A 1 454 ? 1.304 -4.594 19.049 1.00 97.12 454 ALA A N 1
ATOM 3625 C CA . ALA A 1 454 ? 0.728 -5.285 20.192 1.00 97.12 454 ALA A CA 1
ATOM 3626 C C . ALA A 1 454 ? -0.263 -4.390 20.945 1.00 97.12 454 ALA A C 1
ATOM 3628 O O . ALA A 1 454 ? -1.308 -4.892 21.336 1.00 97.12 454 ALA A O 1
ATOM 3629 N N . ASP A 1 455 ? -0.011 -3.084 21.062 1.00 96.75 455 ASP A N 1
ATOM 3630 C CA . ASP A 1 455 ? -0.949 -2.143 21.682 1.00 96.75 455 ASP A CA 1
ATOM 3631 C C . ASP A 1 455 ? -2.262 -2.049 20.908 1.00 96.75 455 ASP A C 1
ATOM 3633 O O . ASP A 1 455 ? -3.336 -2.179 21.488 1.00 96.75 455 ASP A O 1
ATOM 3637 N N . HIS A 1 456 ? -2.204 -1.884 19.582 1.00 97.56 456 HIS A N 1
ATOM 3638 C CA . HIS A 1 456 ? -3.417 -1.852 18.762 1.00 97.56 456 HIS A CA 1
ATOM 3639 C C . HIS A 1 456 ? -4.182 -3.180 18.805 1.00 97.56 456 HIS A C 1
ATOM 3641 O O . HIS A 1 456 ? -5.413 -3.189 18.846 1.00 97.56 456 HIS A O 1
ATOM 3647 N N . LEU A 1 457 ? -3.473 -4.314 18.821 1.00 96.25 457 LEU A N 1
ATOM 3648 C CA . LEU A 1 457 ? -4.097 -5.623 19.026 1.00 96.25 457 LEU A CA 1
ATOM 3649 C C . LEU A 1 457 ? -4.665 -5.766 20.445 1.00 96.25 457 LEU A C 1
ATOM 3651 O O . LEU A 1 457 ? -5.704 -6.393 20.608 1.00 96.25 457 LEU A O 1
ATOM 3655 N N . GLY A 1 458 ? -4.031 -5.154 21.444 1.00 95.69 458 GLY A N 1
ATOM 3656 C CA . GLY A 1 458 ? -4.505 -5.073 22.821 1.00 95.69 458 GLY A CA 1
ATOM 3657 C C . GLY A 1 458 ? -5.789 -4.258 22.942 1.00 95.69 458 GLY A C 1
ATOM 3658 O O . GLY A 1 458 ? -6.711 -4.686 23.626 1.00 95.69 458 GLY A O 1
ATOM 3659 N N . ILE A 1 459 ? -5.908 -3.143 22.215 1.00 95.38 459 ILE A N 1
ATOM 3660 C CA . ILE A 1 459 ? -7.156 -2.367 22.130 1.00 95.38 459 ILE A CA 1
ATOM 3661 C C . ILE A 1 459 ? -8.243 -3.189 21.436 1.00 95.38 459 ILE A C 1
ATOM 3663 O O . ILE A 1 459 ? -9.354 -3.265 21.946 1.00 95.38 459 ILE A O 1
ATOM 3667 N N . ILE A 1 460 ? -7.938 -3.862 20.317 1.00 94.50 460 ILE A N 1
ATOM 3668 C CA . ILE A 1 460 ? -8.893 -4.786 19.677 1.00 94.50 460 ILE A CA 1
ATOM 3669 C C . ILE A 1 460 ? -9.336 -5.867 20.667 1.00 94.50 460 ILE A C 1
ATOM 3671 O O . ILE A 1 460 ? -10.526 -6.150 20.776 1.00 94.50 460 ILE A O 1
ATOM 3675 N N . TYR A 1 461 ? -8.393 -6.456 21.402 1.00 93.38 461 TYR A N 1
ATOM 3676 C CA . TYR A 1 461 ? -8.696 -7.451 22.419 1.00 93.38 461 TYR A CA 1
ATOM 3677 C C . TYR A 1 461 ? -9.618 -6.874 23.498 1.00 93.38 461 TYR A C 1
ATOM 3679 O O . TYR A 1 461 ? -10.617 -7.502 23.820 1.00 93.38 461 TYR A O 1
ATOM 3687 N N . ARG A 1 462 ? -9.359 -5.658 23.992 1.00 91.50 462 ARG A N 1
ATOM 3688 C CA . ARG A 1 462 ? -10.236 -4.996 24.967 1.00 91.50 462 ARG A CA 1
ATOM 3689 C C . ARG A 1 462 ? -11.634 -4.748 24.429 1.00 91.50 462 ARG A C 1
ATOM 3691 O O . ARG A 1 462 ? -12.585 -5.041 25.131 1.00 91.50 462 ARG A O 1
ATOM 3698 N N . ILE A 1 463 ? -11.764 -4.300 23.180 1.00 90.12 463 ILE A N 1
ATOM 3699 C CA . ILE A 1 463 ? -13.070 -4.090 22.536 1.00 90.12 463 ILE A CA 1
ATOM 3700 C C . ILE A 1 463 ? -13.902 -5.383 22.525 1.00 90.12 463 ILE A C 1
ATOM 3702 O O . ILE A 1 463 ? -15.107 -5.330 22.751 1.00 90.12 463 ILE A O 1
ATOM 3706 N N . PHE A 1 464 ? -13.276 -6.532 22.244 1.00 88.88 464 PHE A N 1
ATOM 3707 C CA . PHE A 1 464 ? -13.988 -7.802 22.052 1.00 88.88 464 PHE A CA 1
ATOM 3708 C C . PHE A 1 464 ? -14.026 -8.722 23.274 1.00 88.88 464 PHE A C 1
ATOM 3710 O O . PHE A 1 464 ? -14.848 -9.627 23.305 1.00 88.88 464 PHE A O 1
ATOM 3717 N N . PHE A 1 465 ? -13.136 -8.559 24.249 1.00 88.62 465 PHE A N 1
ATOM 3718 C CA . PHE A 1 465 ? -12.976 -9.522 25.345 1.00 88.62 465 PHE A CA 1
ATOM 3719 C C . PHE A 1 465 ? -12.945 -8.880 26.731 1.00 88.62 465 PHE A C 1
ATOM 3721 O O . PHE A 1 465 ? -12.944 -9.606 27.721 1.00 88.62 465 PHE A O 1
ATOM 3728 N N . THR A 1 466 ? -12.894 -7.551 26.842 1.00 85.75 466 THR A N 1
ATOM 3729 C CA . THR A 1 466 ? -12.868 -6.852 28.133 1.00 85.75 466 THR A CA 1
ATOM 3730 C C . THR A 1 466 ? -14.075 -5.927 28.247 1.00 85.75 466 THR A C 1
ATOM 3732 O O . THR A 1 466 ? -14.423 -5.219 27.307 1.00 85.75 466 THR A O 1
ATOM 3735 N N . GLU A 1 467 ? -14.719 -5.907 29.410 1.00 80.25 467 GLU A N 1
ATOM 3736 C CA . GLU A 1 467 ? -15.822 -4.987 29.724 1.00 80.25 467 GLU A CA 1
ATOM 3737 C C . GLU A 1 467 ? -15.289 -3.593 30.081 1.00 80.25 467 GLU A C 1
ATOM 3739 O O . GLU A 1 467 ? -15.552 -3.054 31.146 1.00 80.25 467 GLU A O 1
ATOM 3744 N N . ASP A 1 468 ? -14.472 -3.018 29.197 1.00 81.00 468 ASP A N 1
ATOM 3745 C CA . ASP A 1 468 ? -13.849 -1.715 29.427 1.00 81.00 468 ASP A CA 1
ATOM 3746 C C . ASP A 1 468 ? -14.843 -0.594 29.092 1.00 81.00 468 ASP A C 1
ATOM 3748 O O . ASP A 1 468 ? -15.000 -0.236 27.919 1.00 81.00 468 ASP A O 1
ATOM 3752 N N . GLU A 1 469 ? -15.533 -0.061 30.106 1.00 82.12 469 GLU A N 1
ATOM 3753 C CA . GLU A 1 469 ? -16.553 0.994 29.984 1.00 82.12 469 GLU A CA 1
ATOM 3754 C C . GLU A 1 469 ? -16.048 2.274 29.289 1.00 82.12 469 GLU A C 1
ATOM 3756 O O . GLU A 1 469 ? -16.851 2.992 28.688 1.00 82.12 469 GLU A O 1
ATOM 3761 N N . GLU A 1 470 ? -14.732 2.510 29.244 1.00 84.75 470 GLU A N 1
ATOM 3762 C CA . GLU A 1 470 ? -14.142 3.699 28.613 1.00 84.75 470 GLU A CA 1
ATOM 3763 C C . GLU A 1 470 ? -14.251 3.699 27.081 1.00 84.75 470 GLU A C 1
ATOM 3765 O O . GLU A 1 470 ? -14.328 4.760 26.461 1.00 84.75 470 GLU A O 1
ATOM 3770 N N . LEU A 1 471 ? -14.241 2.520 26.448 1.00 86.50 471 LEU A N 1
ATOM 3771 C CA . LEU A 1 471 ? -14.201 2.390 24.987 1.00 86.50 471 LEU A CA 1
ATOM 3772 C C . LEU A 1 471 ? -15.584 2.573 24.346 1.00 86.50 471 LEU A C 1
ATOM 3774 O O . LEU A 1 471 ? -16.388 1.648 24.285 1.00 86.50 471 LEU A O 1
ATOM 3778 N N . GLN A 1 472 ? -15.867 3.744 23.789 1.00 87.69 472 GLN A N 1
ATOM 3779 C CA . GLN A 1 472 ? -17.180 4.040 23.214 1.00 87.69 472 GLN A CA 1
ATOM 3780 C C . GLN A 1 472 ? -17.228 3.732 21.711 1.00 87.69 472 GLN A C 1
ATOM 3782 O O . GLN A 1 472 ? -16.349 4.149 20.954 1.00 87.69 472 GLN A O 1
ATOM 3787 N N . ASP A 1 473 ? -18.286 3.053 21.240 1.00 88.88 473 ASP A N 1
ATOM 3788 C CA . ASP A 1 473 ? -18.580 2.926 19.799 1.00 88.88 473 ASP A CA 1
ATOM 3789 C C . ASP A 1 473 ? -19.158 4.242 19.254 1.00 88.88 473 ASP A C 1
ATOM 3791 O O . ASP A 1 473 ? -20.330 4.359 18.886 1.00 88.88 473 ASP A O 1
ATOM 3795 N N . SER A 1 474 ? -18.318 5.271 19.267 1.00 91.00 474 SER A N 1
ATOM 3796 C CA . SER A 1 474 ? -18.654 6.612 18.819 1.00 91.00 474 SER A CA 1
ATOM 3797 C C . SER A 1 474 ? -18.954 6.636 17.321 1.00 91.00 474 SER A C 1
ATOM 3799 O O . SER A 1 474 ? -18.319 5.971 16.493 1.00 91.00 474 SER A O 1
ATOM 3801 N N . ARG A 1 475 ? -19.926 7.466 16.948 1.00 91.31 475 ARG A N 1
ATOM 3802 C CA . ARG A 1 475 ? -20.255 7.742 15.548 1.00 91.31 475 ARG A CA 1
ATOM 3803 C C . ARG A 1 475 ? -19.215 8.730 15.018 1.00 91.31 475 ARG A C 1
ATOM 3805 O O . ARG A 1 475 ? -19.197 9.881 15.435 1.00 91.31 475 ARG A O 1
ATOM 3812 N N . ILE A 1 476 ? -18.339 8.288 14.111 1.00 89.62 476 ILE A N 1
ATOM 3813 C CA . ILE A 1 476 ? -17.366 9.166 13.429 1.00 89.62 476 ILE A CA 1
ATOM 3814 C C . ILE A 1 476 ? -18.115 10.214 12.607 1.00 89.62 476 ILE A C 1
ATOM 3816 O O . ILE A 1 476 ? -17.732 11.380 12.550 1.00 89.62 476 ILE A O 1
ATOM 3820 N N . PHE A 1 477 ? -19.163 9.764 11.924 1.00 89.38 477 PHE A N 1
ATOM 3821 C CA . PHE A 1 477 ? -19.984 10.595 11.068 1.00 89.38 477 PHE A CA 1
ATOM 3822 C C . PHE A 1 477 ? -21.429 10.134 11.180 1.00 89.38 477 PHE A C 1
ATOM 3824 O O . PHE A 1 477 ? -21.724 8.953 10.990 1.00 89.38 477 PHE A O 1
ATOM 3831 N N . GLU A 1 478 ? -22.316 11.074 11.469 1.00 92.44 478 GLU A N 1
ATOM 3832 C CA . GLU A 1 478 ? -23.756 10.890 11.413 1.00 92.44 478 GLU A CA 1
ATOM 3833 C C . GLU A 1 478 ? -24.344 12.041 10.606 1.00 92.44 478 GLU A C 1
ATOM 3835 O O . GLU A 1 478 ? -24.102 13.211 10.902 1.00 92.44 478 GLU A O 1
ATOM 3840 N N . GLY A 1 479 ? -25.090 11.719 9.558 1.00 90.88 479 GLY A N 1
ATOM 3841 C CA . GLY A 1 479 ? -25.709 12.738 8.726 1.00 90.88 479 GLY A CA 1
ATOM 3842 C C . GLY A 1 479 ? -26.719 12.155 7.758 1.00 90.88 479 GLY A C 1
ATOM 3843 O O . GLY A 1 479 ? -26.675 10.974 7.419 1.00 90.88 479 GLY A O 1
ATOM 3844 N N . THR A 1 480 ? -27.634 12.999 7.294 1.00 90.44 480 THR A N 1
ATOM 3845 C CA . THR A 1 480 ? -28.577 12.645 6.236 1.00 90.44 480 THR A CA 1
ATOM 3846 C C . THR A 1 480 ? -28.008 13.068 4.886 1.00 90.44 480 THR A C 1
ATOM 3848 O O . THR A 1 480 ? -27.833 14.251 4.601 1.00 90.44 480 THR A O 1
ATOM 3851 N N . VAL A 1 481 ? -27.694 12.096 4.030 1.00 90.38 481 VAL A N 1
ATOM 3852 C CA . VAL A 1 481 ? -27.231 12.343 2.658 1.00 90.38 481 VAL A CA 1
ATOM 3853 C C . VAL A 1 481 ? -28.256 11.734 1.707 1.00 90.38 481 VAL A C 1
ATOM 3855 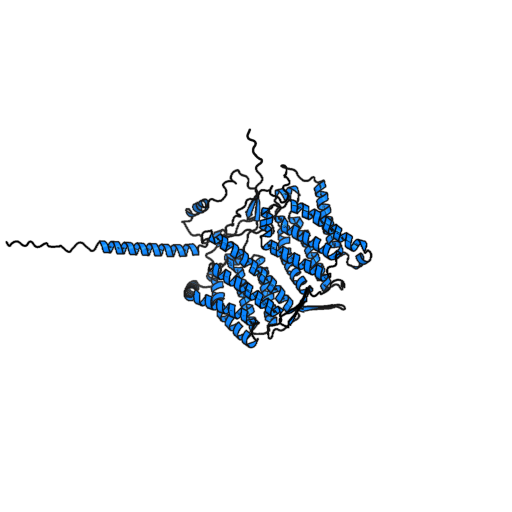O O . VAL A 1 481 ? -28.524 10.541 1.770 1.00 90.38 481 VAL A O 1
ATOM 3858 N N . TRP A 1 482 ? -28.872 12.557 0.852 1.00 86.69 482 TRP A N 1
ATOM 3859 C CA . TRP A 1 482 ? -29.956 12.142 -0.062 1.00 86.69 482 TRP A CA 1
ATOM 3860 C C . TRP A 1 482 ? -31.106 11.396 0.637 1.00 86.69 482 TRP A C 1
ATOM 3862 O O . TRP A 1 482 ? -31.545 10.343 0.180 1.00 86.69 482 TRP A O 1
ATOM 3872 N N . ASN A 1 483 ? -31.589 11.952 1.753 1.00 90.19 483 ASN A N 1
ATOM 3873 C CA . ASN A 1 483 ? -32.651 11.386 2.600 1.00 90.19 483 ASN A CA 1
ATOM 3874 C C . ASN A 1 483 ? -32.320 10.029 3.246 1.00 90.19 483 ASN A C 1
ATOM 3876 O O . ASN A 1 483 ? -33.206 9.408 3.824 1.00 90.19 483 ASN A O 1
ATOM 3880 N N . GLN A 1 484 ? -31.063 9.585 3.188 1.00 84.81 484 GLN A N 1
ATOM 3881 C CA . GLN A 1 484 ? -30.602 8.376 3.863 1.00 84.81 484 GLN A CA 1
ATOM 3882 C C . GLN A 1 484 ? -29.781 8.749 5.088 1.00 84.81 484 GLN A C 1
ATOM 3884 O O . GLN A 1 484 ? -28.898 9.608 5.019 1.00 84.81 484 GLN A O 1
ATOM 3889 N N . HIS A 1 485 ? -30.091 8.117 6.216 1.00 87.75 485 HIS A N 1
ATOM 3890 C CA . HIS A 1 485 ? -29.352 8.291 7.460 1.00 87.75 485 HIS A CA 1
ATOM 3891 C C . HIS A 1 485 ? -28.074 7.452 7.392 1.00 87.75 485 HIS A C 1
ATOM 3893 O O . HIS A 1 485 ? -28.115 6.224 7.421 1.00 87.75 485 HIS A O 1
ATOM 3899 N N . LEU A 1 486 ? -26.937 8.128 7.223 1.00 87.56 486 LEU A N 1
ATOM 3900 C CA . LEU A 1 486 ? -25.622 7.508 7.172 1.00 87.56 486 LEU A CA 1
ATOM 3901 C C . LEU A 1 486 ? -24.979 7.579 8.555 1.00 87.56 486 LEU A C 1
ATOM 3903 O O . LEU A 1 486 ? -24.730 8.672 9.065 1.00 87.56 486 LEU A O 1
ATOM 3907 N N . VAL A 1 487 ? -24.645 6.416 9.114 1.00 88.56 487 VAL A N 1
ATOM 3908 C CA . VAL A 1 487 ? -23.880 6.295 10.361 1.00 88.56 487 VAL A CA 1
ATOM 3909 C C . VAL A 1 487 ? -22.591 5.539 10.085 1.00 88.56 487 VAL A C 1
ATOM 3911 O O . VAL A 1 487 ? -22.613 4.355 9.757 1.00 88.56 487 VAL A O 1
ATOM 3914 N N . VAL A 1 488 ? -21.456 6.214 10.249 1.00 89.06 488 VAL A N 1
ATOM 3915 C CA . VAL A 1 488 ? -20.130 5.591 10.212 1.00 89.06 488 VAL A CA 1
ATOM 3916 C C . VAL A 1 488 ? -19.651 5.413 11.644 1.00 89.06 488 VAL A C 1
ATOM 3918 O O . VAL A 1 488 ? -19.429 6.392 12.357 1.00 89.06 488 VAL A O 1
ATOM 3921 N N . ARG A 1 489 ? -19.490 4.160 12.064 1.00 91.25 489 ARG A N 1
ATOM 3922 C CA . ARG A 1 489 ? -19.054 3.803 13.419 1.00 91.25 489 ARG A CA 1
ATOM 3923 C C . ARG A 1 489 ? -17.541 3.648 13.505 1.00 91.25 489 ARG A C 1
ATOM 3925 O O . ARG A 1 489 ? -16.893 3.245 12.534 1.00 91.25 489 ARG A O 1
ATOM 3932 N N . VAL A 1 490 ? -16.977 3.963 14.668 1.00 93.62 490 VAL A N 1
ATOM 3933 C CA . VAL A 1 490 ? -15.525 3.949 14.867 1.00 93.62 490 VAL A CA 1
ATOM 3934 C C . VAL A 1 490 ? -14.950 2.541 14.954 1.00 93.62 490 VAL A C 1
ATOM 3936 O O . VAL A 1 490 ? -13.904 2.296 14.353 1.00 93.62 490 VAL A O 1
ATOM 3939 N N . ILE A 1 491 ? -15.624 1.595 15.619 1.00 92.94 491 ILE A N 1
ATOM 3940 C CA . ILE A 1 491 ? -15.055 0.259 15.850 1.00 92.94 491 ILE A CA 1
ATOM 3941 C C . ILE A 1 491 ? -14.786 -0.488 14.532 1.00 92.94 491 ILE A C 1
ATOM 3943 O O . ILE A 1 491 ? -13.647 -0.922 14.333 1.00 92.94 491 ILE A O 1
ATOM 3947 N N . PRO A 1 492 ? -15.741 -0.621 13.584 1.00 91.75 492 PRO A N 1
ATOM 3948 C CA . PRO A 1 492 ? -15.486 -1.340 12.333 1.00 91.75 492 PRO A CA 1
ATOM 3949 C C . PRO A 1 492 ? -14.362 -0.706 11.508 1.00 91.75 492 PRO A C 1
ATOM 3951 O O . PRO A 1 492 ? -13.533 -1.408 10.918 1.00 91.75 492 PRO A O 1
ATOM 3954 N N . PHE A 1 493 ? -14.315 0.630 11.487 1.00 92.88 493 PHE A N 1
ATOM 3955 C CA . PHE A 1 493 ? -13.246 1.385 10.845 1.00 92.88 493 PHE A CA 1
ATOM 3956 C C . PHE A 1 493 ? -11.893 1.076 11.496 1.00 92.88 493 PHE A C 1
ATOM 3958 O O . PHE A 1 493 ? -10.970 0.633 10.808 1.00 92.88 493 PHE A O 1
ATOM 3965 N N . TYR A 1 494 ? -11.797 1.232 12.817 1.00 95.44 494 TYR A N 1
ATOM 3966 C CA . TYR A 1 494 ? -10.590 0.986 13.596 1.00 95.44 494 TYR A CA 1
ATOM 3967 C C . TYR A 1 494 ? -10.079 -0.446 13.421 1.00 95.44 494 TYR A C 1
ATOM 3969 O O . TYR A 1 494 ? -8.935 -0.638 13.018 1.00 95.44 494 TYR A O 1
ATOM 3977 N N . VAL A 1 495 ? -10.933 -1.456 13.617 1.00 93.88 495 VAL A N 1
ATOM 3978 C CA . VAL A 1 495 ? -10.566 -2.874 13.469 1.00 93.88 495 VAL A CA 1
ATOM 3979 C C . VAL A 1 495 ? -10.041 -3.152 12.059 1.00 93.88 495 VAL A C 1
ATOM 3981 O O . VAL A 1 495 ? -8.991 -3.777 11.895 1.00 93.88 495 VAL A O 1
ATOM 3984 N N . SER A 1 496 ? -10.707 -2.639 11.019 1.00 92.75 496 SER A N 1
ATOM 3985 C CA . SER A 1 496 ? -10.246 -2.815 9.639 1.00 92.75 496 SER A CA 1
ATOM 3986 C C . SER A 1 496 ? -8.875 -2.177 9.379 1.00 92.75 496 SER A C 1
ATOM 3988 O O . SER A 1 496 ? -8.017 -2.785 8.719 1.00 92.75 496 SER A O 1
ATOM 3990 N N . ARG A 1 497 ? -8.659 -0.943 9.859 1.00 94.50 497 ARG A N 1
ATOM 3991 C CA . ARG A 1 497 ? -7.376 -0.237 9.718 1.00 94.50 497 ARG A CA 1
ATOM 3992 C C . ARG A 1 497 ? -6.274 -0.936 10.507 1.00 94.50 497 ARG A C 1
ATOM 3994 O O . ARG A 1 497 ? -5.222 -1.202 9.933 1.00 94.50 497 ARG A O 1
ATOM 4001 N N . SER A 1 498 ? -6.541 -1.341 11.743 1.00 95.81 498 SER A N 1
ATOM 4002 C CA . SER A 1 498 ? -5.613 -2.086 12.594 1.00 95.81 498 SER A CA 1
ATOM 4003 C C . SER A 1 498 ? -5.198 -3.418 11.974 1.00 95.81 498 SER A C 1
ATOM 4005 O O . SER A 1 498 ? -4.005 -3.662 11.858 1.00 95.81 498 SER A O 1
ATOM 4007 N N . LEU A 1 499 ? -6.127 -4.235 11.462 1.00 93.19 499 LEU A N 1
ATOM 4008 C CA . LEU A 1 499 ? -5.788 -5.499 10.784 1.00 93.19 499 LEU A CA 1
ATOM 4009 C C . LEU A 1 499 ? -4.947 -5.275 9.519 1.00 93.19 499 LEU A C 1
ATOM 4011 O O . LEU A 1 499 ? -3.982 -5.999 9.250 1.00 93.19 499 LEU A O 1
ATOM 4015 N N . THR A 1 500 ? -5.289 -4.243 8.743 1.00 93.31 500 THR A N 1
ATOM 4016 C CA . THR A 1 500 ? -4.487 -3.834 7.585 1.00 93.31 500 THR A CA 1
ATOM 4017 C C . THR A 1 500 ? -3.080 -3.443 8.035 1.00 93.31 500 THR A C 1
ATOM 4019 O O . THR A 1 500 ? -2.091 -3.931 7.483 1.00 93.31 500 THR A O 1
ATOM 4022 N N . LEU A 1 501 ? -2.982 -2.612 9.069 1.00 94.50 501 LEU A N 1
ATOM 4023 C CA . LEU A 1 501 ? -1.727 -2.180 9.660 1.00 94.50 501 LEU A CA 1
ATOM 4024 C C . LEU A 1 501 ? -0.913 -3.377 10.169 1.00 94.50 501 LEU A C 1
ATOM 4026 O O . LEU A 1 501 ? 0.271 -3.444 9.857 1.00 94.50 501 LEU A O 1
ATOM 4030 N N . SER A 1 502 ? -1.517 -4.378 10.819 1.00 95.00 502 SER A N 1
ATOM 4031 C CA . SER A 1 502 ? -0.832 -5.594 11.289 1.00 95.00 502 SER A CA 1
ATOM 4032 C C . SER A 1 502 ? -0.140 -6.356 10.158 1.00 95.00 502 SER A C 1
ATOM 4034 O O . SER A 1 502 ? 1.034 -6.730 10.264 1.00 95.00 502 SER A O 1
ATOM 4036 N N . LEU A 1 503 ? -0.830 -6.551 9.032 1.00 93.69 503 LEU A N 1
ATOM 4037 C CA . LEU A 1 503 ? -0.268 -7.248 7.873 1.00 93.69 503 LEU A CA 1
ATOM 4038 C C . LEU A 1 503 ? 0.890 -6.462 7.241 1.00 93.69 503 LEU A C 1
ATOM 4040 O O . LEU A 1 503 ? 1.910 -7.036 6.856 1.00 93.69 503 LEU A O 1
ATOM 4044 N N . TRP A 1 504 ? 0.773 -5.139 7.143 1.00 94.50 504 TRP A N 1
ATOM 4045 C CA . TRP A 1 504 ? 1.829 -4.313 6.555 1.00 94.50 504 TRP A CA 1
ATOM 4046 C C . TRP A 1 504 ? 3.010 -4.082 7.498 1.00 94.50 504 TRP A C 1
ATOM 4048 O O . TRP A 1 504 ? 4.159 -4.065 7.038 1.00 94.50 504 TRP A O 1
ATOM 4058 N N . CYS A 1 505 ? 2.754 -3.920 8.793 1.00 94.75 505 CYS A N 1
ATOM 4059 C CA . CYS A 1 505 ? 3.776 -3.763 9.817 1.00 94.75 505 CYS A CA 1
ATOM 4060 C C . CYS A 1 505 ? 4.537 -5.064 10.028 1.00 94.75 505 CYS A C 1
ATOM 4062 O O . CYS A 1 505 ? 5.755 -5.006 10.059 1.00 94.75 505 CYS A O 1
ATOM 4064 N N . SER A 1 506 ? 3.901 -6.240 10.037 1.00 94.75 506 SER A N 1
ATOM 4065 C CA . SER A 1 506 ? 4.629 -7.523 10.125 1.00 94.75 506 SER A CA 1
ATOM 4066 C C . SER A 1 506 ? 5.642 -7.703 8.984 1.00 94.75 506 SER A C 1
ATOM 4068 O O . SER A 1 506 ? 6.793 -8.086 9.211 1.00 94.75 506 SER A O 1
ATOM 4070 N N . ARG A 1 507 ? 5.281 -7.317 7.752 1.00 94.88 507 ARG A N 1
ATOM 4071 C CA . ARG A 1 507 ? 6.222 -7.257 6.620 1.00 94.88 507 ARG A CA 1
ATOM 4072 C C . ARG A 1 507 ? 7.367 -6.275 6.868 1.00 94.88 507 ARG A C 1
ATOM 4074 O O . ARG A 1 507 ? 8.506 -6.571 6.499 1.00 94.88 507 ARG A O 1
ATOM 4081 N N . LEU A 1 508 ? 7.074 -5.090 7.401 1.00 95.69 508 LEU A N 1
ATOM 4082 C CA . LEU A 1 508 ? 8.089 -4.078 7.690 1.00 95.69 508 LEU A CA 1
ATOM 4083 C C . LEU A 1 508 ? 9.018 -4.535 8.822 1.00 95.69 508 LEU A C 1
ATOM 4085 O O . LEU A 1 508 ? 10.227 -4.488 8.646 1.00 95.69 508 LEU A O 1
ATOM 4089 N N . ILE A 1 509 ? 8.471 -5.073 9.908 1.00 97.12 509 ILE A N 1
ATOM 4090 C CA . ILE A 1 509 ? 9.179 -5.682 11.038 1.00 97.12 509 ILE A CA 1
ATOM 4091 C C . ILE A 1 509 ? 10.114 -6.781 10.537 1.00 97.12 509 ILE A C 1
ATOM 4093 O O . ILE A 1 509 ? 11.307 -6.730 10.813 1.00 97.12 509 ILE A O 1
ATOM 4097 N N . SER A 1 510 ? 9.628 -7.717 9.714 1.00 96.75 510 SER A N 1
ATOM 4098 C CA . SER A 1 510 ? 10.464 -8.772 9.121 1.00 96.75 510 SER A CA 1
ATOM 4099 C C . SER A 1 510 ? 11.631 -8.197 8.301 1.00 96.75 510 SER A C 1
ATOM 4101 O O . SER A 1 510 ? 12.754 -8.710 8.334 1.00 96.75 510 SER A O 1
ATOM 4103 N N . ARG A 1 511 ? 11.404 -7.088 7.585 1.00 95.12 511 ARG A N 1
ATOM 4104 C CA . ARG A 1 511 ? 12.455 -6.388 6.831 1.00 95.12 511 ARG A CA 1
ATOM 4105 C C . ARG A 1 511 ? 13.443 -5.675 7.735 1.00 95.12 511 ARG A C 1
ATOM 4107 O O . ARG A 1 511 ? 14.631 -5.779 7.472 1.00 95.12 511 ARG A O 1
ATOM 4114 N N . LEU A 1 512 ? 12.972 -4.974 8.761 1.00 96.12 512 LEU A N 1
ATOM 4115 C CA . LEU A 1 512 ? 13.820 -4.282 9.727 1.00 96.12 512 LEU A CA 1
ATOM 4116 C C . LEU A 1 512 ? 14.664 -5.290 10.505 1.00 96.12 512 LEU A C 1
ATOM 4118 O O . LEU A 1 512 ? 15.863 -5.090 10.626 1.00 96.12 512 LEU A O 1
ATOM 4122 N N . ALA A 1 513 ? 14.080 -6.411 10.934 1.00 96.62 513 ALA A N 1
ATOM 4123 C CA . ALA A 1 513 ? 14.775 -7.485 11.638 1.00 96.62 513 ALA A CA 1
ATOM 4124 C C . ALA A 1 513 ? 15.865 -8.152 10.779 1.00 96.62 513 ALA A C 1
ATOM 4126 O O . ALA A 1 513 ? 16.937 -8.477 11.287 1.00 96.62 513 ALA A O 1
ATOM 4127 N N . SER A 1 514 ? 15.623 -8.313 9.471 1.00 95.12 514 SER A N 1
ATOM 4128 C CA . SER A 1 514 ? 16.598 -8.888 8.528 1.00 95.12 514 SER A CA 1
ATOM 4129 C C . SER A 1 514 ? 17.532 -7.865 7.869 1.00 95.12 514 SER A C 1
ATOM 4131 O O . SER A 1 514 ? 18.439 -8.268 7.143 1.00 95.12 514 SER A O 1
ATOM 4133 N N . ALA A 1 515 ? 17.347 -6.562 8.106 1.00 94.12 515 ALA A N 1
ATOM 4134 C CA . ALA A 1 515 ? 18.108 -5.510 7.435 1.00 94.12 515 ALA A CA 1
ATOM 4135 C C . ALA A 1 515 ? 19.598 -5.564 7.797 1.00 94.12 515 ALA A C 1
ATOM 4137 O O . ALA A 1 515 ? 19.972 -5.778 8.956 1.00 94.12 515 ALA A O 1
ATOM 4138 N N . SER A 1 516 ? 20.460 -5.353 6.805 1.00 93.69 516 SER A N 1
ATOM 4139 C CA . SER A 1 516 ? 21.866 -5.013 7.025 1.00 93.69 516 SER A CA 1
ATOM 4140 C C . SER A 1 516 ? 22.016 -3.539 7.453 1.00 93.69 516 SER A C 1
ATOM 4142 O O . SER A 1 516 ? 21.043 -2.784 7.472 1.00 93.69 516 SER A O 1
ATOM 4144 N N . ARG A 1 517 ? 23.230 -3.117 7.827 1.00 90.88 517 ARG A N 1
ATOM 4145 C CA . ARG A 1 517 ? 23.527 -1.739 8.273 1.00 90.88 517 ARG A CA 1
ATOM 4146 C C . ARG A 1 517 ? 23.209 -0.691 7.200 1.00 90.88 517 ARG A C 1
ATOM 4148 O O . ARG A 1 517 ? 22.685 0.381 7.512 1.00 90.88 517 ARG A O 1
ATOM 4155 N N . ASP A 1 518 ? 23.479 -1.051 5.952 1.00 93.19 518 ASP A N 1
ATOM 4156 C CA . ASP A 1 518 ? 23.392 -0.161 4.794 1.00 93.19 518 ASP A CA 1
ATOM 4157 C C . ASP A 1 518 ? 22.062 -0.304 4.052 1.00 93.19 518 ASP A C 1
ATOM 4159 O O . ASP A 1 518 ? 21.769 0.465 3.135 1.00 93.19 518 ASP A O 1
ATOM 4163 N N . ASP A 1 519 ? 21.243 -1.282 4.448 1.00 94.25 519 ASP A N 1
ATOM 4164 C CA . ASP A 1 519 ? 19.950 -1.536 3.837 1.00 94.25 519 ASP A CA 1
ATOM 4165 C C . ASP A 1 519 ? 18.955 -0.413 4.136 1.00 94.25 519 ASP A C 1
ATOM 4167 O O . ASP A 1 519 ? 18.980 0.273 5.168 1.00 94.25 519 ASP A O 1
ATOM 4171 N N . ILE A 1 520 ? 18.027 -0.280 3.197 1.00 94.44 520 ILE A N 1
ATOM 4172 C CA . ILE A 1 520 ? 16.932 0.672 3.236 1.00 94.44 520 ILE A CA 1
ATOM 4173 C C . ILE A 1 520 ? 15.625 -0.118 3.230 1.00 94.44 520 ILE A C 1
ATOM 4175 O O . ILE A 1 520 ? 15.411 -1.024 2.414 1.00 94.44 520 ILE A O 1
ATOM 4179 N N . SER A 1 521 ? 14.764 0.178 4.194 1.00 93.31 521 SER A N 1
ATOM 4180 C CA . SER A 1 521 ? 13.647 -0.683 4.579 1.00 93.31 521 SER A CA 1
ATOM 4181 C C . SER A 1 521 ? 12.372 -0.404 3.767 1.00 93.31 521 SER A C 1
ATOM 4183 O O . SER A 1 521 ? 11.781 -1.336 3.185 1.00 93.31 521 SER A O 1
ATOM 4185 N N . ILE A 1 522 ? 11.992 0.871 3.672 1.00 94.38 522 ILE A N 1
ATOM 4186 C CA . ILE A 1 522 ? 10.768 1.415 3.074 1.00 94.38 522 ILE A CA 1
ATOM 4187 C C . ILE A 1 522 ? 11.009 1.871 1.642 1.00 94.38 522 ILE A C 1
ATOM 4189 O O . ILE A 1 522 ? 10.217 1.516 0.763 1.00 94.38 522 ILE A O 1
ATOM 4193 N N . LEU A 1 523 ? 12.092 2.605 1.365 1.00 94.69 523 LEU A N 1
ATOM 4194 C CA . LEU A 1 523 ? 12.409 2.982 -0.013 1.00 94.69 523 LEU A CA 1
ATOM 4195 C C . LEU A 1 523 ? 12.718 1.738 -0.848 1.00 94.69 523 LEU A C 1
ATOM 4197 O O . LEU A 1 523 ? 13.406 0.802 -0.441 1.00 94.69 523 LEU A O 1
ATOM 4201 N N . ARG A 1 524 ? 12.183 1.732 -2.066 1.00 94.69 524 ARG A N 1
ATOM 4202 C CA . ARG A 1 524 ? 12.289 0.609 -2.995 1.00 94.69 524 ARG A CA 1
ATOM 4203 C C . ARG A 1 524 ? 12.742 1.094 -4.356 1.00 94.69 524 ARG A C 1
ATOM 4205 O O . ARG A 1 524 ? 12.250 2.108 -4.853 1.00 94.69 524 ARG A O 1
ATOM 4212 N N . GLY A 1 525 ? 13.655 0.341 -4.957 1.00 93.25 525 GLY A N 1
ATOM 4213 C CA . GLY A 1 525 ? 14.235 0.663 -6.250 1.00 93.25 525 GLY A CA 1
ATOM 4214 C C . GLY A 1 525 ? 13.297 0.313 -7.393 1.00 93.25 525 GLY A C 1
ATOM 4215 O O . GLY A 1 525 ? 12.723 -0.778 -7.421 1.00 93.25 525 GLY A O 1
ATOM 4216 N N . SER A 1 526 ? 13.151 1.234 -8.342 1.00 93.12 526 SER A N 1
ATOM 4217 C CA . SER A 1 526 ? 12.496 0.937 -9.611 1.00 93.12 526 SER A CA 1
ATOM 4218 C C . SER A 1 526 ? 13.377 0.017 -10.452 1.00 93.12 526 SER A C 1
ATOM 4220 O O . SER A 1 526 ? 14.595 0.190 -10.534 1.00 93.12 526 SER A O 1
ATOM 4222 N N . VAL A 1 527 ? 12.742 -0.946 -11.109 1.00 94.00 527 VAL A N 1
ATOM 4223 C CA . VAL A 1 527 ? 13.400 -1.920 -11.978 1.00 94.00 527 VAL A CA 1
ATOM 4224 C C . VAL A 1 527 ? 12.772 -1.836 -13.363 1.00 94.00 527 VAL A C 1
ATOM 4226 O O . VAL A 1 527 ? 11.581 -1.560 -13.491 1.00 94.00 527 VAL A O 1
ATOM 4229 N N . CYS A 1 528 ? 13.560 -2.034 -14.411 1.00 92.62 528 CYS A N 1
ATOM 4230 C CA . CYS A 1 528 ? 13.103 -1.974 -15.791 1.00 92.62 528 CYS A CA 1
ATOM 4231 C C . CYS A 1 528 ? 13.719 -3.081 -16.650 1.00 92.62 528 CYS A C 1
ATOM 4233 O O . CYS A 1 528 ? 14.703 -3.702 -16.267 1.00 92.62 528 CYS A O 1
ATOM 4235 N N . TYR A 1 529 ? 13.126 -3.338 -17.810 1.00 91.81 529 TYR A N 1
ATOM 4236 C CA . TYR A 1 529 ? 13.641 -4.281 -18.802 1.00 91.81 529 TYR A CA 1
ATOM 4237 C C . TYR A 1 529 ? 13.415 -3.754 -20.219 1.00 91.81 529 TYR A C 1
ATOM 4239 O O . TYR A 1 529 ? 12.603 -2.844 -20.445 1.00 91.81 529 TYR A O 1
ATOM 4247 N N . ASP A 1 530 ? 14.120 -4.334 -21.188 1.00 87.88 530 ASP A N 1
ATOM 4248 C CA . ASP A 1 530 ? 14.017 -3.939 -22.585 1.00 87.88 530 ASP A CA 1
ATOM 4249 C C . ASP A 1 530 ? 12.816 -4.608 -23.270 1.00 87.88 530 ASP A C 1
ATOM 4251 O O . ASP A 1 530 ? 12.586 -5.817 -23.240 1.00 87.88 530 ASP A O 1
ATOM 4255 N N . ASN A 1 531 ? 12.001 -3.808 -23.951 1.00 85.69 531 ASN A N 1
ATOM 4256 C CA . ASN A 1 531 ? 10.876 -4.307 -24.726 1.00 85.69 531 ASN A CA 1
ATOM 4257 C C . ASN A 1 531 ? 11.329 -4.715 -26.131 1.00 85.69 531 ASN A C 1
ATOM 4259 O O . ASN A 1 531 ? 11.181 -3.949 -27.092 1.00 85.69 531 ASN A O 1
ATOM 4263 N N . ILE A 1 532 ? 11.819 -5.951 -26.245 1.00 80.81 532 ILE A N 1
ATOM 4264 C CA . ILE A 1 532 ? 12.276 -6.583 -27.496 1.00 80.81 532 ILE A CA 1
ATOM 4265 C C . ILE A 1 532 ? 11.238 -6.426 -28.626 1.00 80.81 532 ILE A C 1
ATOM 4267 O O . ILE A 1 532 ? 11.574 -6.073 -29.758 1.00 80.81 532 ILE A O 1
ATOM 4271 N N . PHE A 1 533 ? 9.944 -6.567 -28.323 1.00 73.25 533 PHE A N 1
ATOM 4272 C CA . PHE A 1 533 ? 8.875 -6.485 -29.328 1.00 73.25 533 PHE A CA 1
ATOM 4273 C C . PHE A 1 533 ? 8.700 -5.087 -29.923 1.00 73.25 533 PHE A C 1
ATOM 4275 O O . PHE A 1 533 ? 8.332 -4.948 -31.092 1.00 73.25 533 PHE A O 1
ATOM 4282 N N . SER A 1 534 ? 8.978 -4.040 -29.142 1.00 72.00 534 SER A N 1
ATOM 4283 C CA . SER A 1 534 ? 8.941 -2.670 -29.657 1.00 72.00 534 SER A CA 1
ATOM 4284 C C . SER A 1 534 ? 10.044 -2.424 -30.694 1.00 72.00 534 SER A C 1
ATOM 4286 O O . SER A 1 534 ? 9.811 -1.705 -31.669 1.00 72.00 534 SER A O 1
ATOM 4288 N N . ARG A 1 535 ? 11.207 -3.081 -30.537 1.00 68.25 535 ARG A N 1
ATOM 4289 C CA . ARG A 1 535 ? 12.299 -3.057 -31.521 1.00 68.25 535 ARG A CA 1
ATOM 4290 C C . ARG A 1 535 ? 11.925 -3.841 -32.776 1.00 68.25 535 ARG A C 1
ATOM 4292 O O . ARG A 1 535 ? 12.076 -3.310 -33.870 1.00 68.25 535 ARG A O 1
ATOM 4299 N N . GLY A 1 536 ? 11.357 -5.041 -32.628 1.00 65.44 536 GLY A N 1
ATOM 4300 C CA . GLY A 1 536 ? 10.938 -5.875 -33.761 1.00 65.44 536 GLY A CA 1
ATOM 4301 C C . GLY A 1 536 ? 9.927 -5.185 -34.684 1.00 65.44 536 GLY A C 1
ATOM 4302 O O . GLY A 1 536 ? 10.089 -5.203 -35.901 1.00 65.44 536 GLY A O 1
ATOM 4303 N N . ARG A 1 537 ? 8.925 -4.489 -34.122 1.00 64.75 537 ARG A N 1
ATOM 4304 C CA . ARG A 1 537 ? 7.930 -3.759 -34.928 1.00 64.75 537 ARG A CA 1
ATOM 4305 C C . ARG A 1 537 ? 8.544 -2.573 -35.682 1.00 64.75 537 ARG A C 1
ATOM 4307 O O . ARG A 1 537 ? 8.210 -2.382 -36.844 1.00 64.75 537 ARG A O 1
ATOM 4314 N N . ARG A 1 538 ? 9.460 -1.821 -35.055 1.00 60.47 538 ARG A N 1
ATOM 4315 C CA . ARG A 1 538 ? 10.202 -0.740 -35.732 1.00 60.47 538 ARG A CA 1
ATOM 4316 C C . ARG A 1 538 ? 11.136 -1.273 -36.808 1.00 60.47 538 ARG A C 1
ATOM 4318 O O . ARG A 1 538 ? 11.242 -0.668 -37.862 1.00 60.47 538 ARG A O 1
ATOM 4325 N N . ARG A 1 539 ? 11.793 -2.408 -36.560 1.00 59.47 539 ARG A N 1
ATOM 4326 C CA . ARG A 1 539 ? 12.664 -3.048 -37.547 1.00 59.47 539 ARG A CA 1
ATOM 4327 C C . ARG A 1 539 ? 11.852 -3.537 -38.741 1.00 59.47 539 ARG A C 1
ATOM 4329 O O . ARG A 1 539 ? 12.255 -3.282 -39.860 1.00 59.47 539 ARG A O 1
ATOM 4336 N N . SER A 1 540 ? 10.686 -4.144 -38.519 1.00 59.34 540 SER A N 1
ATOM 4337 C CA . SER A 1 540 ? 9.782 -4.535 -39.606 1.00 59.34 540 SER A CA 1
ATOM 4338 C C . SER A 1 540 ? 9.262 -3.331 -40.391 1.00 59.34 540 SER A C 1
ATOM 4340 O O . SER A 1 540 ? 9.274 -3.401 -41.611 1.00 59.34 540 SER A O 1
ATOM 4342 N N . SER A 1 541 ? 8.877 -2.229 -39.734 1.00 63.25 541 SER A N 1
ATOM 4343 C CA . SER A 1 541 ? 8.429 -1.021 -40.444 1.00 63.25 541 SER A CA 1
ATOM 4344 C C . SER A 1 541 ? 9.566 -0.306 -41.177 1.00 63.25 541 SER A C 1
ATOM 4346 O O . SER A 1 541 ? 9.356 0.250 -42.244 1.00 63.25 541 SER A O 1
ATOM 4348 N N . HIS A 1 542 ? 10.776 -0.312 -40.617 1.00 64.19 542 HIS A N 1
ATOM 4349 C CA . HIS A 1 542 ? 11.948 0.288 -41.251 1.00 64.19 542 HIS A CA 1
ATOM 4350 C C . HIS A 1 542 ? 12.454 -0.575 -42.409 1.00 64.19 542 HIS A C 1
ATOM 4352 O O . HIS A 1 542 ? 12.824 -0.050 -43.447 1.00 64.19 542 HIS A O 1
ATOM 4358 N N . ILE A 1 543 ? 12.435 -1.904 -42.264 1.00 67.38 543 ILE A N 1
ATOM 4359 C CA . ILE A 1 543 ? 12.737 -2.831 -43.358 1.00 67.38 543 ILE A CA 1
ATOM 4360 C C . ILE A 1 543 ? 11.677 -2.710 -44.447 1.00 67.38 543 ILE A C 1
ATOM 4362 O O . ILE A 1 543 ? 12.061 -2.612 -45.602 1.00 67.38 543 ILE A O 1
ATOM 4366 N N . SER A 1 544 ? 10.380 -2.659 -44.116 1.00 63.91 544 SER A N 1
ATOM 4367 C CA . SER A 1 544 ? 9.343 -2.458 -45.134 1.00 63.91 544 SER A CA 1
ATOM 4368 C C . SER A 1 544 ? 9.533 -1.121 -45.845 1.00 63.91 544 SER A C 1
ATOM 4370 O O . SER A 1 544 ? 9.552 -1.106 -47.062 1.00 63.91 544 SER A O 1
ATOM 4372 N N . GLN A 1 545 ? 9.829 -0.036 -45.121 1.00 72.38 545 GLN A N 1
ATOM 4373 C CA . GLN A 1 545 ? 10.158 1.255 -45.735 1.00 72.38 545 GLN A CA 1
ATOM 4374 C C . GLN A 1 545 ? 11.413 1.200 -46.617 1.00 72.38 545 GLN A C 1
ATOM 4376 O O . GLN A 1 545 ? 11.396 1.747 -47.711 1.00 72.38 545 GLN A O 1
ATOM 4381 N N . ILE A 1 546 ? 12.495 0.536 -46.193 1.00 74.38 546 ILE A N 1
ATOM 4382 C CA . ILE A 1 546 ? 13.695 0.366 -47.031 1.00 74.38 546 ILE A CA 1
ATOM 4383 C C . ILE A 1 546 ? 13.366 -0.455 -48.278 1.00 74.38 546 ILE A C 1
ATOM 4385 O O . ILE A 1 546 ? 13.852 -0.133 -49.358 1.00 74.38 546 ILE A O 1
ATOM 4389 N N . VAL A 1 547 ? 12.579 -1.523 -48.140 1.00 79.75 547 VAL A N 1
ATOM 4390 C CA . VAL A 1 547 ? 12.159 -2.369 -49.261 1.00 79.75 547 VAL A CA 1
ATOM 4391 C C . VAL A 1 547 ? 11.287 -1.568 -50.225 1.00 79.75 547 VAL A C 1
ATOM 4393 O O . VAL A 1 547 ? 11.554 -1.606 -51.420 1.00 79.75 547 VAL A O 1
ATOM 4396 N N . ASP A 1 548 ? 10.342 -0.772 -49.723 1.00 82.00 548 ASP A N 1
ATOM 4397 C CA . ASP A 1 548 ? 9.478 0.096 -50.527 1.00 82.00 548 ASP A CA 1
ATOM 4398 C C . ASP A 1 548 ? 10.290 1.191 -51.239 1.00 82.00 548 ASP A C 1
ATOM 4400 O O . ASP A 1 548 ? 10.116 1.414 -52.435 1.00 82.00 548 ASP A O 1
ATOM 4404 N N . VAL A 1 549 ? 11.246 1.829 -50.552 1.00 84.81 549 VAL A N 1
ATOM 4405 C CA . VAL A 1 549 ? 12.146 2.836 -51.144 1.00 84.81 549 VAL A CA 1
ATOM 4406 C C . VAL A 1 549 ? 13.071 2.207 -52.187 1.00 84.81 549 VAL A C 1
ATOM 4408 O O . VAL A 1 549 ? 13.260 2.779 -53.258 1.00 84.81 549 VAL A O 1
ATOM 4411 N N . LYS A 1 550 ? 13.622 1.013 -51.929 1.00 84.81 550 LYS A N 1
ATOM 4412 C CA . LYS A 1 550 ? 14.427 0.275 -52.916 1.00 84.81 550 LYS A CA 1
ATOM 4413 C C . LYS A 1 550 ? 13.589 -0.151 -54.119 1.00 84.81 550 LYS A C 1
ATOM 4415 O O . LYS A 1 550 ? 14.068 -0.044 -55.246 1.00 84.81 550 LYS A O 1
ATOM 4420 N N . ALA A 1 551 ? 12.352 -0.597 -53.910 1.00 85.00 551 ALA A N 1
ATOM 4421 C CA . ALA A 1 551 ? 11.427 -0.941 -54.985 1.00 85.00 551 ALA A CA 1
ATOM 4422 C C . ALA A 1 551 ? 11.085 0.294 -55.836 1.00 85.00 551 ALA A C 1
ATOM 4424 O O . ALA A 1 551 ? 11.170 0.229 -57.062 1.00 85.00 551 ALA A O 1
ATO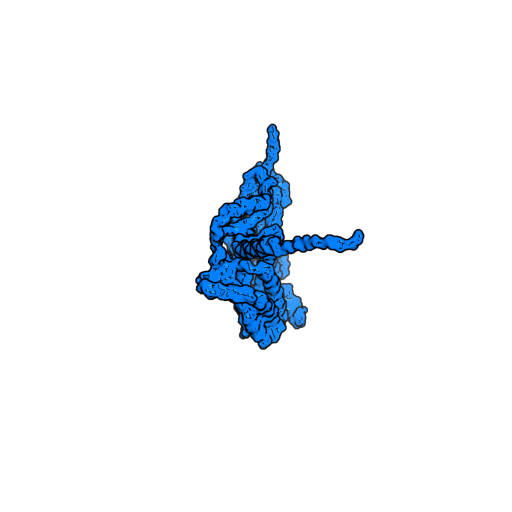M 4425 N N . LEU A 1 552 ? 10.810 1.439 -55.200 1.00 89.56 552 LEU A N 1
ATOM 4426 C CA . LEU A 1 552 ? 10.568 2.718 -55.871 1.00 89.56 552 LEU A CA 1
ATOM 4427 C C . LEU A 1 552 ? 11.796 3.187 -56.671 1.00 89.56 552 LEU A C 1
ATOM 4429 O O . LEU A 1 552 ? 11.671 3.536 -57.843 1.00 89.56 552 LEU A O 1
ATOM 4433 N N . ALA A 1 553 ? 12.992 3.143 -56.077 1.00 86.69 553 ALA A N 1
ATOM 4434 C CA . ALA A 1 553 ? 14.241 3.503 -56.749 1.00 86.69 553 ALA A CA 1
ATOM 4435 C C . ALA A 1 553 ? 14.527 2.590 -57.955 1.00 86.69 553 ALA A C 1
ATOM 4437 O O . ALA A 1 553 ? 14.942 3.060 -59.014 1.00 86.69 553 ALA A O 1
ATOM 4438 N N . THR A 1 554 ? 14.238 1.291 -57.827 1.00 90.12 554 THR A N 1
ATOM 4439 C CA . THR A 1 554 ? 14.376 0.323 -58.926 1.00 90.12 554 THR A CA 1
ATOM 4440 C C . THR A 1 554 ? 13.376 0.609 -60.053 1.00 90.12 554 THR A C 1
ATOM 4442 O O . THR A 1 554 ? 13.739 0.539 -61.228 1.00 90.12 554 THR A O 1
ATOM 4445 N N . ALA A 1 555 ? 12.136 0.986 -59.726 1.00 86.94 555 ALA A N 1
ATOM 4446 C CA . ALA A 1 555 ? 11.124 1.372 -60.711 1.00 86.94 555 ALA A CA 1
ATOM 4447 C C . ALA A 1 555 ? 11.495 2.670 -61.458 1.00 86.94 555 ALA A C 1
ATOM 4449 O O . ALA A 1 555 ? 11.376 2.729 -62.683 1.00 86.94 555 ALA A O 1
ATOM 4450 N N . LEU A 1 556 ? 12.014 3.680 -60.750 1.00 89.00 556 LEU A N 1
ATOM 4451 C CA . LEU A 1 556 ? 12.495 4.930 -61.353 1.00 89.00 556 LEU A CA 1
ATOM 4452 C C . LEU A 1 556 ? 13.721 4.705 -62.251 1.00 89.00 556 LEU A C 1
ATOM 4454 O O . LEU A 1 556 ? 13.787 5.252 -63.350 1.00 89.00 556 LEU A O 1
ATOM 4458 N N . SER A 1 557 ? 14.653 3.839 -61.838 1.00 89.06 557 SER A N 1
ATOM 4459 C CA . SER A 1 557 ? 15.808 3.463 -62.662 1.00 89.06 557 SER A CA 1
ATOM 4460 C C . SER A 1 557 ? 15.396 2.761 -63.965 1.00 89.06 557 SER A C 1
ATOM 4462 O O . SER A 1 557 ? 15.973 3.039 -65.017 1.00 89.06 557 SER A O 1
ATOM 4464 N N . ARG A 1 558 ? 14.358 1.907 -63.938 1.00 84.12 558 ARG A N 1
ATOM 4465 C CA . ARG A 1 558 ? 13.805 1.292 -65.160 1.00 84.12 558 ARG A CA 1
ATOM 4466 C C . ARG A 1 558 ? 13.151 2.314 -66.087 1.00 84.12 558 ARG A C 1
ATOM 4468 O O . ARG A 1 558 ? 13.343 2.217 -67.293 1.00 84.12 558 ARG A O 1
ATOM 4475 N N . ARG A 1 559 ? 12.434 3.306 -65.547 1.00 81.50 559 ARG A N 1
ATOM 4476 C CA . ARG A 1 559 ? 11.788 4.356 -66.354 1.00 81.50 559 ARG A CA 1
ATOM 4477 C C . ARG A 1 559 ? 12.805 5.201 -67.130 1.00 81.50 559 ARG A C 1
ATOM 4479 O O . ARG A 1 559 ? 12.568 5.497 -68.292 1.00 81.50 559 ARG A O 1
ATOM 4486 N N . ASN A 1 560 ? 13.961 5.498 -66.537 1.00 73.56 560 ASN A N 1
ATOM 4487 C CA . ASN A 1 560 ? 15.017 6.270 -67.205 1.00 73.56 560 ASN A CA 1
ATOM 4488 C C . ASN A 1 560 ? 15.823 5.474 -68.247 1.00 73.56 560 ASN A C 1
ATOM 4490 O O . ASN A 1 560 ? 16.558 6.077 -69.020 1.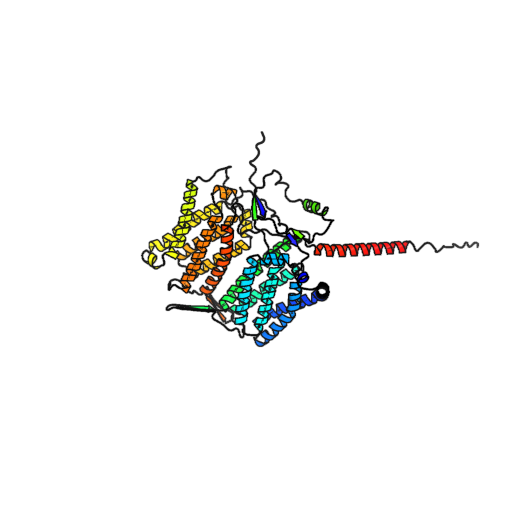00 73.56 560 ASN A O 1
ATOM 4494 N N . ARG A 1 561 ? 15.703 4.138 -68.301 1.00 67.69 561 ARG A N 1
ATOM 4495 C CA . ARG A 1 561 ? 16.352 3.314 -69.341 1.00 67.69 561 ARG A CA 1
ATOM 4496 C C . ARG A 1 561 ? 15.493 3.103 -70.590 1.00 67.69 561 ARG A C 1
ATOM 4498 O O . ARG A 1 561 ? 16.002 2.577 -71.573 1.00 67.69 561 ARG A O 1
ATOM 4505 N N . VAL A 1 562 ? 14.228 3.527 -70.582 1.00 58.66 562 VAL A N 1
ATOM 4506 C CA . VAL A 1 562 ? 13.318 3.419 -71.734 1.00 58.66 562 VAL A CA 1
ATOM 4507 C C . VAL A 1 562 ? 13.083 4.806 -72.337 1.00 58.66 562 VAL A C 1
ATOM 4509 O O . VAL A 1 562 ? 12.007 5.379 -72.208 1.00 58.66 562 VAL A O 1
ATOM 4512 N N . SER A 1 563 ? 14.126 5.377 -72.942 1.00 58.69 563 SER A N 1
ATOM 4513 C CA . SER A 1 563 ? 14.059 6.328 -74.070 1.00 58.69 563 SER A CA 1
ATOM 4514 C C . SER A 1 563 ? 15.477 6.715 -74.478 1.00 58.69 563 SER A C 1
ATOM 4516 O O . SER A 1 563 ? 16.117 7.533 -73.820 1.00 58.69 563 SER A O 1
ATOM 4518 N N . PRO A 1 564 ? 15.978 6.099 -75.555 1.00 58.25 564 PRO A N 1
ATOM 4519 C CA . PRO A 1 564 ? 16.416 6.928 -76.670 1.00 58.25 564 PRO A CA 1
ATOM 4520 C C . PRO A 1 564 ? 16.088 6.238 -77.999 1.00 58.25 564 PRO A C 1
ATOM 4522 O O . PRO A 1 564 ? 16.890 5.453 -78.488 1.00 58.25 564 PRO A O 1
ATOM 4525 N N . ALA A 1 565 ? 14.914 6.495 -78.579 1.00 57.06 565 ALA A N 1
ATOM 4526 C CA . ALA A 1 565 ? 14.654 6.180 -79.988 1.00 57.06 565 ALA A CA 1
ATOM 4527 C C . ALA A 1 565 ? 13.341 6.810 -80.475 1.00 57.06 565 ALA A C 1
ATOM 4529 O O . ALA A 1 565 ? 12.350 6.120 -80.677 1.00 57.06 565 ALA A O 1
ATOM 4530 N N . THR A 1 566 ? 13.348 8.117 -80.714 1.00 58.00 566 THR A N 1
ATOM 4531 C CA . THR A 1 566 ? 12.601 8.680 -81.847 1.00 58.00 566 THR A CA 1
ATOM 4532 C C . THR A 1 566 ? 13.475 9.756 -82.465 1.00 58.00 566 THR A C 1
ATOM 4534 O O . THR A 1 566 ? 13.591 10.870 -81.959 1.00 58.00 566 THR A O 1
ATOM 4537 N N . SER A 1 567 ? 14.162 9.340 -83.523 1.00 52.16 567 SER A N 1
ATOM 4538 C CA . SER A 1 567 ? 14.901 10.154 -84.474 1.00 52.16 567 SER A CA 1
ATOM 4539 C C . SER A 1 567 ? 14.017 11.273 -85.023 1.00 52.16 567 SER A C 1
ATOM 4541 O O . SER A 1 567 ? 13.063 11.007 -85.754 1.00 52.16 567 SER A O 1
ATOM 4543 N N . PHE A 1 568 ? 14.350 12.522 -84.706 1.00 52.00 568 PHE A N 1
ATOM 4544 C CA . PHE A 1 568 ? 13.857 13.671 -85.456 1.00 52.00 568 PHE A CA 1
ATOM 4545 C C . PHE A 1 568 ? 14.648 13.747 -86.767 1.00 52.00 568 PHE A C 1
ATOM 4547 O O . PHE A 1 568 ? 15.795 14.189 -86.798 1.00 52.00 568 PHE A O 1
ATOM 4554 N N . HIS A 1 569 ? 14.040 13.247 -87.840 1.00 51.19 569 HIS A N 1
ATOM 4555 C CA . HIS A 1 569 ? 14.475 13.478 -89.211 1.00 51.19 569 HIS A CA 1
ATOM 4556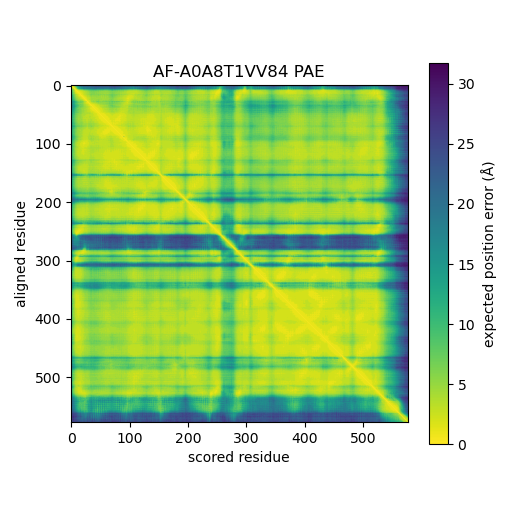 C C . HIS A 1 569 ? 14.060 14.913 -89.566 1.00 51.19 569 HIS A C 1
ATOM 4558 O O . HIS A 1 569 ? 12.876 15.189 -89.735 1.00 51.19 569 HIS A O 1
ATOM 4564 N N . GLN A 1 570 ? 15.012 15.848 -89.606 1.00 54.72 570 GLN A N 1
ATOM 4565 C CA . GLN A 1 570 ? 14.752 17.202 -90.093 1.00 54.72 570 GLN A CA 1
ATOM 4566 C C . GLN A 1 570 ? 14.910 17.196 -91.615 1.00 54.72 570 GLN A C 1
ATOM 4568 O O . GLN A 1 570 ? 16.010 17.058 -92.151 1.00 54.72 570 GLN A O 1
ATOM 4573 N N . GLU A 1 571 ? 13.767 17.252 -92.287 1.00 53.62 571 GLU A N 1
ATOM 4574 C CA . GLU A 1 571 ? 13.619 17.315 -93.732 1.00 53.62 571 GLU A CA 1
ATOM 4575 C C . GLU A 1 571 ? 14.081 18.681 -94.258 1.00 53.62 571 GLU A C 1
ATOM 4577 O O . GLU A 1 571 ? 13.816 19.738 -93.681 1.00 53.62 571 GLU A O 1
ATOM 4582 N N . LYS A 1 572 ? 14.853 18.618 -95.338 1.00 55.50 572 LYS A N 1
ATOM 4583 C CA . LYS A 1 572 ? 15.514 19.721 -96.024 1.00 55.50 572 LYS A CA 1
ATOM 4584 C C . LYS A 1 572 ? 14.603 20.149 -97.172 1.00 55.50 572 LYS A C 1
ATOM 4586 O O . LYS A 1 572 ? 14.481 19.398 -98.133 1.00 55.50 572 LYS A O 1
ATOM 4591 N N . THR A 1 573 ? 14.020 21.345 -97.109 1.00 54.53 573 THR A N 1
ATOM 4592 C CA . THR A 1 573 ? 13.249 21.913 -98.230 1.00 54.53 573 THR A CA 1
ATOM 4593 C C . THR A 1 573 ? 13.919 23.179 -98.743 1.00 54.53 573 THR A C 1
ATOM 4595 O O . THR A 1 573 ? 14.168 24.127 -98.001 1.00 54.53 573 THR A O 1
ATOM 4598 N N . ILE A 1 574 ? 14.248 23.131 -100.031 1.00 57.53 574 ILE A N 1
ATOM 4599 C CA . ILE A 1 574 ? 14.840 24.173 -100.868 1.00 57.53 574 ILE A CA 1
ATOM 4600 C C . ILE A 1 574 ? 13.707 24.925 -101.599 1.00 57.53 574 ILE A C 1
ATOM 4602 O O . ILE A 1 574 ? 12.693 24.318 -101.932 1.00 57.53 574 ILE A O 1
ATOM 4606 N N . SER A 1 575 ? 13.965 26.210 -101.888 1.00 49.00 575 SER A N 1
ATOM 4607 C CA . SER A 1 575 ? 13.359 27.129 -102.886 1.00 49.00 575 SER A CA 1
ATOM 4608 C C . SER A 1 575 ? 11.923 27.640 -102.694 1.00 49.00 575 SER A C 1
ATOM 4610 O O . SER A 1 575 ? 10.984 26.859 -102.759 1.00 49.00 575 SER A O 1
ATOM 4612 N N . THR A 1 576 ? 11.755 28.970 -102.570 1.00 48.25 576 THR A N 1
ATOM 4613 C CA . THR A 1 576 ? 11.525 29.920 -103.696 1.00 48.25 576 THR A CA 1
ATOM 4614 C C . THR A 1 576 ? 11.385 31.365 -103.184 1.00 48.25 576 THR A C 1
ATOM 4616 O O . THR A 1 576 ? 10.411 31.655 -102.495 1.00 48.25 576 THR A O 1
ATOM 4619 N N . GLN A 1 577 ? 12.328 32.253 -103.521 1.00 46.44 577 GLN A N 1
ATOM 4620 C CA . GLN A 1 577 ? 12.164 33.439 -104.388 1.00 46.44 577 GLN A CA 1
ATOM 4621 C C . GLN A 1 577 ? 13.482 34.208 -104.489 1.00 46.44 577 GLN A C 1
ATOM 4623 O O . GLN A 1 577 ? 14.138 34.383 -103.438 1.00 46.44 577 GLN A O 1
#

Organism: NCBI:txid221518

Solvent-accessible surface area (backbone atoms only — not comparable to full-atom values): 31549 Å² total; per-residue (Å²): 136,82,83,72,71,81,78,75,63,29,31,34,74,39,69,63,57,87,64,62,71,38,47,69,73,47,27,44,33,70,76,75,40,58,70,68,63,49,54,49,53,51,54,52,47,64,74,41,40,70,59,39,50,49,33,31,52,51,15,53,53,36,55,58,44,28,59,76,37,56,47,75,60,12,28,56,39,18,52,52,19,47,64,35,28,45,64,40,54,57,55,50,58,46,55,26,24,38,48,50,46,56,55,40,66,70,34,66,70,44,53,54,51,49,50,48,45,47,52,35,30,53,48,48,27,60,25,42,71,49,60,45,27,59,35,36,56,50,51,44,53,51,53,52,52,62,68,43,54,64,26,47,85,68,58,74,66,60,53,52,52,52,52,52,51,46,45,52,37,48,51,52,52,42,55,40,55,68,54,66,63,38,51,73,51,51,88,46,70,76,44,77,47,80,49,102,91,46,82,46,69,43,39,41,62,53,55,38,48,54,36,47,54,53,49,41,52,55,50,48,50,50,49,54,45,43,52,52,52,49,59,54,42,77,79,41,75,86,43,63,46,69,35,68,75,54,59,42,54,24,21,59,43,80,58,88,66,92,54,74,90,64,65,63,78,56,76,59,73,68,51,68,66,61,71,76,53,79,64,70,85,65,52,63,39,64,46,38,76,57,75,67,95,62,71,44,56,68,68,50,23,66,48,72,62,77,77,52,91,81,74,56,64,52,70,65,61,50,49,52,46,51,50,37,32,49,47,10,54,53,40,38,45,43,69,68,73,64,41,65,74,62,36,69,79,36,67,75,55,46,48,50,46,18,49,52,9,28,51,28,34,49,54,38,49,46,58,55,52,39,53,23,23,50,66,49,40,50,53,41,68,73,28,65,64,48,49,49,53,54,48,43,51,52,53,30,46,52,32,52,29,49,26,46,72,60,39,66,37,61,39,35,21,45,52,31,51,49,50,53,51,53,44,58,72,48,53,67,15,44,46,59,70,55,29,56,45,67,71,53,58,70,41,65,44,22,62,55,55,49,48,57,48,48,50,55,51,48,51,54,45,37,74,76,76,41,94,58,84,70,63,43,80,36,67,76,41,75,48,73,54,94,90,27,82,37,75,41,54,34,55,62,52,28,53,53,37,45,56,52,44,50,60,55,45,52,55,47,31,57,42,24,60,69,48,56,85,42,49,34,76,72,62,63,36,47,29,27,41,78,38,64,67,60,51,52,53,51,48,51,52,49,49,50,49,51,50,50,50,52,51,49,52,52,53,54,55,54,57,70,69,70,73,89,84,80,83,82,80,82,80,85,85,81,88,90,134